Protein AF-A0A8H6RC62-F1 (afdb_monomer_lite)

pLDDT: mean 70.22, std 24.52, range [23.44, 98.69]

Structure (mmCIF, N/CA/C/O backbone):
data_AF-A0A8H6RC62-F1
#
_entry.id   AF-A0A8H6RC62-F1
#
loop_
_atom_site.group_PDB
_atom_site.id
_atom_site.type_symbol
_atom_site.label_atom_id
_atom_site.label_alt_id
_atom_site.label_comp_id
_atom_site.label_asym_id
_atom_site.label_entity_id
_atom_site.label_seq_id
_atom_site.pdbx_PDB_ins_code
_atom_site.Cartn_x
_atom_site.Cartn_y
_atom_site.Cartn_z
_atom_site.occupancy
_atom_site.B_iso_or_equiv
_atom_site.auth_seq_id
_atom_site.auth_comp_id
_atom_site.auth_asym_id
_atom_site.auth_atom_id
_atom_site.pdbx_PDB_model_num
ATOM 1 N N . MET A 1 1 ? 7.880 -42.256 -16.299 1.00 62.56 1 MET A N 1
ATOM 2 C CA . MET A 1 1 ? 8.059 -41.286 -17.402 1.00 62.56 1 MET A CA 1
ATOM 3 C C . MET A 1 1 ? 8.730 -40.045 -16.828 1.00 62.56 1 MET A C 1
ATOM 5 O O . MET A 1 1 ? 8.182 -39.518 -15.866 1.00 62.56 1 MET A O 1
ATOM 9 N N . PRO A 1 2 ? 9.899 -39.602 -17.321 1.00 72.50 2 PRO A N 1
ATOM 10 C CA . PRO A 1 2 ? 10.463 -38.319 -16.906 1.00 72.50 2 PRO A CA 1
ATOM 11 C C . PRO A 1 2 ? 9.490 -37.198 -17.294 1.00 72.50 2 PRO A C 1
ATOM 13 O O . PRO A 1 2 ? 9.054 -37.122 -18.443 1.00 72.50 2 PRO A O 1
ATOM 16 N N . VAL A 1 3 ? 9.100 -36.367 -16.327 1.00 79.56 3 VAL A N 1
ATOM 17 C CA . VAL A 1 3 ? 8.257 -35.192 -16.579 1.00 79.56 3 VAL A CA 1
ATOM 18 C C . VAL A 1 3 ? 9.077 -34.232 -17.438 1.00 79.56 3 VAL A C 1
ATOM 20 O O . VAL A 1 3 ? 10.141 -33.787 -17.009 1.00 79.56 3 VAL A O 1
ATOM 23 N N . LEU A 1 4 ? 8.622 -33.952 -18.663 1.00 80.88 4 LEU A N 1
ATOM 24 C CA . LEU A 1 4 ? 9.277 -32.964 -19.521 1.00 80.88 4 LEU A CA 1
ATOM 25 C C . LEU A 1 4 ? 9.335 -31.618 -18.775 1.00 80.88 4 LEU A C 1
ATOM 27 O O . LEU A 1 4 ? 8.335 -31.233 -18.158 1.00 80.88 4 LEU A O 1
ATOM 31 N N . PRO A 1 5 ? 10.476 -30.906 -18.800 1.00 85.44 5 PRO A N 1
ATOM 32 C CA . PRO A 1 5 ? 10.594 -29.624 -18.123 1.00 85.44 5 PRO A CA 1
ATOM 33 C C . PRO A 1 5 ? 9.528 -28.670 -18.665 1.00 85.44 5 PRO A C 1
ATOM 35 O O . PRO A 1 5 ? 9.385 -28.511 -19.880 1.00 85.44 5 PRO A O 1
ATOM 38 N N . ARG A 1 6 ? 8.754 -28.058 -17.760 1.00 90.25 6 ARG A N 1
ATOM 39 C CA . ARG A 1 6 ? 7.766 -27.047 -18.147 1.00 90.25 6 ARG A CA 1
ATOM 40 C C . ARG A 1 6 ? 8.487 -25.898 -18.867 1.00 90.25 6 ARG A C 1
ATOM 42 O O . ARG A 1 6 ? 9.585 -25.529 -18.444 1.00 90.25 6 ARG A O 1
ATOM 49 N N . PRO A 1 7 ? 7.901 -25.335 -19.937 1.00 94.19 7 PRO A N 1
ATOM 50 C CA . PRO A 1 7 ? 8.478 -24.170 -20.593 1.00 94.19 7 PRO A CA 1
ATOM 51 C C . PRO A 1 7 ? 8.590 -23.002 -19.603 1.00 94.19 7 PRO A C 1
ATOM 53 O O . PRO A 1 7 ? 7.762 -22.862 -18.701 1.00 94.19 7 PRO A O 1
ATOM 56 N N . LEU A 1 8 ? 9.624 -22.172 -19.770 1.00 96.75 8 LEU A N 1
ATOM 57 C CA . LEU A 1 8 ? 9.775 -20.943 -18.989 1.00 96.75 8 LEU A CA 1
ATOM 58 C C . LEU A 1 8 ? 8.608 -19.986 -19.278 1.00 96.75 8 LEU A C 1
ATOM 60 O O . LEU A 1 8 ? 8.180 -19.906 -20.435 1.00 96.75 8 LEU A O 1
ATOM 64 N N . PRO A 1 9 ? 8.121 -19.236 -18.272 1.00 98.12 9 PRO A N 1
ATOM 65 C CA . PRO A 1 9 ? 7.065 -18.258 -18.489 1.00 98.12 9 PRO A CA 1
ATOM 66 C C . PRO A 1 9 ? 7.549 -17.140 -19.410 1.00 98.12 9 PRO A C 1
ATOM 68 O O . PRO A 1 9 ? 8.733 -16.802 -19.449 1.00 98.12 9 PRO A O 1
ATOM 71 N N . THR A 1 10 ? 6.628 -16.545 -20.152 1.00 98.06 10 THR A N 1
ATOM 72 C CA . THR A 1 10 ? 6.886 -15.394 -21.016 1.00 98.06 10 THR A CA 1
ATOM 73 C C . THR A 1 10 ? 6.622 -14.078 -20.285 1.00 98.06 10 THR A C 1
ATOM 75 O O . THR A 1 10 ? 6.040 -14.055 -19.200 1.00 98.06 10 THR A O 1
ATOM 78 N N . TYR A 1 11 ? 7.013 -12.943 -20.874 1.00 97.88 11 TYR A N 1
ATOM 79 C CA . TYR A 1 11 ? 6.669 -11.626 -20.322 1.00 97.88 11 TYR A CA 1
ATOM 80 C C . TYR A 1 11 ? 5.145 -11.478 -20.181 1.00 97.88 11 TYR A C 1
ATOM 82 O O . TYR A 1 11 ? 4.682 -10.919 -19.190 1.00 97.88 11 TYR A O 1
ATOM 90 N N . ALA A 1 12 ? 4.364 -11.994 -21.139 1.00 98.06 12 ALA A N 1
ATOM 91 C CA . ALA A 1 12 ? 2.902 -11.975 -21.090 1.00 98.06 12 ALA A CA 1
ATOM 92 C C . ALA A 1 12 ? 2.343 -12.767 -19.896 1.00 98.06 12 ALA A C 1
ATOM 94 O O . ALA A 1 12 ? 1.439 -12.268 -19.225 1.00 98.06 12 ALA A O 1
ATOM 95 N N . ASP A 1 13 ? 2.914 -13.936 -19.593 1.00 98.25 13 ASP A N 1
ATOM 96 C CA . ASP A 1 13 ? 2.501 -14.758 -18.446 1.00 98.25 13 ASP A CA 1
ATOM 97 C C . ASP A 1 13 ? 2.777 -14.034 -17.122 1.00 98.25 13 ASP A C 1
ATOM 99 O O . ASP A 1 13 ? 1.905 -13.952 -16.259 1.00 98.25 13 ASP A O 1
ATOM 103 N N . ILE A 1 14 ? 3.955 -13.411 -16.992 1.00 98.44 14 ILE A N 1
ATOM 104 C CA . ILE A 1 14 ? 4.303 -12.614 -15.806 1.00 98.44 14 ILE A CA 1
ATOM 105 C C . ILE A 1 14 ? 3.393 -11.382 -15.672 1.00 98.44 14 ILE A C 1
ATOM 107 O O . ILE A 1 14 ? 2.930 -11.065 -14.578 1.00 98.44 14 ILE A O 1
ATOM 111 N N . ILE A 1 15 ? 3.078 -10.691 -16.771 1.00 98.19 15 ILE A N 1
ATOM 112 C CA . ILE A 1 15 ? 2.132 -9.562 -16.768 1.00 98.19 15 ILE A CA 1
ATOM 113 C C . ILE A 1 15 ? 0.742 -10.011 -16.294 1.00 98.19 15 ILE A C 1
ATOM 115 O O . ILE A 1 15 ? 0.119 -9.318 -15.487 1.00 98.19 15 ILE A O 1
ATOM 119 N N . ALA A 1 16 ? 0.252 -11.148 -16.796 1.00 98.12 16 ALA A N 1
ATOM 120 C CA . ALA A 1 16 ? -1.038 -11.708 -16.404 1.00 98.12 16 ALA A CA 1
ATOM 121 C C . ALA A 1 16 ? -1.054 -12.084 -14.916 1.00 98.12 16 ALA A C 1
ATOM 123 O O . ALA A 1 16 ? -2.005 -11.735 -14.215 1.00 98.12 16 ALA A O 1
ATOM 124 N N . PHE A 1 17 ? 0.029 -12.693 -14.424 1.00 98.25 17 PHE A N 1
ATOM 125 C CA . PHE A 1 17 ? 0.223 -12.988 -13.007 1.00 98.25 17 PHE A CA 1
ATOM 126 C C . PHE A 1 17 ? 0.071 -11.731 -12.142 1.00 98.25 17 PHE A C 1
ATOM 128 O O . PHE A 1 17 ? -0.755 -11.706 -11.234 1.00 98.25 17 PHE A O 1
ATOM 135 N N . PHE A 1 18 ? 0.803 -10.650 -12.431 1.00 98.25 18 PHE A N 1
ATOM 136 C CA . PHE A 1 18 ? 0.710 -9.445 -11.599 1.00 98.25 18 PHE A CA 1
ATOM 137 C C . PHE A 1 18 ? -0.687 -8.825 -11.650 1.00 98.25 18 PHE A C 1
ATOM 139 O O . PHE A 1 18 ? -1.197 -8.421 -10.614 1.00 98.25 18 PHE A O 1
ATOM 146 N N . ARG A 1 19 ? -1.351 -8.806 -12.812 1.00 97.12 19 ARG A N 1
ATOM 147 C CA . ARG A 1 19 ? -2.724 -8.278 -12.939 1.00 97.12 19 ARG A CA 1
ATOM 148 C C . ARG A 1 19 ? -3.767 -9.071 -12.153 1.00 97.12 19 ARG A C 1
ATOM 150 O O . ARG A 1 19 ? -4.774 -8.494 -11.759 1.00 97.12 19 ARG A O 1
ATOM 157 N N . LYS A 1 20 ? -3.536 -10.367 -11.928 1.00 97.25 20 LYS A N 1
ATOM 158 C CA . LYS A 1 20 ? -4.394 -11.215 -11.089 1.00 97.25 20 LYS A CA 1
ATOM 159 C C . LYS A 1 20 ? -4.367 -10.770 -9.623 1.00 97.25 20 LYS A C 1
ATOM 161 O O . LYS A 1 20 ? -5.410 -10.768 -8.983 1.00 97.25 20 LYS A O 1
ATOM 166 N N . TYR A 1 21 ? -3.196 -10.388 -9.108 1.00 97.31 21 TYR A N 1
ATOM 167 C CA . TYR A 1 21 ? -3.021 -9.968 -7.708 1.00 97.31 21 TYR A CA 1
ATOM 168 C C . TYR A 1 21 ? -3.131 -8.454 -7.496 1.00 97.31 21 TYR A C 1
ATOM 170 O O . TYR A 1 21 ? -3.432 -8.012 -6.393 1.00 97.31 21 TYR A O 1
ATOM 178 N N . LEU A 1 22 ? -2.888 -7.669 -8.544 1.00 96.75 22 LEU A N 1
ATOM 179 C CA . LEU A 1 22 ? -2.865 -6.208 -8.537 1.00 96.75 22 LEU A CA 1
ATOM 180 C C . LEU A 1 22 ? -3.826 -5.683 -9.610 1.00 96.75 22 LEU A C 1
ATOM 182 O O . LEU A 1 22 ? -3.387 -5.192 -10.660 1.00 96.75 22 LEU A O 1
ATOM 186 N N . PRO A 1 23 ? -5.148 -5.822 -9.401 1.00 94.94 23 PRO A N 1
ATOM 187 C CA . PRO A 1 23 ? -6.125 -5.261 -10.322 1.00 94.94 23 PRO A CA 1
ATOM 188 C C . PRO A 1 23 ? -5.960 -3.733 -10.376 1.00 94.94 23 PRO A C 1
ATOM 190 O O . PRO A 1 23 ? -5.626 -3.130 -9.357 1.00 94.94 23 PRO A O 1
ATOM 193 N N . PRO A 1 24 ? -6.176 -3.072 -11.525 1.00 91.81 24 PRO A N 1
ATOM 194 C CA . PRO A 1 24 ? -6.070 -1.617 -11.612 1.00 91.81 24 PRO A CA 1
ATOM 195 C C . PRO A 1 24 ? -6.951 -0.926 -10.562 1.00 91.81 24 PRO A C 1
ATOM 197 O O . PRO A 1 24 ? -8.127 -1.268 -10.429 1.00 91.81 24 PRO A O 1
ATOM 200 N N . SER A 1 25 ? -6.395 0.052 -9.839 1.00 87.69 25 SER A N 1
ATOM 201 C CA . SER A 1 25 ? -7.189 0.882 -8.927 1.00 87.69 25 SER A CA 1
ATOM 202 C C . SER A 1 25 ? -8.256 1.636 -9.730 1.00 87.69 25 SER A C 1
ATOM 204 O O . SER A 1 25 ? -7.975 2.170 -10.805 1.00 87.69 25 SER A O 1
ATOM 206 N N . LEU A 1 26 ? -9.490 1.680 -9.221 1.00 80.75 26 LEU A N 1
ATOM 207 C CA . LEU A 1 26 ? -10.646 2.278 -9.910 1.00 80.75 26 LEU A CA 1
ATOM 208 C C . LEU A 1 26 ? -10.609 3.822 -9.938 1.00 80.75 26 LEU A C 1
ATOM 210 O O . LEU A 1 26 ? -11.486 4.455 -10.520 1.00 80.75 26 LEU A O 1
ATOM 214 N N . GLY A 1 27 ? -9.591 4.443 -9.332 1.00 75.00 27 GLY A N 1
ATOM 215 C CA . GLY A 1 27 ? -9.469 5.894 -9.206 1.00 75.00 27 GLY A CA 1
ATOM 216 C C . GLY A 1 27 ? -8.637 6.576 -10.302 1.00 75.00 27 GLY A C 1
ATOM 217 O O . GLY A 1 27 ? -7.494 6.179 -10.527 1.00 75.00 27 GLY A O 1
ATOM 218 N N . PRO A 1 28 ? -9.112 7.687 -10.898 1.00 64.25 28 PRO A N 1
ATOM 219 C CA . PRO A 1 28 ? -8.450 8.349 -12.028 1.00 64.25 28 PRO A CA 1
ATOM 220 C C . PRO A 1 28 ? -7.160 9.122 -11.695 1.00 64.25 28 PRO A C 1
ATOM 222 O O . PRO A 1 28 ? -6.524 9.636 -12.611 1.00 64.25 28 PRO A O 1
ATOM 225 N N . SER A 1 29 ? -6.763 9.269 -10.424 1.00 57.84 29 SER A N 1
ATOM 226 C CA . SER A 1 29 ? -5.820 10.336 -10.043 1.00 57.84 29 SER A CA 1
ATOM 227 C C . SER A 1 29 ? -4.486 9.923 -9.413 1.00 57.84 29 SER A C 1
ATOM 229 O O . SER A 1 29 ? -3.701 10.822 -9.111 1.00 57.84 29 SER A O 1
ATOM 231 N N . ARG A 1 30 ? -4.176 8.632 -9.187 1.00 70.50 30 ARG A N 1
ATOM 232 C CA . ARG A 1 30 ? -2.949 8.269 -8.427 1.00 70.50 30 ARG A CA 1
ATOM 233 C C . ARG A 1 30 ? -2.208 6.985 -8.796 1.00 70.50 30 ARG A C 1
ATOM 235 O O . ARG A 1 30 ? -1.170 6.727 -8.184 1.00 70.50 30 ARG A O 1
ATOM 242 N N . GLU A 1 31 ? -2.691 6.192 -9.743 1.00 88.50 31 GLU A N 1
ATOM 243 C CA . GLU A 1 31 ? -1.947 4.998 -10.153 1.00 88.50 31 GLU A CA 1
ATOM 244 C C . GLU A 1 31 ? -0.781 5.382 -11.074 1.00 88.50 31 GLU A C 1
ATOM 246 O O . GLU A 1 31 ? -0.887 6.293 -11.897 1.00 88.50 31 GLU A O 1
ATOM 251 N N . VAL A 1 32 ? 0.352 4.705 -10.904 1.00 92.94 32 VAL A N 1
ATOM 252 C CA . VAL A 1 32 ? 1.498 4.839 -11.810 1.00 92.94 32 VAL A CA 1
ATOM 253 C C . VAL A 1 32 ? 1.272 3.981 -13.054 1.00 92.94 32 VAL A C 1
ATOM 255 O O . VAL A 1 32 ? 0.560 2.982 -13.004 1.00 92.94 32 VAL A O 1
ATOM 258 N N . ASP A 1 33 ? 1.903 4.324 -14.178 1.00 94.75 33 ASP A N 1
ATOM 259 C CA . ASP A 1 33 ? 1.828 3.473 -15.368 1.00 94.75 33 ASP A CA 1
ATOM 260 C C . ASP A 1 33 ? 2.322 2.056 -15.047 1.00 94.75 33 ASP A C 1
ATOM 262 O O . ASP A 1 33 ? 3.492 1.861 -14.703 1.00 94.75 33 ASP A O 1
ATOM 266 N N . PHE A 1 34 ? 1.445 1.060 -15.226 1.00 96.69 34 PHE A N 1
ATOM 267 C CA . PHE A 1 34 ? 1.775 -0.337 -14.933 1.00 96.69 34 PHE A CA 1
ATOM 268 C C . PHE A 1 34 ? 3.005 -0.816 -15.713 1.00 96.69 34 PHE A C 1
ATOM 270 O O . PHE A 1 34 ? 3.849 -1.548 -15.205 1.00 96.69 34 PHE A O 1
ATOM 277 N N . PHE A 1 35 ? 3.140 -0.343 -16.953 1.00 97.06 35 PHE A N 1
ATOM 278 C CA . PHE A 1 35 ? 4.289 -0.578 -17.822 1.00 97.06 35 PHE A CA 1
ATOM 279 C C . PHE A 1 35 ? 5.336 0.527 -17.668 1.00 97.06 35 PHE A C 1
ATOM 281 O O . PHE A 1 35 ? 5.594 1.305 -18.589 1.00 97.06 35 PHE A O 1
ATOM 288 N N . TRP A 1 36 ? 5.959 0.595 -16.495 1.00 97.31 36 TRP A N 1
ATOM 289 C CA . TRP A 1 36 ? 6.862 1.692 -16.157 1.00 97.31 36 TRP A CA 1
ATOM 290 C C . TRP A 1 36 ? 8.131 1.756 -17.027 1.00 97.31 36 TRP A C 1
ATOM 292 O O . TRP A 1 36 ? 8.669 2.839 -17.289 1.00 97.31 36 TRP A O 1
ATOM 302 N N . HIS A 1 37 ? 8.619 0.615 -17.519 1.00 97.56 37 HIS A N 1
ATOM 303 C CA . HIS A 1 37 ? 9.624 0.547 -18.580 1.00 97.56 37 HIS A CA 1
ATOM 304 C C . HIS A 1 37 ? 9.365 -0.644 -19.499 1.00 97.56 37 HIS A C 1
ATOM 306 O O . HIS A 1 37 ? 9.367 -1.785 -19.050 1.00 97.56 37 HIS A O 1
ATOM 312 N N . THR A 1 38 ? 9.221 -0.384 -20.797 1.00 97.00 38 THR A N 1
ATOM 313 C CA . THR A 1 38 ? 9.081 -1.423 -21.819 1.00 97.00 38 THR A CA 1
ATOM 314 C C . THR A 1 38 ? 10.290 -1.460 -22.756 1.00 97.00 38 THR A C 1
ATOM 316 O O . THR A 1 38 ? 10.828 -0.403 -23.123 1.00 97.00 38 THR A O 1
ATOM 319 N N . PRO A 1 39 ? 10.694 -2.656 -23.218 1.00 95.50 39 PRO A N 1
ATOM 320 C CA . PRO A 1 39 ? 11.677 -2.791 -24.284 1.00 95.50 39 PRO A CA 1
ATOM 321 C C . PRO A 1 39 ? 11.261 -2.014 -25.538 1.00 95.50 39 PRO A C 1
ATOM 323 O O . PRO A 1 39 ? 10.123 -2.106 -25.992 1.00 95.50 39 PRO A O 1
ATOM 326 N N . ARG A 1 40 ? 12.195 -1.264 -26.134 1.00 92.50 40 ARG A N 1
ATOM 327 C CA . ARG A 1 40 ? 11.947 -0.438 -27.337 1.00 92.50 40 ARG A CA 1
ATOM 328 C C . ARG A 1 40 ? 12.344 -1.114 -28.654 1.00 92.50 40 ARG A C 1
ATOM 330 O O . ARG A 1 40 ? 12.492 -0.444 -29.673 1.00 92.50 40 ARG A O 1
ATOM 337 N N . HIS A 1 41 ? 12.569 -2.423 -28.647 1.00 91.06 41 HIS A N 1
ATOM 338 C CA . HIS A 1 41 ? 12.976 -3.145 -29.850 1.00 91.06 41 HIS A CA 1
ATOM 339 C C . HIS A 1 41 ? 11.776 -3.373 -30.782 1.00 91.06 41 HIS A C 1
ATOM 341 O O . HIS A 1 41 ? 10.710 -3.767 -30.322 1.00 91.06 41 HIS A O 1
ATOM 347 N N . ARG A 1 42 ? 11.946 -3.182 -32.100 1.00 93.69 42 ARG A N 1
ATOM 348 C CA . ARG A 1 42 ? 10.853 -3.306 -33.090 1.00 93.69 42 ARG A CA 1
ATOM 349 C C . ARG A 1 42 ? 10.191 -4.689 -33.098 1.00 93.69 42 ARG A C 1
ATOM 351 O O . ARG A 1 42 ? 9.000 -4.787 -33.357 1.00 93.69 42 ARG A O 1
ATOM 358 N N . ASN A 1 43 ? 10.961 -5.731 -32.792 1.00 92.94 43 ASN A N 1
ATOM 359 C CA . ASN A 1 43 ? 10.484 -7.117 -32.750 1.00 92.94 43 ASN A CA 1
ATOM 360 C C . ASN A 1 43 ? 10.133 -7.581 -31.326 1.00 92.94 43 ASN A C 1
ATOM 362 O O . ASN A 1 43 ? 10.085 -8.781 -31.076 1.00 92.94 43 ASN A O 1
ATOM 366 N N . TYR A 1 44 ? 9.988 -6.662 -30.366 1.00 95.50 44 TYR A N 1
ATOM 367 C CA . TYR A 1 44 ? 9.575 -7.032 -29.017 1.00 95.50 44 TYR A CA 1
ATOM 368 C C . TYR A 1 44 ? 8.150 -7.594 -29.046 1.00 95.50 44 TYR A C 1
ATOM 370 O O . TYR A 1 44 ? 7.217 -6.912 -29.470 1.00 95.50 44 TYR A O 1
ATOM 378 N N . ASN A 1 45 ? 7.999 -8.832 -28.580 1.00 96.62 45 ASN A N 1
ATOM 379 C CA . ASN A 1 45 ? 6.711 -9.482 -28.402 1.00 96.62 45 ASN A CA 1
ATOM 380 C C . ASN A 1 45 ? 6.666 -10.124 -27.002 1.00 96.62 45 ASN A C 1
ATOM 382 O O . ASN A 1 45 ? 7.436 -11.056 -26.739 1.00 96.62 45 ASN A O 1
ATOM 386 N N . PRO A 1 46 ? 5.793 -9.646 -26.094 1.00 97.12 46 PRO A N 1
ATOM 387 C CA . PRO A 1 46 ? 5.730 -10.164 -24.731 1.00 97.12 46 PRO A CA 1
ATOM 388 C C . PRO A 1 46 ? 5.327 -11.644 -24.669 1.00 97.12 46 PRO A C 1
ATOM 390 O O . PRO A 1 46 ? 5.710 -12.326 -23.726 1.00 97.12 46 PRO A O 1
ATOM 393 N N . SER A 1 47 ? 4.612 -12.158 -25.673 1.00 97.81 47 SER A N 1
ATOM 394 C CA . SER A 1 47 ? 4.154 -13.552 -25.723 1.00 97.81 47 SER A CA 1
ATOM 395 C C . SER A 1 47 ? 5.232 -14.546 -26.158 1.00 97.81 47 SER A C 1
ATOM 397 O O . SER A 1 47 ? 4.996 -15.746 -26.123 1.00 97.81 47 SER A O 1
ATOM 399 N N . THR A 1 48 ? 6.400 -14.079 -26.608 1.00 96.56 48 THR A N 1
ATOM 400 C CA . THR A 1 48 ? 7.497 -14.961 -27.052 1.00 96.56 48 THR A CA 1
ATOM 401 C C . THR A 1 48 ? 8.777 -14.778 -26.244 1.00 96.56 48 THR A C 1
ATOM 403 O O . THR A 1 48 ? 9.697 -15.582 -26.362 1.00 96.56 48 THR A O 1
ATOM 406 N N . GLN A 1 49 ? 8.876 -13.712 -25.446 1.00 96.75 49 GLN A N 1
ATOM 407 C CA . GLN A 1 49 ? 10.066 -13.425 -24.654 1.00 96.75 49 GLN A CA 1
ATOM 408 C C . GLN A 1 49 ? 10.047 -14.243 -23.359 1.00 96.75 49 GLN A C 1
ATOM 410 O O . GLN A 1 49 ? 9.317 -13.902 -22.432 1.00 96.75 49 GLN A O 1
ATOM 415 N N . ALA A 1 50 ? 10.861 -15.297 -23.291 1.00 97.06 50 ALA A N 1
ATOM 416 C CA . ALA A 1 50 ? 11.010 -16.112 -22.087 1.00 97.06 50 ALA A CA 1
ATOM 417 C C . ALA A 1 50 ? 11.657 -15.323 -20.933 1.00 97.06 50 ALA A C 1
ATOM 419 O O . ALA A 1 50 ? 12.593 -14.540 -21.135 1.00 97.06 50 ALA A O 1
ATOM 420 N N . VAL A 1 51 ? 11.178 -15.566 -19.717 1.00 97.62 51 VAL A N 1
ATOM 421 C CA . VAL A 1 51 ? 11.652 -14.979 -18.462 1.00 97.62 51 VAL A CA 1
ATOM 422 C C . VAL A 1 51 ? 12.411 -16.039 -17.686 1.00 97.62 51 VAL A C 1
ATOM 424 O O . VAL A 1 51 ? 11.883 -17.105 -17.381 1.00 97.62 51 VAL A O 1
ATOM 427 N N . THR A 1 52 ? 13.659 -15.735 -17.346 1.00 97.31 52 THR A N 1
ATOM 428 C CA . THR A 1 52 ? 14.473 -16.591 -16.476 1.00 97.31 52 THR A CA 1
ATOM 429 C C . THR A 1 52 ? 14.388 -16.156 -15.020 1.00 97.31 52 THR A C 1
ATOM 431 O O . THR A 1 52 ? 14.533 -16.988 -14.127 1.00 97.31 52 THR A O 1
ATOM 434 N N . SER A 1 53 ? 14.151 -14.864 -14.772 1.00 97.81 53 SER A N 1
ATOM 435 C CA . SER A 1 53 ? 14.074 -14.315 -13.421 1.00 97.81 53 SER A CA 1
ATOM 436 C C . SER A 1 53 ? 13.068 -13.170 -13.276 1.00 97.81 53 SER A C 1
ATOM 438 O O . SER A 1 53 ? 12.822 -12.405 -14.208 1.00 97.81 53 SER A O 1
ATOM 440 N N . VAL A 1 54 ? 12.497 -13.027 -12.081 1.00 98.50 54 VAL A N 1
ATOM 441 C CA . VAL A 1 54 ? 11.707 -11.857 -11.677 1.00 98.50 54 VAL A CA 1
ATOM 442 C C . VAL A 1 54 ? 12.370 -11.213 -10.468 1.00 98.50 54 VAL A C 1
ATOM 444 O O . VAL A 1 54 ? 12.709 -11.901 -9.508 1.00 98.50 54 VAL A O 1
ATOM 447 N N . VAL A 1 55 ? 12.557 -9.896 -10.524 1.00 98.50 55 VAL A N 1
ATOM 448 C CA . VAL A 1 55 ? 13.156 -9.096 -9.452 1.00 98.50 55 VAL A CA 1
ATOM 449 C C . VAL A 1 55 ? 12.082 -8.211 -8.843 1.00 98.50 55 VAL A C 1
ATOM 451 O O . VAL A 1 55 ? 11.542 -7.343 -9.526 1.00 98.50 55 VAL A O 1
ATOM 454 N N . LEU A 1 56 ? 11.782 -8.412 -7.565 1.00 98.56 56 LEU A N 1
ATOM 455 C CA . LEU A 1 56 ? 10.793 -7.639 -6.821 1.00 98.56 56 LEU A CA 1
ATOM 456 C C . LEU A 1 56 ? 11.500 -6.674 -5.873 1.00 98.56 56 LEU A C 1
ATOM 458 O O . LEU A 1 56 ? 12.414 -7.075 -5.154 1.00 98.56 56 LEU A O 1
ATOM 462 N N . SER A 1 57 ? 11.082 -5.412 -5.851 1.00 98.06 57 SER A N 1
ATOM 463 C CA . SER A 1 57 ? 11.594 -4.440 -4.887 1.00 98.06 57 SER A CA 1
ATOM 464 C C . SER A 1 57 ? 10.565 -3.357 -4.574 1.00 98.06 57 SER A C 1
ATOM 466 O O . SER A 1 57 ? 9.656 -3.089 -5.363 1.00 98.06 57 SER A O 1
ATOM 468 N N . ILE A 1 58 ? 10.720 -2.709 -3.420 1.00 97.69 58 ILE A N 1
ATOM 469 C CA . ILE A 1 58 ? 9.895 -1.560 -3.042 1.00 97.69 58 ILE A CA 1
ATOM 470 C C . ILE A 1 58 ? 10.290 -0.349 -3.889 1.00 97.69 58 ILE A C 1
ATOM 472 O O . ILE A 1 58 ? 9.429 0.279 -4.502 1.00 97.69 58 ILE A O 1
ATOM 476 N N . THR A 1 59 ? 11.586 -0.044 -3.991 1.00 97.25 59 THR A N 1
ATOM 477 C CA . THR A 1 59 ? 12.112 1.109 -4.738 1.00 97.25 59 THR A CA 1
ATOM 478 C C . THR A 1 59 ? 13.268 0.687 -5.661 1.00 97.25 59 THR A C 1
ATOM 480 O O . THR A 1 59 ? 13.798 -0.418 -5.542 1.00 97.25 59 THR A O 1
ATOM 483 N N . PRO A 1 60 ? 13.695 1.519 -6.631 1.00 97.25 60 PRO A N 1
ATOM 484 C CA . PRO A 1 60 ? 14.780 1.161 -7.541 1.00 97.25 60 PRO A CA 1
ATOM 485 C C . PRO A 1 60 ? 16.163 1.351 -6.888 1.00 97.25 60 PRO A C 1
ATOM 487 O O . PRO A 1 60 ? 16.911 2.269 -7.241 1.00 97.25 60 PRO A O 1
ATOM 490 N N . THR A 1 61 ? 16.505 0.476 -5.941 1.00 96.69 61 THR A N 1
ATOM 491 C CA . THR A 1 61 ? 17.788 0.451 -5.216 1.00 96.69 61 THR A CA 1
ATOM 492 C C . THR A 1 61 ? 18.963 0.019 -6.109 1.00 96.69 61 THR A C 1
ATOM 494 O O . THR A 1 61 ? 18.757 -0.570 -7.174 1.00 96.69 61 THR A O 1
ATOM 497 N N . PRO A 1 62 ? 20.231 0.243 -5.705 1.00 96.44 62 PRO A N 1
ATOM 498 C CA . PRO A 1 62 ? 21.388 -0.348 -6.382 1.00 96.44 62 PRO A CA 1
ATOM 499 C C . PRO A 1 62 ? 21.281 -1.872 -6.558 1.00 96.44 62 PRO A C 1
ATOM 501 O O . PRO A 1 62 ? 21.572 -2.374 -7.645 1.00 96.44 62 PRO A O 1
ATOM 504 N N . GLY A 1 63 ? 20.798 -2.589 -5.535 1.00 96.31 63 GLY A N 1
ATOM 505 C CA . GLY A 1 63 ? 20.569 -4.036 -5.589 1.00 96.31 63 GLY A CA 1
ATOM 506 C C . GLY A 1 63 ? 19.558 -4.436 -6.667 1.00 96.31 63 GLY A C 1
ATOM 507 O O . GLY A 1 63 ? 19.791 -5.404 -7.392 1.00 96.31 63 GLY A O 1
ATOM 508 N N . PHE A 1 64 ? 18.496 -3.642 -6.854 1.00 97.50 64 PHE A N 1
ATOM 509 C CA . PHE A 1 64 ? 17.491 -3.885 -7.889 1.00 97.50 64 PHE A CA 1
ATOM 510 C C . PHE A 1 64 ? 18.113 -3.841 -9.289 1.00 97.50 64 PHE A C 1
ATOM 512 O O . PHE A 1 64 ? 17.878 -4.743 -10.090 1.00 97.50 64 PHE A O 1
ATOM 519 N N . TYR A 1 65 ? 18.947 -2.838 -9.592 1.00 97.56 65 TYR A N 1
ATOM 520 C CA . TYR A 1 65 ? 19.617 -2.764 -10.898 1.00 97.56 65 TYR A CA 1
ATOM 521 C C . TYR A 1 65 ? 20.583 -3.926 -11.115 1.00 97.56 65 TYR A C 1
ATOM 523 O O . TYR A 1 65 ? 20.628 -4.476 -12.213 1.00 97.56 65 TYR A O 1
ATOM 531 N N . THR A 1 66 ? 21.352 -4.294 -10.087 1.00 96.88 66 THR A N 1
ATOM 532 C CA . THR A 1 66 ? 22.286 -5.421 -10.167 1.00 96.88 66 THR A CA 1
ATOM 533 C C . THR A 1 66 ? 21.538 -6.707 -10.499 1.00 96.88 66 THR A C 1
ATOM 535 O O . THR A 1 66 ? 21.886 -7.367 -11.474 1.00 96.88 66 THR A O 1
ATOM 538 N N . ALA A 1 67 ? 20.468 -7.018 -9.764 1.00 96.81 67 ALA A N 1
ATOM 539 C CA . ALA A 1 67 ? 19.662 -8.212 -9.997 1.00 96.81 67 ALA A CA 1
ATOM 540 C C . ALA A 1 67 ? 18.938 -8.176 -11.357 1.00 96.81 67 ALA A C 1
ATOM 542 O O . ALA A 1 67 ? 18.981 -9.146 -12.111 1.00 96.81 67 ALA A O 1
ATOM 543 N N . ASN A 1 68 ? 18.320 -7.046 -11.715 1.00 97.06 68 ASN A N 1
ATOM 544 C CA . ASN A 1 68 ? 17.503 -6.916 -12.927 1.00 97.06 68 ASN A CA 1
ATOM 545 C C . ASN A 1 68 ? 18.318 -6.767 -14.228 1.00 97.06 68 ASN A C 1
ATOM 547 O O . ASN A 1 68 ? 17.760 -6.661 -15.318 1.00 97.06 68 ASN A O 1
ATOM 551 N N . ASN A 1 69 ? 19.645 -6.727 -14.142 1.00 96.88 69 ASN A N 1
ATOM 552 C CA . ASN A 1 69 ? 20.511 -6.721 -15.319 1.00 96.88 69 ASN A CA 1
ATOM 553 C C . ASN A 1 69 ? 21.105 -8.107 -15.622 1.00 96.88 69 ASN A C 1
ATOM 555 O O . ASN A 1 69 ? 21.827 -8.263 -16.613 1.00 96.88 69 ASN A O 1
ATOM 559 N N . VAL A 1 70 ? 20.779 -9.124 -14.818 1.00 93.50 70 VAL A N 1
ATOM 560 C CA . VAL A 1 70 ? 21.217 -10.508 -15.024 1.00 93.50 70 VAL A CA 1
ATOM 561 C C . VAL A 1 70 ? 20.175 -11.273 -15.844 1.00 93.50 70 VAL A C 1
ATOM 563 O O . VAL A 1 70 ? 19.006 -11.347 -15.485 1.00 93.50 70 VAL A O 1
ATOM 566 N N . GLY A 1 71 ? 20.609 -11.887 -16.949 1.00 91.50 71 GLY A N 1
ATOM 567 C CA . GLY A 1 71 ? 19.746 -12.764 -17.752 1.00 91.50 71 GLY A CA 1
ATOM 568 C C . GLY A 1 71 ? 18.599 -12.046 -18.479 1.00 91.50 71 GLY A C 1
ATOM 569 O O . GLY A 1 71 ? 18.773 -10.917 -18.953 1.00 91.50 71 GLY A O 1
ATOM 570 N N . SER A 1 72 ? 17.475 -12.753 -18.641 1.00 91.75 72 SER A N 1
ATOM 571 C CA . SER A 1 72 ? 16.202 -12.240 -19.168 1.00 91.75 72 SER A CA 1
ATOM 572 C C . SER A 1 72 ? 15.254 -12.043 -17.986 1.00 91.75 72 SER A C 1
ATOM 574 O O . SER A 1 72 ? 14.581 -12.989 -17.566 1.00 91.75 72 SER A O 1
ATOM 576 N N . SER A 1 73 ? 15.274 -10.844 -17.405 1.00 94.00 73 SER A N 1
ATOM 577 C CA . SER A 1 73 ? 14.559 -10.542 -16.168 1.00 94.00 73 SER A CA 1
ATOM 578 C C . SER A 1 73 ? 13.408 -9.559 -16.366 1.00 94.00 73 SER A C 1
ATOM 580 O O . SER A 1 73 ? 13.464 -8.647 -17.200 1.00 94.00 73 SER A O 1
ATOM 582 N N . VAL A 1 74 ? 12.380 -9.721 -15.536 1.00 98.25 74 VAL A N 1
ATOM 583 C CA . VAL A 1 74 ? 11.317 -8.729 -15.348 1.00 98.25 74 VAL A CA 1
ATOM 584 C C . VAL A 1 74 ? 11.476 -8.105 -13.966 1.00 98.25 74 VAL A C 1
ATOM 586 O O . VAL A 1 74 ? 11.516 -8.814 -12.964 1.00 98.25 74 VAL A O 1
ATOM 589 N N . GLY A 1 75 ? 11.558 -6.779 -13.904 1.00 98.38 75 GLY A N 1
ATOM 590 C CA . GLY A 1 75 ? 11.548 -6.036 -12.649 1.00 98.38 75 GLY A CA 1
ATOM 591 C C . GLY A 1 75 ? 10.126 -5.654 -12.245 1.00 98.38 75 GLY A C 1
ATOM 592 O O . GLY A 1 75 ? 9.323 -5.295 -13.102 1.00 98.38 75 GLY A O 1
ATOM 593 N N . PHE A 1 76 ? 9.826 -5.669 -10.953 1.00 98.69 76 PHE A N 1
ATOM 594 C CA . PHE A 1 76 ? 8.620 -5.087 -10.371 1.00 98.69 76 PHE A CA 1
ATOM 595 C C . PHE A 1 76 ? 9.006 -4.086 -9.282 1.00 98.69 76 PHE A C 1
ATOM 597 O O . PHE A 1 76 ? 9.864 -4.381 -8.448 1.00 98.69 76 PHE A O 1
ATOM 604 N N . LEU A 1 77 ? 8.368 -2.915 -9.298 1.00 98.31 77 LEU A N 1
ATOM 605 C CA . LEU A 1 77 ? 8.574 -1.850 -8.321 1.00 98.31 77 LEU A CA 1
ATOM 606 C C . LEU A 1 77 ? 7.249 -1.373 -7.731 1.00 98.31 77 LEU A C 1
ATOM 608 O O . LEU A 1 77 ? 6.354 -0.964 -8.469 1.00 98.31 77 LEU A O 1
ATOM 612 N N . HIS A 1 78 ? 7.161 -1.316 -6.405 1.00 97.81 78 HIS A N 1
ATOM 613 C CA . HIS A 1 78 ? 6.033 -0.657 -5.742 1.00 97.81 78 HIS A CA 1
ATOM 614 C C . HIS A 1 78 ? 6.081 0.879 -5.927 1.00 97.81 78 HIS A C 1
ATOM 616 O O . HIS A 1 78 ? 5.092 1.513 -6.293 1.00 97.81 78 HIS A O 1
ATOM 622 N N . ARG A 1 79 ? 7.264 1.486 -5.760 1.00 96.75 79 ARG A N 1
ATOM 623 C CA . ARG A 1 79 ? 7.517 2.938 -5.816 1.00 96.75 79 ARG A CA 1
ATOM 624 C C . ARG A 1 79 ? 8.529 3.277 -6.919 1.00 96.75 79 ARG A C 1
ATOM 626 O O . ARG A 1 79 ? 9.739 3.305 -6.679 1.00 96.75 79 ARG A O 1
ATOM 633 N N . PRO A 1 80 ? 8.084 3.557 -8.155 1.00 97.06 80 PRO A N 1
ATOM 634 C CA . PRO A 1 80 ? 8.981 3.548 -9.311 1.00 97.06 80 PRO A CA 1
ATOM 635 C C . PRO A 1 80 ? 9.623 4.911 -9.653 1.00 97.06 80 PRO A C 1
ATOM 637 O O . PRO A 1 80 ? 10.398 5.008 -10.611 1.00 97.06 80 PRO A O 1
ATOM 640 N N . TRP A 1 81 ? 9.320 5.976 -8.902 1.00 95.50 81 TRP A N 1
ATOM 641 C CA . TRP A 1 81 ? 9.563 7.377 -9.294 1.00 95.50 81 TRP A CA 1
ATOM 642 C C . TRP A 1 81 ? 11.030 7.734 -9.575 1.00 95.50 81 TRP A C 1
ATOM 644 O O . TRP A 1 81 ? 11.304 8.594 -10.408 1.00 95.50 81 TRP A O 1
ATOM 654 N N . ASN A 1 82 ? 11.975 7.041 -8.935 1.00 95.44 82 ASN A N 1
ATOM 655 C CA . ASN A 1 82 ? 13.414 7.297 -9.071 1.00 95.44 82 ASN A CA 1
ATOM 656 C C . ASN A 1 82 ? 14.129 6.309 -10.008 1.00 95.44 82 ASN A C 1
ATOM 658 O O . ASN A 1 82 ? 15.357 6.186 -9.971 1.00 95.44 82 ASN A O 1
ATOM 662 N N . LEU A 1 83 ? 13.388 5.578 -10.849 1.00 97.31 83 LEU A N 1
ATOM 663 C CA . LEU A 1 83 ? 13.991 4.594 -11.742 1.00 97.31 83 LEU A CA 1
ATOM 664 C C . LEU A 1 83 ? 14.854 5.275 -12.813 1.00 97.31 83 LEU A C 1
ATOM 666 O O . LEU A 1 83 ? 14.361 5.920 -13.742 1.00 97.31 83 LEU A O 1
ATOM 670 N N . ASN A 1 84 ? 16.162 5.042 -12.756 1.00 97.69 84 ASN A N 1
ATOM 671 C CA . ASN A 1 84 ? 17.089 5.454 -13.794 1.00 97.69 84 ASN A CA 1
ATOM 672 C C . ASN A 1 84 ? 17.085 4.434 -14.938 1.00 97.69 84 ASN A C 1
ATOM 674 O O . ASN A 1 84 ? 17.862 3.479 -14.957 1.00 97.69 84 ASN A O 1
ATOM 678 N N . ARG A 1 85 ? 16.244 4.689 -15.943 1.00 96.94 85 ARG A N 1
ATOM 679 C CA . ARG A 1 85 ? 16.104 3.838 -17.136 1.00 96.94 85 ARG A CA 1
ATOM 680 C C . ARG A 1 85 ? 17.413 3.614 -17.908 1.00 96.94 85 ARG A C 1
ATOM 682 O O . ARG A 1 85 ? 17.506 2.641 -18.641 1.00 96.94 85 ARG A O 1
ATOM 689 N N . ARG A 1 86 ? 18.430 4.476 -17.755 1.00 96.62 86 ARG A N 1
ATOM 690 C CA . ARG A 1 86 ? 19.745 4.303 -18.410 1.00 96.62 86 ARG A CA 1
ATOM 691 C C . ARG A 1 86 ? 20.610 3.233 -17.745 1.00 96.62 86 ARG A C 1
ATOM 693 O O . ARG A 1 86 ? 21.556 2.768 -18.363 1.00 96.62 86 ARG A O 1
ATOM 700 N N . LYS A 1 87 ? 20.309 2.874 -16.493 1.00 97.19 87 LYS A N 1
ATOM 701 C CA . LYS A 1 87 ? 20.995 1.801 -15.761 1.00 97.19 87 LYS A CA 1
ATOM 702 C C . LYS A 1 87 ? 20.391 0.421 -16.029 1.00 97.19 87 LYS A C 1
ATOM 704 O O . LYS A 1 87 ? 20.947 -0.566 -15.563 1.00 97.19 87 LYS A O 1
ATOM 709 N N . LEU A 1 88 ? 19.266 0.349 -16.740 1.00 97.19 88 LEU A N 1
ATOM 710 C CA . LEU A 1 88 ? 18.647 -0.915 -17.122 1.00 97.19 88 LEU A CA 1
ATOM 711 C C . LEU A 1 88 ? 19.332 -1.498 -18.354 1.00 97.19 88 LEU A C 1
ATOM 713 O O . LEU A 1 88 ? 19.691 -0.776 -19.287 1.00 97.19 88 LEU A O 1
ATOM 717 N N . LYS A 1 89 ? 19.462 -2.820 -18.374 1.00 95.88 89 LYS A N 1
ATOM 718 C CA . LYS A 1 89 ? 19.908 -3.568 -19.541 1.00 95.88 89 LYS A CA 1
ATOM 719 C C . LYS A 1 89 ? 18.919 -3.372 -20.705 1.00 95.88 89 LYS A C 1
ATOM 721 O O . LYS A 1 89 ? 17.702 -3.386 -20.503 1.00 95.88 89 LYS A O 1
ATOM 726 N N . PRO A 1 90 ? 19.401 -3.214 -21.951 1.00 94.94 90 PRO A N 1
ATOM 727 C CA . PRO A 1 90 ? 18.522 -3.205 -23.114 1.00 94.94 90 PRO A CA 1
ATOM 728 C C . PRO A 1 90 ? 17.667 -4.477 -23.175 1.00 94.94 90 PRO A C 1
ATOM 730 O O . PRO A 1 90 ? 18.197 -5.585 -23.122 1.00 94.94 90 PRO A O 1
ATOM 733 N N . GLY A 1 91 ? 16.348 -4.316 -23.304 1.00 92.12 91 GLY A N 1
ATOM 734 C CA . GLY A 1 91 ? 15.405 -5.440 -23.343 1.00 92.12 91 GLY A CA 1
ATOM 735 C C . GLY A 1 91 ? 14.745 -5.789 -22.004 1.00 92.12 91 GLY A C 1
ATOM 736 O O . GLY A 1 91 ? 13.855 -6.640 -21.986 1.00 92.12 91 GLY A O 1
ATOM 737 N N . SER A 1 92 ? 15.113 -5.124 -20.905 1.00 95.06 92 SER A N 1
ATOM 738 C CA . SER A 1 92 ? 14.429 -5.292 -19.619 1.00 95.06 92 SER A CA 1
ATOM 739 C C . SER A 1 92 ? 12.988 -4.770 -19.671 1.00 95.06 92 SER A C 1
ATOM 741 O O . SER A 1 92 ? 12.709 -3.725 -20.260 1.00 95.06 92 SER A O 1
ATOM 743 N N . LEU A 1 93 ? 12.074 -5.483 -19.015 1.00 98.12 93 LEU A N 1
ATOM 744 C CA . LEU A 1 93 ? 10.731 -5.005 -18.680 1.00 98.12 93 LEU A CA 1
ATOM 745 C C . LEU A 1 93 ? 10.727 -4.611 -17.201 1.00 98.12 93 LEU A C 1
ATOM 747 O O . LEU A 1 93 ? 11.230 -5.366 -16.372 1.00 98.12 93 LEU A O 1
ATOM 751 N N . VAL A 1 94 ? 10.174 -3.445 -16.869 1.00 98.44 94 VAL A N 1
ATOM 752 C CA . VAL A 1 94 ? 9.883 -3.067 -15.480 1.00 98.44 94 VAL A CA 1
ATOM 753 C C . VAL A 1 94 ? 8.406 -2.735 -15.362 1.00 98.44 94 VAL A C 1
ATOM 755 O O . VAL A 1 94 ? 7.916 -1.814 -16.021 1.00 98.44 94 VAL A O 1
ATOM 758 N N . LEU A 1 95 ? 7.725 -3.502 -14.523 1.00 98.44 95 LEU A N 1
ATOM 759 C CA . LEU A 1 95 ? 6.357 -3.276 -14.096 1.00 98.44 95 LEU A CA 1
ATOM 760 C C . LEU A 1 95 ? 6.354 -2.429 -12.823 1.00 98.44 95 LEU A C 1
ATOM 762 O O . LEU A 1 95 ? 7.299 -2.484 -12.032 1.00 98.44 95 LEU A O 1
ATOM 766 N N . ALA A 1 96 ? 5.302 -1.648 -12.623 1.00 98.00 96 ALA A N 1
ATOM 767 C CA . ALA A 1 96 ? 5.115 -0.924 -11.377 1.00 98.00 96 ALA A CA 1
ATOM 768 C C . ALA A 1 96 ? 3.653 -0.886 -10.959 1.00 98.00 96 ALA A C 1
ATOM 770 O O . ALA A 1 96 ? 2.762 -0.882 -11.801 1.00 98.00 96 ALA A O 1
ATOM 771 N N . CYS A 1 97 ? 3.407 -0.854 -9.657 1.00 97.00 97 CYS A N 1
ATOM 772 C CA . CYS A 1 97 ? 2.065 -0.698 -9.120 1.00 97.00 97 CYS A CA 1
ATOM 773 C C . CYS A 1 97 ? 2.157 -0.095 -7.723 1.00 97.00 97 CYS A C 1
ATOM 775 O O . CYS A 1 97 ? 2.765 -0.685 -6.830 1.00 97.00 97 CYS A O 1
ATOM 777 N N . HIS A 1 98 ? 1.576 1.088 -7.552 1.00 95.50 98 HIS A N 1
ATOM 778 C CA . HIS A 1 98 ? 1.650 1.815 -6.294 1.00 95.50 98 HIS A CA 1
ATOM 779 C C . HIS A 1 98 ? 0.321 1.730 -5.552 1.00 95.50 98 HIS A C 1
ATOM 781 O O . HIS A 1 98 ? 0.246 1.093 -4.507 1.00 95.50 98 HIS A O 1
ATOM 787 N N . ALA A 1 99 ? -0.746 2.315 -6.106 1.00 93.88 99 ALA A N 1
ATOM 788 C CA . ALA A 1 99 ? -2.004 2.432 -5.374 1.00 93.88 99 ALA A CA 1
ATOM 789 C C . ALA A 1 99 ? -2.700 1.076 -5.219 1.00 93.88 99 ALA A C 1
ATOM 791 O O . ALA A 1 99 ? -3.119 0.748 -4.117 1.00 93.88 99 ALA A O 1
ATOM 792 N N . SER A 1 100 ? -2.761 0.258 -6.270 1.00 95.56 100 SER A N 1
ATOM 793 C CA . SER A 1 100 ? -3.333 -1.090 -6.173 1.00 95.56 100 SER A CA 1
ATOM 794 C C . SER A 1 100 ? -2.501 -2.029 -5.287 1.00 95.56 100 SER A C 1
ATOM 796 O O . SER A 1 100 ? -3.065 -2.841 -4.556 1.00 95.56 100 SER A O 1
ATOM 798 N N . PHE A 1 101 ? -1.176 -1.857 -5.237 1.00 97.12 101 PHE A N 1
ATOM 799 C CA . PHE A 1 101 ? -0.336 -2.584 -4.282 1.00 97.12 101 PHE A CA 1
ATOM 800 C C . PHE A 1 101 ? -0.663 -2.196 -2.833 1.00 97.12 101 PHE A C 1
ATOM 802 O O . PHE A 1 101 ? -0.867 -3.088 -2.013 1.00 97.12 101 PHE A O 1
ATOM 809 N N . ASP A 1 102 ? -0.814 -0.899 -2.535 1.00 95.44 102 ASP A N 1
ATOM 810 C CA . ASP A 1 102 ? -1.311 -0.446 -1.228 1.00 95.44 102 ASP A CA 1
ATOM 811 C C . ASP A 1 102 ? -2.698 -1.032 -0.924 1.00 95.44 102 ASP A C 1
ATOM 813 O O . ASP A 1 102 ? -2.985 -1.495 0.176 1.00 95.44 102 ASP A O 1
ATOM 817 N N . GLU A 1 103 ? -3.605 -0.988 -1.896 1.00 95.38 103 GLU A N 1
ATOM 818 C CA . GLU A 1 103 ? -4.987 -1.426 -1.706 1.00 95.38 103 GLU A CA 1
ATOM 819 C C . GLU A 1 103 ? -5.090 -2.927 -1.441 1.00 95.38 103 GLU A C 1
ATOM 821 O O . GLU A 1 103 ? -5.985 -3.327 -0.707 1.00 95.38 103 GLU A O 1
ATOM 826 N N . HIS A 1 104 ? -4.210 -3.753 -2.008 1.00 97.19 104 HIS A N 1
ATOM 827 C CA . HIS A 1 104 ? -4.400 -5.204 -2.013 1.00 97.19 104 HIS A CA 1
ATOM 828 C C . HIS A 1 104 ? -3.353 -6.006 -1.256 1.00 97.19 104 HIS A C 1
ATOM 830 O O . HIS A 1 104 ? -3.669 -7.110 -0.821 1.00 97.19 104 HIS A O 1
ATOM 836 N N . LEU A 1 105 ? -2.134 -5.493 -1.098 1.00 97.56 105 LEU A N 1
ATOM 837 C CA . LEU A 1 105 ? -1.002 -6.271 -0.587 1.00 97.56 105 LEU A CA 1
ATOM 838 C C . LEU A 1 105 ? -0.233 -5.582 0.544 1.00 97.56 105 LEU A C 1
ATOM 840 O O . LEU A 1 105 ? 0.797 -6.100 0.963 1.00 97.56 105 LEU A O 1
ATOM 844 N N . THR A 1 106 ? -0.721 -4.454 1.064 1.00 96.69 106 THR A N 1
ATOM 845 C CA . THR A 1 106 ? -0.238 -3.874 2.328 1.00 96.69 106 THR A CA 1
ATOM 846 C C . THR A 1 106 ? -1.295 -4.072 3.421 1.00 96.69 106 THR A C 1
ATOM 848 O O . THR A 1 106 ? -1.737 -5.196 3.632 1.00 96.69 106 THR A O 1
ATOM 851 N N . VAL A 1 107 ? -1.743 -3.031 4.116 1.00 96.25 107 VAL A N 1
ATOM 852 C CA . VAL A 1 107 ? -2.797 -3.116 5.144 1.00 96.25 107 VAL A CA 1
ATOM 853 C C . VAL A 1 107 ? -4.105 -2.484 4.656 1.00 96.25 107 VAL A C 1
ATOM 855 O O . VAL A 1 107 ? -4.870 -1.937 5.433 1.00 96.25 107 VAL A O 1
ATOM 858 N N . GLY A 1 108 ? -4.375 -2.552 3.349 1.00 95.25 108 GLY A N 1
ATOM 859 C CA . GLY A 1 108 ? -5.648 -2.150 2.744 1.00 95.25 108 GLY A CA 1
ATOM 860 C C . GLY A 1 108 ? -6.696 -3.271 2.732 1.00 95.25 108 GLY A C 1
ATOM 861 O O . GLY A 1 108 ? -6.873 -4.011 3.694 1.00 95.25 108 GLY A O 1
ATOM 862 N N . TRP A 1 109 ? -7.380 -3.438 1.598 1.00 97.38 109 TRP A N 1
ATOM 863 C CA . TRP A 1 109 ? -8.224 -4.596 1.275 1.00 97.38 109 TRP A CA 1
ATOM 864 C C . TRP A 1 109 ? -7.381 -5.846 0.957 1.00 97.38 109 TRP A C 1
ATOM 866 O O . TRP A 1 109 ? -7.398 -6.393 -0.153 1.00 97.38 109 TRP A O 1
ATOM 876 N N . ASN A 1 110 ? -6.612 -6.287 1.951 1.00 98.06 110 ASN A N 1
ATOM 877 C CA . ASN A 1 110 ? -5.690 -7.407 1.837 1.00 98.06 110 ASN A CA 1
ATOM 878 C C . ASN A 1 110 ? -6.337 -8.718 2.305 1.00 98.06 110 ASN A C 1
ATOM 880 O O . ASN A 1 110 ? -6.168 -9.168 3.438 1.00 98.06 110 ASN A O 1
ATOM 884 N N . VAL A 1 111 ? -7.080 -9.341 1.389 1.00 98.19 111 VAL A N 1
ATOM 885 C CA . VAL A 1 111 ? -7.770 -10.624 1.612 1.00 98.19 111 VAL A CA 1
ATOM 886 C C . VAL A 1 111 ? -6.781 -11.752 1.923 1.00 98.19 111 VAL A C 1
ATOM 888 O O . VAL A 1 111 ? -7.073 -12.624 2.735 1.00 98.19 111 VAL A O 1
ATOM 891 N N . ALA A 1 112 ? -5.589 -11.727 1.321 1.00 98.19 112 ALA A N 1
ATOM 892 C CA . ALA A 1 112 ? -4.580 -12.757 1.545 1.00 98.19 112 ALA A CA 1
ATOM 893 C C . ALA A 1 112 ? -4.033 -12.724 2.981 1.00 98.19 112 ALA A C 1
ATOM 895 O O . ALA A 1 112 ? -3.900 -13.774 3.610 1.00 98.19 112 ALA A O 1
ATOM 896 N N . LEU A 1 113 ? -3.753 -11.532 3.517 1.00 98.50 113 LEU A N 1
ATOM 897 C CA . LEU A 1 113 ? -3.373 -11.363 4.920 1.00 98.50 113 LEU A CA 1
ATOM 898 C C . LEU A 1 113 ? -4.519 -11.770 5.850 1.00 98.50 113 LEU A C 1
ATOM 900 O O . LEU A 1 113 ? -4.289 -12.527 6.788 1.00 98.50 113 LEU A O 1
ATOM 904 N N . ALA A 1 114 ? -5.744 -11.327 5.551 1.00 98.50 114 ALA A N 1
ATOM 905 C CA . ALA A 1 114 ? -6.942 -11.660 6.320 1.00 98.50 114 ALA A CA 1
ATOM 906 C C . ALA A 1 114 ? -7.133 -13.181 6.476 1.00 98.50 114 ALA A C 1
ATOM 908 O O . ALA A 1 114 ? -7.292 -13.672 7.591 1.00 98.50 114 ALA A O 1
ATOM 909 N N . GLN A 1 115 ? -7.021 -13.943 5.382 1.00 98.31 115 GLN A N 1
ATOM 910 C CA . GLN A 1 115 ? -7.106 -15.408 5.418 1.00 98.31 115 GLN A CA 1
ATOM 911 C C . GLN A 1 115 ? -6.002 -16.036 6.279 1.00 98.31 115 GLN A C 1
ATOM 913 O O . GLN A 1 115 ? -6.263 -16.969 7.036 1.00 98.31 115 GLN A O 1
ATOM 918 N N . ARG A 1 116 ? -4.765 -15.530 6.189 1.00 98.12 116 ARG A N 1
ATOM 919 C CA . ARG A 1 116 ? -3.624 -16.080 6.941 1.00 98.12 116 ARG A CA 1
ATOM 920 C C . ARG A 1 116 ? -3.720 -15.864 8.445 1.00 98.12 116 ARG A C 1
ATOM 922 O O . ARG A 1 116 ? -3.247 -16.712 9.196 1.00 98.12 116 ARG A O 1
ATOM 929 N N . ILE A 1 117 ? -4.345 -14.771 8.877 1.00 98.25 117 ILE A N 1
ATOM 930 C CA . ILE A 1 117 ? -4.592 -14.502 10.300 1.00 98.25 117 ILE A CA 1
ATOM 931 C C . ILE A 1 117 ? -5.940 -15.063 10.791 1.00 98.25 117 ILE A C 1
ATOM 933 O O . ILE A 1 117 ? -6.312 -14.823 11.935 1.00 98.25 117 ILE A O 1
ATOM 937 N N . GLY A 1 118 ? -6.647 -15.843 9.961 1.00 98.25 118 GLY A N 1
ATOM 938 C CA . GLY A 1 118 ? -7.851 -16.580 10.356 1.00 98.25 118 GLY A CA 1
ATOM 939 C C . GLY A 1 118 ? -9.146 -15.766 10.337 1.00 98.25 118 GLY A C 1
ATOM 940 O O . GLY A 1 118 ? -10.037 -16.032 11.145 1.00 98.25 118 GLY A O 1
ATOM 941 N N . LEU A 1 119 ? -9.257 -14.767 9.456 1.00 98.44 119 LEU A N 1
ATOM 942 C CA . LEU A 1 119 ? -10.507 -14.028 9.257 1.00 98.44 119 LEU A CA 1
ATOM 943 C C . LEU A 1 119 ? -11.442 -14.744 8.282 1.00 98.44 119 LEU A C 1
ATOM 945 O O . LEU A 1 119 ? -11.002 -15.311 7.279 1.00 98.44 119 LEU A O 1
ATOM 949 N N . ASP A 1 120 ? -12.740 -14.646 8.556 1.00 98.25 120 ASP A N 1
ATOM 950 C CA . ASP A 1 120 ? -13.800 -15.010 7.625 1.00 98.25 120 ASP A CA 1
ATOM 951 C C . ASP A 1 120 ? -13.925 -13.927 6.546 1.00 98.25 120 ASP A C 1
ATOM 953 O O . ASP A 1 120 ? -14.513 -12.861 6.744 1.00 98.25 120 ASP A O 1
ATOM 957 N N . VAL A 1 121 ? -13.299 -14.182 5.399 1.00 98.06 121 VAL A N 1
ATOM 958 C CA . VAL A 1 121 ? -13.267 -13.226 4.290 1.00 98.06 121 VAL A CA 1
ATOM 959 C C . VAL A 1 121 ? -14.549 -13.197 3.466 1.00 98.06 121 VAL A C 1
ATOM 961 O O . VAL A 1 121 ? -14.741 -12.236 2.719 1.00 98.06 121 VAL A O 1
ATOM 964 N N . ASP A 1 122 ? -15.422 -14.197 3.604 1.00 97.75 122 ASP A N 1
ATOM 965 C CA . ASP A 1 122 ? -16.698 -14.235 2.887 1.00 97.75 122 ASP A CA 1
ATOM 966 C C . ASP A 1 122 ? -17.697 -13.239 3.500 1.00 97.75 122 ASP A C 1
ATOM 968 O O . ASP A 1 122 ? -18.504 -12.650 2.778 1.00 97.75 122 ASP A O 1
ATOM 972 N N . ASP A 1 123 ? -17.576 -12.964 4.805 1.00 96.69 123 ASP A N 1
ATOM 973 C CA . ASP A 1 123 ? -18.376 -11.960 5.520 1.00 96.69 123 ASP A CA 1
ATOM 974 C C . ASP A 1 123 ? -17.687 -10.579 5.645 1.00 96.69 123 ASP A C 1
ATOM 976 O O . ASP A 1 123 ? -18.187 -9.663 6.304 1.00 96.69 123 ASP A O 1
ATOM 980 N N . ALA A 1 124 ? -16.535 -10.386 4.996 1.00 98.19 124 ALA A N 1
ATOM 981 C CA . ALA A 1 124 ? -15.738 -9.170 5.139 1.00 98.19 124 ALA A CA 1
ATOM 982 C C . ALA A 1 124 ? -16.411 -7.906 4.564 1.00 98.19 124 ALA A C 1
ATOM 984 O O . ALA A 1 124 ? -17.025 -7.902 3.494 1.00 98.19 124 ALA A O 1
ATOM 985 N N . ILE A 1 125 ? -16.208 -6.774 5.241 1.00 98.44 125 ILE A N 1
ATOM 986 C CA . ILE A 1 125 ? -16.673 -5.446 4.828 1.00 98.44 125 ILE A CA 1
ATOM 987 C C . ILE A 1 125 ? -15.498 -4.643 4.277 1.00 98.44 125 ILE A C 1
ATOM 989 O O . ILE A 1 125 ? -14.477 -4.465 4.944 1.00 98.44 125 ILE A O 1
ATOM 993 N N . CYS A 1 126 ? -15.649 -4.109 3.065 1.00 97.94 126 CYS A N 1
ATOM 994 C CA . CYS A 1 126 ? -14.650 -3.236 2.455 1.00 97.94 126 CYS A CA 1
ATOM 995 C C . CYS A 1 126 ? -14.890 -1.777 2.847 1.00 97.94 126 CYS A C 1
ATOM 997 O O . CYS A 1 126 ? -15.875 -1.171 2.418 1.00 97.94 126 CYS A O 1
ATOM 999 N N . ILE A 1 127 ? -13.954 -1.191 3.593 1.00 97.69 127 ILE A N 1
ATOM 1000 C CA . ILE A 1 127 ? -13.944 0.246 3.871 1.00 97.69 127 ILE A CA 1
ATOM 1001 C C . ILE A 1 127 ? -13.308 0.958 2.672 1.00 97.69 127 ILE A C 1
ATOM 1003 O O . ILE A 1 127 ? -12.168 0.675 2.288 1.00 97.69 127 ILE A O 1
ATOM 1007 N N . LYS A 1 128 ? -14.061 1.868 2.045 1.00 96.06 128 LYS A N 1
ATOM 1008 C CA . LYS A 1 128 ? -13.653 2.598 0.831 1.00 96.06 128 LYS A CA 1
ATOM 1009 C C . LYS A 1 128 ? -13.715 4.102 1.013 1.00 96.06 128 LYS A C 1
ATOM 1011 O O . LYS A 1 128 ? -14.504 4.578 1.807 1.00 96.06 128 LYS A O 1
ATOM 1016 N N . GLY A 1 129 ? -12.981 4.874 0.231 1.00 89.81 129 GLY A N 1
ATOM 1017 C CA . GLY A 1 129 ? -13.092 6.328 0.277 1.00 89.81 129 GLY A CA 1
ATOM 1018 C C . GLY A 1 129 ? -12.003 6.942 1.134 1.00 89.81 129 GLY A C 1
ATOM 1019 O O . GLY A 1 129 ? -12.035 6.818 2.353 1.00 89.81 129 GLY A O 1
ATOM 1020 N N . TYR A 1 130 ? -11.030 7.587 0.483 1.00 84.69 130 TYR A N 1
ATOM 1021 C CA . TYR A 1 130 ? -9.930 8.276 1.158 1.00 84.69 130 TYR A CA 1
ATOM 1022 C C . TYR A 1 130 ? -9.221 9.271 0.241 1.00 84.69 130 TYR A C 1
ATOM 1024 O O . TYR A 1 130 ? -8.991 8.999 -0.943 1.00 84.69 130 TYR A O 1
ATOM 1032 N N . LYS A 1 131 ? -8.811 10.420 0.797 1.00 84.75 131 LYS A N 1
ATOM 1033 C CA . LYS A 1 131 ? -8.077 11.486 0.085 1.00 84.75 131 LYS A CA 1
ATOM 1034 C C . LYS A 1 131 ? -8.727 11.886 -1.255 1.00 84.75 131 LYS A C 1
ATOM 1036 O O . LYS A 1 131 ? -8.014 12.038 -2.254 1.00 84.75 131 LYS A O 1
ATOM 1041 N N . GLY A 1 132 ? -10.056 12.016 -1.264 1.00 85.75 132 GLY A N 1
ATOM 1042 C CA . GLY A 1 132 ? -10.855 12.445 -2.418 1.00 85.75 132 GLY A CA 1
ATOM 1043 C C . GLY A 1 132 ? -11.172 11.358 -3.452 1.00 85.75 132 GLY A C 1
ATOM 1044 O O . GLY A 1 132 ? -11.745 11.674 -4.486 1.00 85.75 132 GLY A O 1
ATOM 1045 N N . ASN A 1 133 ? -10.807 10.096 -3.206 1.00 85.94 133 ASN A N 1
ATOM 1046 C CA . ASN A 1 133 ? -11.196 8.972 -4.059 1.00 85.94 133 ASN A CA 1
ATOM 1047 C C . ASN A 1 133 ? -12.158 8.060 -3.295 1.00 85.94 133 ASN A C 1
ATOM 1049 O O . ASN A 1 133 ? -11.708 7.336 -2.408 1.00 85.94 133 ASN A O 1
ATOM 1053 N N . THR A 1 134 ? -13.444 8.101 -3.650 1.00 91.31 134 THR A N 1
ATOM 1054 C CA . THR A 1 134 ? -14.544 7.337 -3.033 1.00 91.31 134 THR A CA 1
ATOM 1055 C C . THR A 1 134 ? -14.433 5.830 -3.248 1.00 91.31 134 THR A C 1
ATOM 1057 O O . THR A 1 134 ? -14.872 5.063 -2.397 1.00 91.31 134 THR A O 1
ATOM 1060 N N . ASP A 1 135 ? -13.797 5.396 -4.337 1.00 91.50 135 ASP A N 1
ATOM 1061 C CA . ASP A 1 135 ? -13.701 3.980 -4.705 1.00 91.50 135 ASP A CA 1
ATOM 1062 C C . ASP A 1 135 ? -12.445 3.294 -4.166 1.00 91.50 135 ASP A C 1
ATOM 1064 O O . ASP A 1 135 ? -12.346 2.063 -4.196 1.00 91.50 135 ASP A O 1
ATOM 1068 N N . ARG A 1 136 ? -11.482 4.070 -3.649 1.00 92.38 136 ARG A N 1
ATOM 1069 C CA . ARG A 1 136 ? -10.235 3.531 -3.098 1.00 92.38 136 ARG A CA 1
ATOM 1070 C C . ARG A 1 136 ? -10.533 2.614 -1.920 1.00 92.38 136 ARG A C 1
ATOM 1072 O O . ARG A 1 136 ? -11.052 3.082 -0.910 1.00 92.38 136 ARG A O 1
ATOM 1079 N N . LYS A 1 137 ? -10.127 1.350 -2.013 1.00 95.25 137 LYS A N 1
ATOM 1080 C CA . LYS A 1 137 ? -10.264 0.366 -0.935 1.00 95.25 137 LYS A CA 1
ATOM 1081 C C . LYS A 1 137 ? -9.181 0.587 0.119 1.00 95.25 137 LYS A C 1
ATOM 1083 O O . LYS A 1 137 ? -8.016 0.270 -0.103 1.00 95.25 137 LYS A O 1
ATOM 1088 N N . ILE A 1 138 ? -9.545 1.172 1.252 1.00 95.56 138 ILE A N 1
ATOM 1089 C CA . ILE A 1 138 ? -8.585 1.529 2.303 1.00 95.56 138 ILE A CA 1
ATOM 1090 C C . ILE A 1 138 ? -8.502 0.522 3.437 1.00 95.56 138 ILE A C 1
ATOM 1092 O O . ILE A 1 138 ? -7.543 0.589 4.200 1.00 95.56 138 ILE A O 1
ATOM 1096 N N . GLY A 1 139 ? -9.441 -0.415 3.522 1.00 97.19 139 GLY A N 1
ATOM 1097 C CA . GLY A 1 139 ? -9.338 -1.480 4.501 1.00 97.19 139 GLY A CA 1
ATOM 1098 C C . GLY A 1 139 ? -10.410 -2.549 4.410 1.00 97.19 139 GLY A C 1
ATOM 1099 O O . GLY A 1 139 ? -11.317 -2.493 3.571 1.00 97.19 139 GLY A O 1
ATOM 1100 N N . LEU A 1 140 ? -10.254 -3.534 5.282 1.00 98.44 140 LEU A N 1
ATOM 1101 C CA . LEU A 1 140 ? -11.051 -4.744 5.411 1.00 98.44 140 LEU A CA 1
ATOM 1102 C C . LEU A 1 140 ? -11.416 -4.926 6.883 1.00 98.44 140 LEU A C 1
ATOM 1104 O O . LEU A 1 140 ? -10.525 -4.953 7.725 1.00 98.44 140 LEU A O 1
ATOM 1108 N N . VAL A 1 141 ? -12.701 -5.088 7.191 1.00 98.62 141 VAL A N 1
ATOM 1109 C CA . VAL A 1 141 ? -13.175 -5.448 8.537 1.00 98.62 141 VAL A CA 1
ATOM 1110 C C . VAL A 1 141 ? -13.855 -6.805 8.455 1.00 98.62 141 VAL A C 1
ATOM 1112 O O . VAL A 1 141 ? -14.752 -6.983 7.633 1.00 98.62 141 VAL A O 1
ATOM 1115 N N . ALA A 1 142 ? -13.423 -7.763 9.268 1.00 98.56 142 ALA A N 1
ATOM 1116 C CA . ALA A 1 142 ? -13.965 -9.118 9.256 1.00 98.56 142 ALA A CA 1
ATOM 1117 C C . ALA A 1 142 ? -13.871 -9.776 10.634 1.00 98.56 142 ALA A C 1
ATOM 1119 O O . ALA A 1 142 ? -13.042 -9.389 11.464 1.00 98.56 142 ALA A O 1
ATOM 1120 N N . ARG A 1 143 ? -14.705 -10.793 10.865 1.00 98.44 143 ARG A N 1
ATOM 1121 C CA . ARG A 1 143 ? -14.646 -11.614 12.076 1.00 98.44 143 ARG A CA 1
ATOM 1122 C C . ARG A 1 143 ? -13.526 -12.644 11.992 1.00 98.44 143 ARG A C 1
ATOM 1124 O O . ARG A 1 143 ? -13.218 -13.152 10.918 1.00 98.44 143 ARG A O 1
ATOM 1131 N N . LEU A 1 144 ? -12.953 -12.991 13.136 1.00 98.31 144 LEU A N 1
ATOM 1132 C CA . LEU A 1 144 ? -12.147 -14.195 13.295 1.00 98.31 144 LEU A CA 1
ATOM 1133 C C . LEU A 1 144 ? -13.055 -15.421 13.231 1.00 98.31 144 LEU A C 1
ATOM 1135 O O . LEU A 1 144 ? -14.127 -15.434 13.834 1.00 98.31 144 LEU A O 1
ATOM 1139 N N . THR A 1 145 ? -12.596 -16.485 12.573 1.00 97.81 145 THR A N 1
ATOM 1140 C CA . THR A 1 145 ? -13.328 -17.764 12.555 1.00 97.81 145 THR A CA 1
ATOM 1141 C C . THR A 1 145 ? -13.477 -18.353 13.960 1.00 97.81 145 THR A C 1
ATOM 1143 O O . THR A 1 145 ? -14.454 -19.036 14.254 1.00 97.81 145 THR A O 1
ATOM 1146 N N . THR A 1 146 ? -12.510 -18.069 14.836 1.00 97.75 146 THR A N 1
ATOM 1147 C CA . THR A 1 146 ? -12.522 -18.450 16.250 1.00 97.75 146 THR A CA 1
ATOM 1148 C C . THR A 1 146 ? -12.014 -17.271 17.077 1.00 97.75 146 THR A C 1
ATOM 1150 O O . THR A 1 146 ? -10.856 -16.900 16.879 1.00 97.75 146 THR A O 1
ATOM 1153 N N . PRO A 1 147 ? -12.801 -16.715 18.018 1.00 97.88 147 PRO A N 1
ATOM 1154 C CA . PRO A 1 147 ? -12.346 -15.639 18.900 1.00 97.88 147 PRO A CA 1
ATOM 1155 C C . PRO A 1 147 ? -11.037 -15.978 19.627 1.00 97.88 147 PRO A C 1
ATOM 1157 O O . PRO A 1 147 ? -10.896 -17.079 20.169 1.00 97.88 147 PRO A O 1
ATOM 1160 N N . GLN A 1 148 ? -10.093 -15.035 19.657 1.00 97.88 148 GLN A N 1
ATOM 1161 C CA . GLN A 1 148 ? -8.741 -15.223 20.206 1.00 97.88 148 GLN A CA 1
ATOM 1162 C C . GLN A 1 148 ? -8.411 -14.181 21.271 1.00 97.88 148 GLN A C 1
ATOM 1164 O O . GLN A 1 148 ? -8.939 -13.074 21.251 1.00 97.88 148 GLN A O 1
ATOM 1169 N N . ASP A 1 149 ? -7.471 -14.493 22.160 1.00 96.06 149 ASP A N 1
ATOM 1170 C CA . ASP A 1 149 ? -6.855 -13.469 23.003 1.00 96.06 149 ASP A CA 1
ATOM 1171 C C . ASP A 1 149 ? -6.047 -12.480 22.152 1.00 96.06 149 ASP A C 1
ATOM 1173 O O . ASP A 1 149 ? -5.407 -12.852 21.161 1.00 96.06 149 ASP A O 1
ATOM 1177 N N . VAL A 1 150 ? -6.044 -11.209 22.563 1.00 95.75 150 VAL A N 1
ATOM 1178 C CA . VAL A 1 150 ? -5.351 -10.131 21.842 1.00 95.75 150 VAL A CA 1
ATOM 1179 C C . VAL A 1 150 ? -3.847 -10.411 21.676 1.00 95.75 150 VAL A C 1
ATOM 1181 O O . VAL A 1 150 ? -3.266 -10.098 20.640 1.00 95.75 150 VAL A O 1
ATOM 1184 N N . ASP A 1 151 ? -3.217 -11.070 22.652 1.00 95.56 151 ASP A N 1
ATOM 1185 C CA . ASP A 1 151 ? -1.812 -11.490 22.583 1.00 95.56 151 ASP A CA 1
ATOM 1186 C C . ASP A 1 151 ? -1.568 -12.584 21.538 1.00 95.56 151 ASP A C 1
ATOM 1188 O O . ASP A 1 151 ? -0.565 -12.552 20.822 1.00 95.56 151 ASP A O 1
ATOM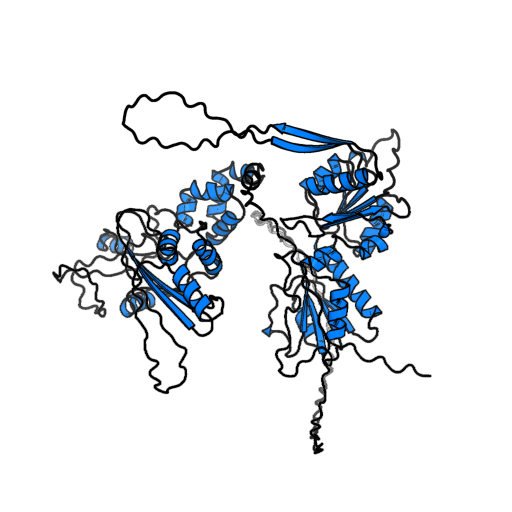 1192 N N . VAL A 1 152 ? -2.502 -13.531 21.407 1.00 96.94 152 VAL A N 1
ATOM 1193 C CA . VAL A 1 152 ? -2.405 -14.631 20.439 1.00 96.94 152 VAL A CA 1
ATOM 1194 C C . VAL A 1 152 ? -2.507 -14.083 19.020 1.00 96.94 152 VAL A C 1
ATOM 1196 O O . VAL A 1 152 ? -1.663 -14.393 18.178 1.00 96.94 152 VAL A O 1
ATOM 1199 N N . ILE A 1 153 ? -3.490 -13.218 18.755 1.00 97.81 153 ILE A N 1
ATOM 1200 C CA . ILE A 1 153 ? -3.641 -12.616 17.426 1.00 97.81 153 ILE A CA 1
ATOM 1201 C C . ILE A 1 153 ? -2.491 -11.646 17.113 1.00 97.81 153 ILE A C 1
ATOM 1203 O O . ILE A 1 153 ? -1.986 -11.647 15.994 1.00 97.81 153 ILE A O 1
ATOM 1207 N N . ALA A 1 154 ? -1.991 -10.892 18.098 1.00 97.75 154 ALA A N 1
ATOM 1208 C CA . ALA A 1 154 ? -0.812 -10.046 17.932 1.00 97.75 154 ALA A CA 1
ATOM 1209 C C . ALA A 1 154 ? 0.435 -10.872 17.577 1.00 97.75 154 ALA A C 1
ATOM 1211 O O . ALA A 1 154 ? 1.197 -10.480 16.695 1.00 97.75 154 ALA A O 1
ATOM 1212 N N . ALA A 1 155 ? 0.633 -12.037 18.202 1.00 97.62 155 ALA A N 1
ATOM 1213 C CA . ALA A 1 155 ? 1.721 -12.950 17.855 1.00 97.62 155 ALA A CA 1
ATOM 1214 C C . ALA A 1 155 ? 1.577 -13.521 16.431 1.00 97.62 155 ALA A C 1
ATOM 1216 O O . ALA A 1 155 ? 2.575 -13.637 15.715 1.00 97.62 155 ALA A O 1
ATOM 1217 N N . LEU A 1 156 ? 0.350 -13.831 15.992 1.00 98.00 156 LEU A N 1
ATOM 1218 C CA . LEU A 1 156 ? 0.068 -14.253 14.614 1.00 98.00 156 LEU A CA 1
ATOM 1219 C C . LEU A 1 156 ? 0.377 -13.141 13.604 1.00 98.00 156 LEU A C 1
ATOM 1221 O O . LEU A 1 156 ? 1.053 -13.395 12.609 1.00 98.00 156 LEU A O 1
ATOM 1225 N N . VAL A 1 157 ? -0.043 -11.905 13.884 1.00 98.12 157 VAL A N 1
ATOM 1226 C CA . VAL A 1 157 ? 0.275 -10.740 13.047 1.00 98.12 157 VAL A CA 1
ATOM 1227 C C . VAL A 1 157 ? 1.788 -10.521 12.996 1.00 98.12 157 VAL A C 1
ATOM 1229 O O . VAL A 1 157 ? 2.349 -10.456 11.905 1.00 98.12 157 VAL A O 1
ATOM 1232 N N . LYS A 1 158 ? 2.481 -10.505 14.143 1.00 97.75 158 LYS A N 1
ATOM 1233 C CA . LYS A 1 158 ? 3.952 -10.411 14.187 1.00 97.75 158 LYS A CA 1
ATOM 1234 C C . LYS A 1 158 ? 4.605 -11.467 13.313 1.00 97.75 158 LYS A C 1
ATOM 1236 O O . LYS A 1 158 ? 5.509 -11.141 12.556 1.00 97.75 158 LYS A O 1
ATOM 1241 N N . LYS A 1 159 ? 4.148 -12.719 13.382 1.00 97.75 159 LYS A N 1
ATOM 1242 C CA . LYS A 1 159 ? 4.690 -13.809 12.564 1.00 97.75 159 LYS A CA 1
ATOM 1243 C C . LYS A 1 159 ? 4.572 -13.525 11.065 1.00 97.75 159 LYS A C 1
ATOM 1245 O O . LYS A 1 159 ? 5.522 -13.798 10.341 1.00 97.75 159 LYS A O 1
ATOM 1250 N N . GLU A 1 160 ? 3.451 -12.974 10.602 1.00 98.06 160 GLU A N 1
ATOM 1251 C CA . GLU A 1 160 ? 3.307 -12.583 9.195 1.00 98.06 160 GLU A CA 1
ATOM 1252 C C . GLU A 1 160 ? 4.298 -11.466 8.816 1.00 98.06 160 GLU A C 1
ATOM 1254 O O . GLU A 1 160 ? 4.923 -11.520 7.757 1.00 98.06 160 GLU A O 1
ATOM 1259 N N . PHE A 1 161 ? 4.526 -10.495 9.701 1.00 97.56 161 PHE A N 1
ATOM 1260 C CA . PHE A 1 161 ? 5.428 -9.360 9.470 1.00 97.56 161 PHE A CA 1
ATOM 1261 C C . PHE A 1 161 ? 6.871 -9.582 9.973 1.00 97.56 161 PHE A C 1
ATOM 1263 O O . PHE A 1 161 ? 7.531 -8.628 10.370 1.00 97.56 161 PHE A O 1
ATOM 1270 N N . ASP A 1 162 ? 7.389 -10.817 9.934 1.00 96.44 162 ASP A N 1
ATOM 1271 C CA . ASP A 1 162 ? 8.766 -11.182 10.348 1.00 96.44 162 ASP A CA 1
ATOM 1272 C C . ASP A 1 162 ? 9.158 -10.708 11.766 1.00 96.44 162 ASP A C 1
ATOM 1274 O O . ASP A 1 162 ? 10.292 -10.322 12.043 1.00 96.44 162 ASP A O 1
ATOM 1278 N N . GLY A 1 163 ? 8.205 -10.747 12.693 1.00 96.38 163 GLY A N 1
ATOM 1279 C CA . GLY A 1 163 ? 8.377 -10.362 14.093 1.00 96.38 163 GLY A CA 1
ATOM 1280 C C . GLY A 1 163 ? 8.174 -8.872 14.377 1.00 96.38 163 GLY A C 1
ATOM 1281 O O . GLY A 1 163 ? 8.252 -8.474 15.540 1.00 96.38 163 GLY A O 1
ATOM 1282 N N . VAL A 1 164 ? 7.899 -8.054 13.358 1.00 95.88 164 VAL A N 1
ATOM 1283 C CA . VAL A 1 164 ? 7.755 -6.599 13.496 1.00 95.88 164 VAL A CA 1
ATOM 1284 C C . VAL A 1 164 ? 6.342 -6.209 13.937 1.00 95.88 164 VAL A C 1
ATOM 1286 O O . VAL A 1 164 ? 5.346 -6.821 13.546 1.00 95.88 164 VAL A O 1
ATOM 1289 N N . GLY A 1 165 ? 6.268 -5.145 14.736 1.00 96.50 165 GLY A N 1
ATOM 1290 C CA . GLY A 1 165 ? 5.047 -4.416 15.051 1.00 96.50 165 GLY A CA 1
ATOM 1291 C C . GLY A 1 165 ? 4.776 -4.288 16.543 1.00 96.50 165 GLY A C 1
ATOM 1292 O O . GLY A 1 165 ? 5.227 -5.101 17.354 1.00 96.50 165 GLY A O 1
ATOM 1293 N N . ASP A 1 166 ? 4.003 -3.268 16.885 1.00 97.38 166 ASP A N 1
ATOM 1294 C CA . ASP A 1 166 ? 3.740 -2.871 18.261 1.00 97.38 166 ASP A CA 1
ATOM 1295 C C . ASP A 1 166 ? 2.244 -2.907 18.556 1.00 97.38 166 ASP A C 1
ATOM 1297 O O . ASP A 1 166 ? 1.417 -2.420 17.782 1.00 97.38 166 ASP A O 1
ATOM 1301 N N . LEU A 1 167 ? 1.903 -3.516 19.691 1.00 96.94 167 LEU A N 1
ATOM 1302 C CA . LEU A 1 167 ? 0.539 -3.571 20.190 1.00 96.94 167 LEU A CA 1
ATOM 1303 C C . LEU A 1 167 ? 0.319 -2.423 21.176 1.00 96.94 167 LEU A C 1
ATOM 1305 O O . LEU A 1 167 ? 1.020 -2.315 22.179 1.00 96.94 167 LEU A O 1
ATOM 1309 N N . HIS A 1 168 ? -0.693 -1.612 20.905 1.00 96.19 168 HIS A N 1
ATOM 1310 C CA . HIS A 1 168 ? -1.140 -0.495 21.720 1.00 96.19 168 HIS A CA 1
ATOM 1311 C C . HIS A 1 168 ? -2.486 -0.847 22.363 1.00 96.19 168 HIS A C 1
ATOM 1313 O O . HIS A 1 168 ? -3.432 -1.230 21.671 1.00 96.19 168 HIS A O 1
ATOM 1319 N N . ARG A 1 169 ? -2.558 -0.726 23.690 1.00 93.19 169 ARG A N 1
ATOM 1320 C CA . ARG A 1 169 ? -3.757 -0.963 24.511 1.00 93.19 169 ARG A CA 1
ATOM 1321 C C . ARG A 1 169 ? -4.055 0.265 25.361 1.00 93.19 169 ARG A C 1
ATOM 1323 O O . ARG A 1 169 ? -3.191 1.134 25.505 1.00 93.19 169 ARG A O 1
ATOM 1330 N N . SER A 1 170 ? -5.256 0.332 25.929 1.00 86.69 170 SER A N 1
ATOM 1331 C CA . SER A 1 170 ? -5.532 1.323 26.964 1.00 86.69 170 SER A CA 1
ATOM 1332 C C . SER A 1 170 ? -4.769 0.949 28.247 1.00 86.69 170 SER A C 1
ATOM 1334 O O . SER A 1 170 ? -4.569 -0.229 28.535 1.00 86.69 170 SER A O 1
ATOM 1336 N N . GLU A 1 171 ? -4.301 1.941 29.007 1.00 81.62 171 GLU A N 1
ATOM 1337 C CA . GLU A 1 171 ? -3.622 1.705 30.297 1.00 81.62 171 GLU A CA 1
ATOM 1338 C C . GLU A 1 171 ? -4.563 1.046 31.314 1.00 81.62 171 GLU A C 1
ATOM 1340 O O . GLU A 1 171 ? -4.114 0.291 32.164 1.00 81.62 171 GLU A O 1
ATOM 1345 N N . GLU A 1 172 ? -5.872 1.272 31.180 1.00 77.69 172 GLU A N 1
ATOM 1346 C CA . GLU A 1 172 ? -6.903 0.667 32.031 1.00 77.69 172 GLU A CA 1
ATOM 1347 C C . GLU A 1 172 ? -6.986 -0.861 31.869 1.00 77.69 172 GLU A C 1
ATOM 1349 O O . GLU A 1 172 ? -7.428 -1.550 32.787 1.00 77.69 172 GLU A O 1
ATOM 1354 N N . ASP A 1 173 ? -6.521 -1.402 30.736 1.00 70.31 173 ASP A N 1
ATOM 1355 C CA . ASP A 1 173 ? -6.446 -2.848 30.501 1.00 70.31 173 ASP A CA 1
ATOM 1356 C C . ASP A 1 173 ? -5.235 -3.498 31.193 1.00 70.31 173 ASP A C 1
ATOM 1358 O O . ASP A 1 173 ? -5.199 -4.717 31.377 1.00 70.31 173 ASP A O 1
ATOM 1362 N N . ILE A 1 174 ? -4.234 -2.701 31.582 1.00 70.50 174 ILE A N 1
ATOM 1363 C CA . ILE A 1 174 ? -3.044 -3.150 32.308 1.00 70.50 174 ILE A CA 1
ATOM 1364 C C . ILE A 1 174 ? -3.336 -2.937 33.796 1.00 70.50 174 ILE A C 1
ATOM 1366 O O . ILE A 1 174 ? -2.881 -1.993 34.429 1.00 70.50 174 ILE A O 1
ATOM 1370 N N . GLY A 1 175 ? -4.220 -3.767 34.346 1.00 63.53 175 GLY A N 1
ATOM 1371 C CA . GLY A 1 175 ? -4.571 -3.695 35.760 1.00 63.53 175 GLY A CA 1
ATOM 1372 C C . GLY A 1 175 ? -3.393 -4.104 36.646 1.00 63.53 175 GLY A C 1
ATOM 1373 O O . GLY A 1 175 ? -3.155 -5.292 36.840 1.00 63.53 175 GLY A O 1
ATOM 1374 N N . ASP A 1 176 ? -2.704 -3.126 37.231 1.00 59.44 176 ASP A N 1
ATOM 1375 C CA . ASP A 1 176 ? -1.577 -3.334 38.158 1.00 59.44 176 ASP A CA 1
ATOM 1376 C C . ASP A 1 176 ? -2.014 -3.719 39.593 1.00 59.44 176 ASP A C 1
ATOM 1378 O O . ASP A 1 176 ? -1.178 -3.885 40.481 1.00 59.44 176 ASP A O 1
ATOM 1382 N N . GLY A 1 177 ? -3.321 -3.811 39.867 1.00 54.69 177 GLY A N 1
ATOM 1383 C CA . GLY A 1 177 ? -3.871 -3.776 41.227 1.00 54.69 177 GLY A CA 1
ATOM 1384 C C . GLY A 1 177 ? -4.672 -5.014 41.635 1.00 54.69 177 GLY A C 1
ATOM 1385 O O . GLY A 1 177 ? -5.556 -5.463 40.912 1.00 54.69 177 GLY A O 1
ATOM 1386 N N . GLU A 1 178 ? -4.405 -5.499 42.848 1.00 57.53 178 GLU A N 1
ATOM 1387 C CA . GLU A 1 178 ? -4.886 -6.710 43.545 1.00 57.53 178 GLU A CA 1
ATOM 1388 C C . GLU A 1 178 ? -6.424 -6.879 43.728 1.00 57.53 178 GLU A C 1
ATOM 1390 O O . GLU A 1 178 ? -6.866 -7.585 44.630 1.00 57.53 178 GLU A O 1
ATOM 1395 N N . GLY A 1 179 ? -7.279 -6.262 42.906 1.00 61.88 179 GLY A N 1
ATOM 1396 C CA . GLY A 1 179 ? -8.720 -6.141 43.185 1.00 61.88 179 GLY A CA 1
ATOM 1397 C C . GLY A 1 179 ? -9.698 -6.969 42.344 1.00 61.88 179 GLY A C 1
ATOM 1398 O O . GLY A 1 179 ? -10.867 -7.059 42.712 1.00 61.88 179 GLY A O 1
ATOM 1399 N N . GLY A 1 180 ? -9.274 -7.571 41.231 1.00 51.84 180 GLY A N 1
ATOM 1400 C CA . GLY A 1 180 ? -10.158 -8.393 40.397 1.00 51.84 180 GLY A CA 1
ATOM 1401 C C . GLY A 1 180 ? -9.742 -8.399 38.933 1.00 51.84 180 GLY A C 1
ATOM 1402 O O . GLY A 1 180 ? -9.840 -7.389 38.244 1.00 51.84 180 GLY A O 1
ATOM 1403 N N . VAL A 1 181 ? -9.284 -9.556 38.456 1.00 46.81 181 VAL A N 1
ATOM 1404 C CA . VAL A 1 181 ? -8.872 -9.770 37.065 1.00 46.81 181 VAL A CA 1
ATOM 1405 C C . VAL A 1 181 ? -10.098 -9.635 36.163 1.00 46.81 181 VAL A C 1
ATOM 1407 O O . VAL A 1 181 ? -10.865 -10.584 35.990 1.00 46.81 181 VAL A O 1
ATOM 1410 N N . LYS A 1 182 ? -10.304 -8.456 35.572 1.00 64.56 182 LYS A N 1
ATOM 1411 C CA . LYS A 1 182 ? -11.199 -8.325 34.424 1.00 64.56 182 LYS A CA 1
ATOM 1412 C C . LYS A 1 182 ? -10.488 -9.022 33.266 1.00 64.56 182 LYS A C 1
ATOM 1414 O O . LYS A 1 182 ? -9.571 -8.464 32.676 1.00 64.56 182 LYS A O 1
ATOM 1419 N N . LEU A 1 183 ? -10.831 -10.291 33.033 1.00 57.31 183 LEU A N 1
ATOM 1420 C CA . LEU A 1 183 ? -10.263 -11.073 31.934 1.00 57.31 183 LEU A CA 1
ATOM 1421 C C . LEU A 1 183 ? -10.402 -10.262 30.633 1.00 57.31 183 LEU A C 1
ATOM 1423 O O . LEU A 1 183 ? -11.497 -9.739 30.384 1.00 57.31 183 LEU A O 1
ATOM 1427 N N . PRO A 1 184 ? -9.332 -10.124 29.828 1.00 65.38 184 PRO A N 1
ATOM 1428 C CA . PRO A 1 184 ? -9.409 -9.385 28.579 1.00 65.38 184 PRO A CA 1
ATOM 1429 C C . PRO A 1 184 ? -10.490 -10.014 27.705 1.00 65.38 184 PRO A C 1
ATOM 1431 O O . PRO A 1 184 ? -10.577 -11.239 27.569 1.00 65.38 184 PRO A O 1
ATOM 1434 N N . LYS A 1 185 ? -11.353 -9.172 27.135 1.00 83.56 185 LYS A N 1
ATOM 1435 C CA . LYS A 1 185 ? -12.327 -9.638 26.153 1.00 83.56 185 LYS A CA 1
ATOM 1436 C C . LYS A 1 185 ? -11.568 -10.262 24.985 1.00 83.56 185 LYS A C 1
ATOM 1438 O O . LYS A 1 185 ? -10.551 -9.736 24.531 1.00 83.56 185 LYS A O 1
ATOM 1443 N N . LYS A 1 186 ? -12.065 -11.404 24.512 1.00 96.31 186 LYS A N 1
ATOM 1444 C CA . LYS A 1 186 ? -11.530 -12.034 23.307 1.00 96.31 186 LYS A CA 1
ATOM 1445 C C . LYS A 1 186 ? -11.765 -11.109 22.117 1.00 96.31 186 LYS A C 1
ATOM 1447 O O . LYS A 1 186 ? -12.832 -10.512 21.988 1.00 96.31 186 LYS A O 1
ATOM 1452 N N . ILE A 1 187 ? -10.771 -11.026 21.244 1.00 97.69 187 ILE A N 1
ATOM 1453 C CA . ILE A 1 187 ? -10.898 -10.384 19.945 1.00 97.69 187 ILE A CA 1
ATOM 1454 C C . ILE A 1 187 ? -11.749 -11.289 19.068 1.00 97.69 187 ILE A C 1
ATOM 1456 O O . ILE A 1 187 ? -11.448 -12.471 18.885 1.00 97.69 187 ILE A O 1
ATOM 1460 N N . GLU A 1 188 ? -12.812 -10.713 18.526 1.00 97.88 188 GLU A N 1
ATOM 1461 C CA . GLU A 1 188 ? -13.716 -11.371 17.587 1.00 97.88 188 GLU A CA 1
ATOM 1462 C C . GLU A 1 188 ? -13.604 -10.787 16.186 1.00 97.88 188 GLU A C 1
ATOM 1464 O O . GLU A 1 188 ? -13.971 -11.451 15.222 1.00 97.88 188 GLU A O 1
ATOM 1469 N N . ILE A 1 189 ? -13.127 -9.548 16.067 1.00 98.50 189 ILE A N 1
ATOM 1470 C CA . ILE A 1 189 ? -13.123 -8.773 14.830 1.00 98.50 189 ILE A CA 1
ATOM 1471 C C . ILE A 1 189 ? -11.729 -8.188 14.632 1.00 98.50 189 ILE A C 1
ATOM 1473 O O . ILE A 1 189 ? -11.098 -7.716 15.576 1.00 98.50 189 ILE A O 1
ATOM 1477 N N . VAL A 1 190 ? -11.251 -8.177 13.391 1.00 98.56 190 VAL A N 1
ATOM 1478 C CA . VAL A 1 190 ? -10.021 -7.478 13.015 1.00 98.56 190 VAL A CA 1
ATOM 1479 C C . VAL A 1 190 ? -10.325 -6.521 11.869 1.00 98.56 190 VAL A C 1
ATOM 1481 O O . VAL A 1 190 ? -10.943 -6.896 10.870 1.00 98.56 190 VAL A O 1
ATOM 1484 N N . ALA A 1 191 ? -9.871 -5.281 12.016 1.00 98.62 191 ALA A N 1
ATOM 1485 C CA . ALA A 1 191 ? -9.900 -4.259 10.983 1.00 98.62 191 ALA A CA 1
ATOM 1486 C C . ALA A 1 191 ? -8.483 -4.036 10.443 1.00 98.62 191 ALA A C 1
ATOM 1488 O O . ALA A 1 191 ? -7.627 -3.525 11.154 1.00 98.62 191 ALA A O 1
ATOM 1489 N N . ILE A 1 192 ? -8.228 -4.411 9.191 1.00 98.50 192 ILE A N 1
ATOM 1490 C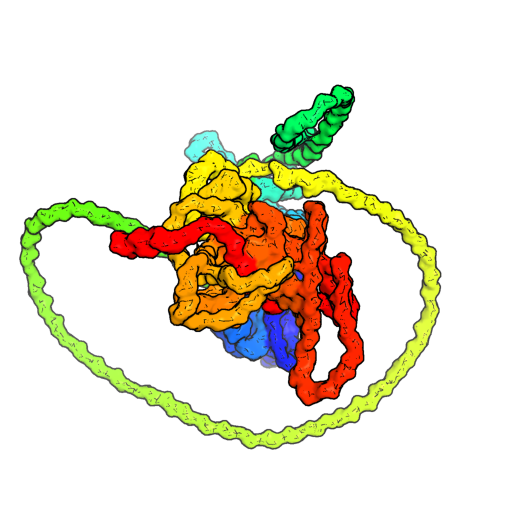 CA . ILE A 1 192 ? -6.967 -4.172 8.480 1.00 98.50 192 ILE A CA 1
ATOM 1491 C C . ILE A 1 192 ? -7.117 -2.864 7.695 1.00 98.50 192 ILE A C 1
ATOM 1493 O O . ILE A 1 192 ? -7.934 -2.801 6.778 1.00 98.50 192 ILE A O 1
ATOM 1497 N N . MET A 1 193 ? -6.382 -1.815 8.074 1.00 98.00 193 MET A N 1
ATOM 1498 C CA . MET A 1 193 ? -6.609 -0.447 7.590 1.00 98.00 193 MET A CA 1
ATOM 1499 C C . MET A 1 193 ? -5.315 0.288 7.190 1.00 98.00 193 MET A C 1
ATOM 1501 O O . MET A 1 193 ? -4.375 0.427 7.976 1.00 98.00 193 MET A O 1
ATOM 1505 N N . ASN A 1 194 ? -5.294 0.859 5.980 1.00 95.06 194 ASN A N 1
ATOM 1506 C CA . ASN A 1 194 ? -4.188 1.681 5.460 1.00 95.06 194 ASN A CA 1
ATOM 1507 C C . ASN A 1 194 ? -4.167 3.102 6.028 1.00 95.06 194 ASN A C 1
ATOM 1509 O O . ASN A 1 194 ? -3.145 3.788 5.962 1.00 95.06 194 ASN A O 1
ATOM 1513 N N . ALA A 1 195 ? -5.305 3.570 6.523 1.00 94.44 195 ALA A N 1
ATOM 1514 C CA . ALA A 1 195 ? -5.447 4.859 7.173 1.00 94.44 195 ALA A CA 1
ATOM 1515 C C . ALA A 1 195 ? -5.644 4.635 8.671 1.00 94.44 195 ALA A C 1
ATOM 1517 O O . ALA A 1 195 ? -6.226 3.633 9.064 1.00 94.44 195 ALA A O 1
ATOM 1518 N N . PHE A 1 196 ? -5.145 5.559 9.491 1.00 96.69 196 PHE A N 1
ATOM 1519 C CA . PHE A 1 196 ? -5.259 5.458 10.941 1.00 96.69 196 PHE A CA 1
ATOM 1520 C C . PHE A 1 196 ? -5.569 6.820 11.550 1.00 96.69 196 PHE A C 1
ATOM 1522 O O . PHE A 1 196 ? -4.665 7.506 12.015 1.00 96.69 196 PHE A O 1
ATOM 1529 N N . HIS A 1 197 ? -6.838 7.228 11.468 1.00 96.19 197 HIS A N 1
ATOM 1530 C CA . HIS A 1 197 ? -7.375 8.465 12.042 1.00 96.19 197 HIS A CA 1
ATOM 1531 C C . HIS A 1 197 ? -8.730 8.245 12.711 1.00 96.19 197 HIS A C 1
ATOM 1533 O O . HIS A 1 197 ? -9.368 7.226 12.460 1.00 96.19 197 HIS A O 1
ATOM 1539 N N . GLU A 1 198 ? -9.188 9.219 13.509 1.00 96.06 198 GLU A N 1
ATOM 1540 C CA . GLU A 1 198 ? -10.455 9.129 14.249 1.00 96.06 198 GLU A CA 1
ATOM 1541 C C . GLU A 1 198 ? -11.635 8.749 13.347 1.00 96.06 198 GLU A C 1
ATOM 1543 O O . GLU A 1 198 ? -12.358 7.809 13.670 1.00 96.06 198 GLU A O 1
ATOM 1548 N N . ASP A 1 199 ? -11.792 9.398 12.189 1.00 95.56 199 ASP A N 1
ATOM 1549 C CA . ASP A 1 199 ? -12.912 9.080 11.294 1.00 95.56 199 ASP A CA 1
ATOM 1550 C C . ASP A 1 199 ? -12.858 7.641 10.762 1.00 95.56 199 ASP A C 1
ATOM 1552 O O . ASP A 1 199 ? -13.893 6.993 10.659 1.00 95.56 199 ASP A O 1
ATOM 1556 N N . GLU A 1 200 ? -11.673 7.087 10.478 1.00 97.19 200 GLU A N 1
ATOM 1557 C CA . GLU A 1 200 ? -11.581 5.686 10.051 1.00 97.19 200 GLU A CA 1
ATOM 1558 C C . GLU A 1 200 ? -11.855 4.716 11.201 1.00 97.19 200 GLU A C 1
ATOM 1560 O O . GLU A 1 200 ? -12.447 3.663 10.976 1.00 97.19 200 GLU A O 1
ATOM 1565 N N . VAL A 1 201 ? -11.449 5.046 12.430 1.00 97.62 201 VAL A N 1
ATOM 1566 C CA . VAL A 1 201 ? -11.776 4.238 13.617 1.00 97.62 201 VAL A CA 1
ATOM 1567 C C . VAL A 1 201 ? -13.292 4.211 13.832 1.00 97.62 201 VAL A C 1
ATOM 1569 O O . VAL A 1 201 ? -13.868 3.139 14.016 1.00 97.62 201 VAL A O 1
ATOM 1572 N N . LYS A 1 202 ? -13.960 5.366 13.707 1.00 97.06 202 LYS A N 1
ATOM 1573 C CA . LYS A 1 202 ? -15.427 5.472 13.752 1.00 97.06 202 LYS A CA 1
ATOM 1574 C C . LYS A 1 202 ? -16.088 4.620 12.676 1.00 97.06 202 LYS A C 1
ATOM 1576 O O . LYS A 1 202 ? -16.978 3.837 12.982 1.00 97.06 202 LYS A O 1
ATOM 1581 N N . ARG A 1 203 ? -15.613 4.693 11.433 1.00 97.31 203 ARG A N 1
ATOM 1582 C CA . ARG A 1 203 ? -16.164 3.906 10.318 1.00 97.31 203 ARG A CA 1
ATOM 1583 C C . ARG A 1 203 ? -16.015 2.398 10.504 1.00 97.31 203 ARG A C 1
ATOM 1585 O O . ARG A 1 203 ? -16.881 1.649 10.059 1.00 97.31 203 ARG A O 1
ATOM 1592 N N . VAL A 1 204 ? -14.946 1.943 11.160 1.00 98.06 204 VAL A N 1
ATOM 1593 C CA . VAL A 1 204 ? -14.794 0.531 11.548 1.00 98.06 204 VAL A CA 1
ATOM 1594 C C . VAL A 1 204 ? -15.867 0.125 12.561 1.00 98.06 204 VAL A C 1
ATOM 1596 O O . VAL A 1 204 ? -16.489 -0.922 12.388 1.00 98.06 204 VAL A O 1
ATOM 1599 N N . LEU A 1 205 ? -16.133 0.960 13.572 1.00 98.06 205 LEU A N 1
ATOM 1600 C CA . LEU A 1 205 ? -17.209 0.719 14.541 1.00 98.06 205 LEU A CA 1
ATOM 1601 C C . LEU A 1 205 ? -18.583 0.712 13.866 1.00 98.06 205 LEU A C 1
ATOM 1603 O O . LEU A 1 205 ? -19.347 -0.225 14.066 1.00 98.06 205 LEU A O 1
ATOM 1607 N N . GLU A 1 206 ? -18.881 1.704 13.022 1.00 97.25 206 GLU A N 1
ATOM 1608 C CA . GLU A 1 206 ? -20.138 1.761 12.262 1.00 97.25 206 GLU A CA 1
ATOM 1609 C C . GLU A 1 206 ? -20.341 0.496 11.430 1.00 97.25 206 GLU A C 1
ATOM 1611 O O . GLU A 1 206 ? -21.425 -0.082 11.446 1.00 97.25 206 GLU A O 1
ATOM 1616 N N . ALA A 1 207 ? -19.296 0.036 10.737 1.00 97.81 207 ALA A N 1
ATOM 1617 C CA . ALA A 1 207 ? -19.352 -1.176 9.932 1.00 97.81 207 ALA A CA 1
ATOM 1618 C C . ALA A 1 207 ? -19.659 -2.421 10.787 1.00 97.81 207 ALA A C 1
ATOM 1620 O O . ALA A 1 207 ? -20.490 -3.242 10.398 1.00 97.81 207 ALA A O 1
ATOM 1621 N N . ALA A 1 208 ? -19.041 -2.540 11.966 1.00 98.06 208 ALA A N 1
ATOM 1622 C CA . ALA A 1 208 ? -19.289 -3.645 12.890 1.00 98.06 208 ALA A CA 1
ATOM 1623 C C . ALA A 1 208 ? -20.707 -3.605 13.502 1.00 98.06 208 ALA A C 1
ATOM 1625 O O . ALA A 1 208 ? -21.367 -4.643 13.577 1.00 98.06 208 ALA A O 1
ATOM 1626 N N . ILE A 1 209 ? -21.206 -2.419 13.873 1.00 97.44 209 ILE A N 1
ATOM 1627 C CA . ILE A 1 209 ? -22.574 -2.214 14.385 1.00 97.44 209 ILE A CA 1
ATOM 1628 C C . ILE A 1 209 ? -23.607 -2.536 13.301 1.00 97.44 209 ILE A C 1
ATOM 1630 O O . ILE A 1 209 ? -24.564 -3.262 13.553 1.00 97.44 209 ILE A O 1
ATOM 1634 N N . GLN A 1 210 ? -23.408 -2.049 12.072 1.00 96.75 210 GLN A N 1
ATOM 1635 C CA . GLN A 1 210 ? -24.330 -2.283 10.953 1.00 96.75 210 GLN A CA 1
ATOM 1636 C C . GLN A 1 210 ? -24.458 -3.765 10.586 1.00 96.75 210 GLN A C 1
ATOM 1638 O O . GLN A 1 210 ? -25.513 -4.188 10.116 1.00 96.75 210 GLN A O 1
ATOM 1643 N N . ARG A 1 211 ? -23.408 -4.567 10.804 1.00 97.62 211 ARG A N 1
ATOM 1644 C CA . ARG A 1 211 ? -23.475 -6.029 10.654 1.00 97.62 211 ARG A CA 1
ATOM 1645 C C . ARG A 1 211 ? -24.009 -6.758 11.888 1.00 97.62 211 ARG A C 1
ATOM 1647 O O . ARG A 1 211 ? -24.177 -7.972 11.827 1.00 97.62 211 ARG A O 1
ATOM 1654 N N . GLY A 1 212 ? -24.269 -6.053 12.987 1.00 97.44 212 GLY A N 1
ATOM 1655 C CA . GLY A 1 212 ? -24.702 -6.651 14.249 1.00 97.44 212 GLY A CA 1
ATOM 1656 C C . GLY A 1 212 ? -23.623 -7.509 14.912 1.00 97.44 212 GLY A C 1
ATOM 1657 O O . GLY A 1 212 ? -23.950 -8.460 15.616 1.00 97.44 212 GLY A O 1
ATOM 1658 N N . TRP A 1 213 ? -22.341 -7.225 14.659 1.00 97.69 213 TRP A N 1
ATOM 1659 C CA . TRP A 1 213 ? -21.233 -7.946 15.297 1.00 97.69 213 TRP A CA 1
ATOM 1660 C C . TRP A 1 213 ? -20.919 -7.420 16.700 1.00 97.69 213 TRP A C 1
ATOM 1662 O O . TRP A 1 213 ? -20.379 -8.157 17.520 1.00 97.69 213 TRP A O 1
ATOM 1672 N N . ILE A 1 214 ? -21.253 -6.156 16.968 1.00 97.19 214 ILE A N 1
ATOM 1673 C CA . ILE A 1 214 ? -21.185 -5.530 18.291 1.00 97.19 214 ILE A CA 1
ATOM 1674 C C . ILE A 1 214 ? -22.459 -4.726 18.557 1.00 97.19 214 ILE A C 1
ATOM 1676 O O . ILE A 1 214 ? -23.142 -4.298 17.623 1.00 97.19 214 ILE A O 1
ATOM 1680 N N . GLU A 1 215 ? -22.758 -4.498 19.833 1.00 96.56 215 GLU A N 1
ATOM 1681 C CA . GLU A 1 215 ? -23.827 -3.598 20.263 1.00 96.56 215 GLU A CA 1
ATOM 1682 C C . GLU A 1 215 ? -23.346 -2.139 20.229 1.00 96.56 215 GLU A C 1
ATOM 1684 O O . GLU A 1 215 ? -22.212 -1.831 20.605 1.00 96.56 215 GLU A O 1
ATOM 1689 N N . GLY A 1 216 ? -24.209 -1.226 19.788 1.00 93.75 216 GLY A N 1
ATOM 1690 C CA . GLY A 1 216 ? -23.910 0.202 19.785 1.00 93.75 216 GLY A CA 1
ATOM 1691 C C . GLY A 1 216 ? -25.029 1.045 19.188 1.00 93.75 216 GLY A C 1
ATOM 1692 O O . GLY A 1 216 ? -25.919 0.533 18.506 1.00 93.75 216 GLY A O 1
ATOM 1693 N N . VAL A 1 217 ? -24.974 2.352 19.443 1.00 93.56 217 VAL A N 1
ATOM 1694 C CA . VAL A 1 217 ? -25.919 3.333 18.896 1.00 93.56 217 VAL A CA 1
ATOM 1695 C C . VAL A 1 217 ? -25.148 4.370 18.086 1.00 93.56 217 VAL A C 1
ATOM 1697 O O . VAL A 1 217 ? -24.201 4.983 18.580 1.00 93.56 217 VAL A O 1
ATOM 1700 N N . VAL A 1 218 ? -25.575 4.574 16.839 1.00 92.94 218 VAL A N 1
ATOM 1701 C CA . VAL A 1 218 ? -25.128 5.693 16.001 1.00 92.94 218 VAL A CA 1
ATOM 1702 C C . VAL A 1 218 ? -26.174 6.793 16.136 1.00 92.94 218 VAL A C 1
ATOM 1704 O O . VAL A 1 218 ? -27.305 6.627 15.679 1.00 92.94 218 VAL A O 1
ATOM 1707 N N . LYS A 1 219 ? -25.820 7.892 16.803 1.00 93.56 219 LYS A N 1
ATOM 1708 C CA . LYS A 1 219 ? -26.675 9.076 16.918 1.00 93.56 219 LYS A CA 1
ATOM 1709 C C . LYS A 1 219 ? -26.232 10.083 15.863 1.00 93.56 219 LYS A C 1
ATOM 1711 O O . LYS A 1 219 ? -25.051 10.416 15.760 1.00 93.56 219 LYS A O 1
ATOM 1716 N N . GLU A 1 220 ? -27.178 10.543 15.058 1.00 90.75 220 GLU A N 1
ATOM 1717 C CA . GLU A 1 220 ? -26.960 11.645 14.126 1.00 90.75 220 GLU A CA 1
ATOM 1718 C C . GLU A 1 220 ? -27.492 12.913 14.792 1.00 90.75 220 GLU A C 1
ATOM 1720 O O . GLU A 1 220 ? -28.696 13.055 14.994 1.00 90.75 220 GLU A O 1
ATOM 1725 N N . GLU A 1 221 ? -26.586 13.802 15.191 1.00 90.50 221 GLU A N 1
ATOM 1726 C CA . GLU A 1 221 ? -26.944 15.098 15.755 1.00 90.50 221 GLU A CA 1
ATOM 1727 C C . GLU A 1 221 ? -26.684 16.176 14.703 1.00 90.50 221 GLU A C 1
ATOM 1729 O O . GLU A 1 221 ? -25.563 16.347 14.213 1.00 90.50 221 GLU A O 1
ATOM 1734 N N . GLU A 1 222 ? -27.736 16.906 14.340 1.00 88.44 222 GLU A N 1
ATOM 1735 C CA . GLU A 1 222 ? -27.616 18.070 13.473 1.00 88.44 222 GLU A CA 1
ATOM 1736 C C . GLU A 1 222 ? -27.091 19.234 14.316 1.00 88.44 222 GLU A C 1
ATOM 1738 O O . GLU A 1 222 ? -27.795 19.794 15.162 1.00 88.44 222 GLU A O 1
ATOM 1743 N N . ARG A 1 223 ? -25.815 19.581 14.131 1.00 85.62 223 ARG A N 1
ATOM 1744 C CA . ARG A 1 223 ? -25.213 20.713 14.826 1.00 85.62 223 ARG A CA 1
ATOM 1745 C C . ARG A 1 223 ? -25.295 21.934 13.929 1.00 85.62 223 ARG A C 1
ATOM 1747 O O . ARG A 1 223 ? -24.672 22.004 12.872 1.00 85.62 223 ARG A O 1
ATOM 1754 N N . VAL A 1 224 ? -26.038 22.933 14.389 1.00 87.62 224 VAL A N 1
ATOM 1755 C CA . VAL A 1 224 ? -26.029 24.263 13.786 1.00 87.62 224 VAL A CA 1
ATOM 1756 C C . VAL A 1 224 ? -24.666 24.901 14.059 1.00 87.62 224 VAL A C 1
ATOM 1758 O O . VAL A 1 224 ? -24.355 25.247 15.201 1.00 87.62 224 VAL A O 1
ATOM 1761 N N . VAL A 1 225 ? -23.835 25.039 13.027 1.00 85.12 225 VAL A N 1
ATOM 1762 C CA . VAL A 1 225 ? -22.546 25.726 13.127 1.00 85.12 225 VAL A CA 1
ATOM 1763 C C . VAL A 1 225 ? -22.775 27.178 12.736 1.00 85.12 225 VAL A C 1
ATOM 1765 O O . VAL A 1 225 ? -22.986 27.513 11.572 1.00 85.12 225 VAL A O 1
ATOM 1768 N N . THR A 1 226 ? -22.755 28.072 13.725 1.00 79.06 226 THR A N 1
ATOM 1769 C CA . THR A 1 226 ? -22.799 29.511 13.458 1.00 79.06 226 THR A CA 1
ATOM 1770 C C . THR A 1 226 ? -21.464 29.919 12.843 1.00 79.06 226 THR A C 1
ATOM 1772 O O . THR A 1 226 ? -20.469 30.104 13.547 1.00 79.06 226 THR A O 1
ATOM 1775 N N . VAL A 1 227 ? -21.420 30.023 11.515 1.00 75.88 227 VAL A N 1
ATOM 1776 C CA . VAL A 1 227 ? -20.248 30.536 10.806 1.00 75.88 227 VAL A CA 1
ATOM 1777 C C . VAL A 1 227 ? -20.136 32.017 11.155 1.00 75.88 227 VAL A C 1
ATOM 1779 O O . VAL A 1 227 ? -20.935 32.832 10.698 1.00 75.88 227 VAL A O 1
ATOM 1782 N N . GLN A 1 228 ? -19.180 32.382 12.016 1.00 65.12 228 GLN A N 1
ATOM 1783 C CA . GLN A 1 228 ? -18.887 33.796 12.236 1.00 65.12 228 GLN A CA 1
ATOM 1784 C C . GLN A 1 228 ? -18.446 34.392 10.895 1.00 65.12 228 GLN A C 1
ATOM 1786 O O . GLN A 1 228 ? -17.522 33.846 10.284 1.00 65.12 228 GLN A O 1
ATOM 1791 N N . PRO A 1 229 ? -19.090 35.472 10.414 1.00 64.50 229 PRO A N 1
ATOM 1792 C CA . PRO A 1 229 ? -18.663 36.123 9.189 1.00 64.50 229 PRO A CA 1
ATOM 1793 C C . PRO A 1 229 ? -17.208 36.546 9.371 1.00 64.50 229 PRO A C 1
ATOM 1795 O O . PRO A 1 229 ? -16.883 37.286 10.301 1.00 64.50 229 PRO A O 1
ATOM 1798 N N . ASP A 1 230 ? -16.339 36.018 8.508 1.00 55.38 230 ASP A N 1
ATOM 1799 C CA . ASP A 1 230 ? -14.917 36.333 8.495 1.00 55.38 230 ASP A CA 1
ATOM 1800 C C . ASP A 1 230 ? -14.783 37.858 8.444 1.00 55.38 230 ASP A C 1
ATOM 1802 O O . ASP A 1 230 ? -15.265 38.507 7.510 1.00 55.38 230 ASP A O 1
ATOM 1806 N N . GLY A 1 231 ? -14.241 38.434 9.520 1.00 51.75 231 GLY A N 1
ATOM 1807 C CA . GLY A 1 231 ? -14.206 39.865 9.802 1.00 51.75 231 GLY A CA 1
ATOM 1808 C C . GLY A 1 231 ? -13.232 40.603 8.893 1.00 51.75 231 GLY A C 1
ATOM 1809 O O . GLY A 1 231 ? -12.308 41.267 9.367 1.00 51.75 231 GLY A O 1
ATOM 1810 N N . GLY A 1 232 ? -13.432 40.492 7.580 1.00 53.75 232 GLY A N 1
ATOM 1811 C CA . GLY A 1 232 ? -12.723 41.235 6.563 1.00 53.75 232 GLY A CA 1
ATOM 1812 C C . GLY A 1 232 ? -12.874 42.719 6.853 1.00 53.75 232 GLY A C 1
ATOM 1813 O O . GLY A 1 232 ? -13.901 43.324 6.548 1.00 53.75 232 GLY A O 1
ATOM 1814 N N . LYS A 1 233 ? -11.839 43.309 7.460 1.00 47.47 233 LYS A N 1
ATOM 1815 C CA . LYS A 1 233 ? -11.693 44.753 7.633 1.00 47.47 233 LYS A CA 1
ATOM 1816 C C . LYS A 1 233 ? -11.793 45.406 6.258 1.00 47.47 233 LYS A C 1
ATOM 1818 O O . LYS A 1 233 ? -10.805 45.519 5.533 1.00 47.47 233 LYS A O 1
ATOM 1823 N N . LYS A 1 234 ? -12.997 45.853 5.905 1.00 45.66 234 LYS A N 1
ATOM 1824 C CA . LYS A 1 234 ? -13.224 46.798 4.818 1.00 45.66 234 LYS A CA 1
ATOM 1825 C C . LYS A 1 234 ? -12.481 48.068 5.216 1.00 45.66 234 LYS A C 1
ATOM 1827 O O . LYS A 1 234 ? -12.879 48.771 6.140 1.00 45.66 234 LYS A O 1
ATOM 1832 N N . LYS A 1 235 ? -11.341 48.307 4.575 1.00 50.62 235 LYS A N 1
ATOM 1833 C CA . LYS A 1 235 ? -10.594 49.553 4.702 1.00 50.62 235 LYS A CA 1
ATOM 1834 C C . LYS A 1 235 ? -11.475 50.644 4.088 1.00 50.62 235 LYS A C 1
ATOM 1836 O O . LYS A 1 235 ? -11.630 50.697 2.873 1.00 50.62 235 LYS A O 1
ATOM 1841 N N . THR A 1 236 ? -12.147 51.416 4.933 1.00 44.72 236 THR A N 1
ATOM 1842 C CA . THR A 1 236 ? -12.895 52.604 4.524 1.00 44.72 236 THR A CA 1
ATOM 1843 C C . THR A 1 236 ? -11.888 53.710 4.240 1.00 44.72 236 THR A C 1
ATOM 1845 O O . THR A 1 236 ? -11.319 54.270 5.177 1.00 44.72 236 THR A O 1
ATOM 1848 N N . ASP A 1 237 ? -11.661 54.002 2.963 1.00 49.69 237 ASP A N 1
ATOM 1849 C CA . ASP A 1 237 ? -11.206 55.328 2.557 1.00 49.69 237 ASP A CA 1
ATOM 1850 C C . ASP A 1 237 ? -12.433 56.254 2.518 1.00 49.69 237 ASP A C 1
ATOM 1852 O O . ASP A 1 237 ? -13.540 55.831 2.177 1.00 49.69 237 ASP A O 1
ATOM 1856 N N . GLY A 1 238 ? -12.237 57.477 3.005 1.00 56.91 238 GLY A N 1
ATOM 1857 C CA . GLY A 1 238 ? -13.293 58.385 3.434 1.00 56.91 238 GLY A CA 1
ATOM 1858 C C . GLY A 1 238 ? -14.137 59.043 2.339 1.00 56.91 238 GLY A C 1
ATOM 1859 O O . GLY A 1 238 ? -13.818 59.034 1.154 1.00 56.91 238 GLY A O 1
ATOM 1860 N N . ASP A 1 239 ? -15.189 59.680 2.856 1.00 51.41 239 ASP A N 1
ATOM 1861 C CA . ASP A 1 239 ? -15.992 60.771 2.301 1.00 51.41 239 ASP A CA 1
ATOM 1862 C C . ASP A 1 239 ? -16.955 60.488 1.140 1.00 51.41 239 ASP A C 1
ATOM 1864 O O . ASP A 1 239 ? -16.716 60.839 -0.015 1.00 51.41 239 ASP A O 1
ATOM 1868 N N . ARG A 1 240 ? -18.175 60.061 1.504 1.00 44.41 240 ARG A N 1
ATOM 1869 C CA . ARG A 1 240 ? -19.390 60.825 1.160 1.00 44.41 240 ARG A CA 1
ATOM 1870 C C . ARG A 1 240 ? -20.589 60.392 2.002 1.00 44.41 240 ARG A C 1
ATOM 1872 O O . ARG A 1 240 ? -20.897 59.211 2.103 1.00 44.41 240 ARG A O 1
ATOM 1879 N N . ALA A 1 241 ? -21.266 61.374 2.588 1.00 51.84 241 ALA A N 1
ATOM 1880 C CA . ALA A 1 241 ? -22.514 61.193 3.312 1.00 51.84 241 ALA A CA 1
ATOM 1881 C C . ALA A 1 241 ? -23.659 60.845 2.348 1.00 51.84 241 ALA A C 1
ATOM 1883 O O . ALA A 1 241 ? -24.016 61.653 1.490 1.00 51.84 241 ALA A O 1
ATOM 1884 N N . SER A 1 242 ? -24.258 59.673 2.535 1.00 48.50 242 SER A N 1
ATOM 1885 C CA . SER A 1 242 ? -25.619 59.381 2.093 1.00 48.50 242 SER A CA 1
ATOM 1886 C C . SER A 1 242 ? -26.246 58.355 3.032 1.00 48.50 242 SER A C 1
ATOM 1888 O O . SER A 1 242 ? -25.743 57.248 3.207 1.00 48.50 242 SER A O 1
ATOM 1890 N N . THR A 1 243 ? -27.326 58.790 3.662 1.00 53.62 243 THR A N 1
ATOM 1891 C CA . THR A 1 243 ? -28.313 58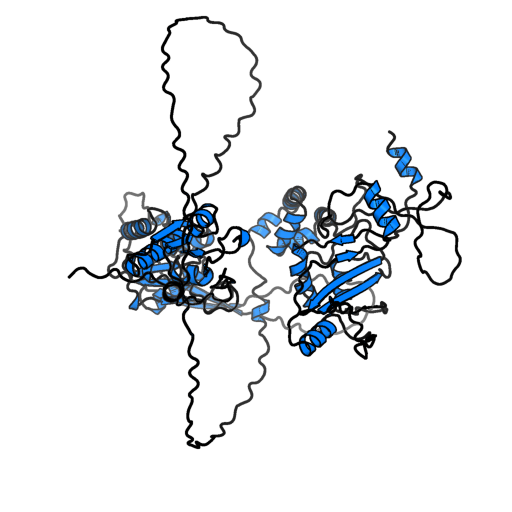.040 4.432 1.00 53.62 243 THR A CA 1
ATOM 1892 C C . THR A 1 243 ? -28.934 56.954 3.555 1.00 53.62 243 THR A C 1
ATOM 1894 O O . THR A 1 243 ? -29.630 57.296 2.606 1.00 53.62 243 THR A O 1
ATOM 1897 N N . GLU A 1 244 ? -28.728 55.675 3.871 1.00 47.75 244 GLU A N 1
ATOM 1898 C CA . GLU A 1 244 ? -29.571 54.592 3.350 1.00 47.75 244 GLU A CA 1
ATOM 1899 C C . GLU A 1 244 ? -29.858 53.533 4.418 1.00 47.75 244 GLU A C 1
ATOM 1901 O O . GLU A 1 244 ? -29.044 53.235 5.293 1.00 47.75 244 GLU A O 1
ATOM 1906 N N . GLU A 1 245 ? -31.093 53.055 4.332 1.00 50.09 245 GLU A N 1
ATOM 1907 C CA . GLU A 1 245 ? -31.867 52.282 5.288 1.00 50.09 245 GLU A CA 1
ATOM 1908 C C . GLU A 1 245 ? -31.394 50.828 5.429 1.00 50.09 245 GLU A C 1
ATOM 1910 O O . GLU A 1 245 ? -30.782 50.241 4.534 1.00 50.09 245 GLU A O 1
ATOM 1915 N N . GLY A 1 246 ? -31.698 50.251 6.595 1.00 49.84 246 GLY A N 1
ATOM 1916 C CA . GLY A 1 246 ? -31.317 48.904 7.003 1.00 49.84 246 GLY A CA 1
ATOM 1917 C C . GLY A 1 246 ? -31.775 47.821 6.029 1.00 49.84 246 GLY A C 1
ATOM 1918 O O . GLY A 1 246 ? -32.966 47.617 5.817 1.00 49.84 246 GLY A O 1
ATOM 1919 N N . LYS A 1 247 ? -30.804 47.087 5.480 1.00 51.69 247 LYS A N 1
ATOM 1920 C CA . LYS A 1 247 ? -31.019 45.758 4.909 1.00 51.69 247 LYS A CA 1
ATOM 1921 C C . LYS A 1 247 ? -30.647 44.720 5.958 1.00 51.69 247 LYS A C 1
ATOM 1923 O O . LYS A 1 247 ? -29.481 44.635 6.344 1.00 51.69 247 LYS A O 1
ATOM 1928 N N . ASP A 1 248 ? -31.636 43.945 6.385 1.00 58.38 248 ASP A N 1
ATOM 1929 C CA . ASP A 1 248 ? -31.444 42.749 7.196 1.00 58.38 248 ASP A CA 1
ATOM 1930 C C . ASP A 1 248 ? -30.531 41.775 6.438 1.00 58.38 248 ASP A C 1
ATOM 1932 O O . ASP A 1 248 ? -30.841 41.319 5.337 1.00 58.38 248 ASP A O 1
ATOM 1936 N N . VAL A 1 249 ? -29.349 41.517 6.996 1.00 63.25 249 VAL A N 1
ATOM 1937 C CA . VAL A 1 249 ? -28.396 40.549 6.451 1.00 63.25 249 VAL A CA 1
ATOM 1938 C C . VAL A 1 249 ? -28.837 39.171 6.931 1.00 63.25 249 VAL A C 1
ATOM 1940 O O . VAL A 1 249 ? -28.610 38.821 8.088 1.00 63.25 249 VAL A O 1
ATOM 1943 N N . GLU A 1 250 ? -29.480 38.397 6.055 1.00 65.31 250 GLU A N 1
ATOM 1944 C CA . GLU A 1 250 ? -29.749 36.976 6.295 1.00 65.31 250 GLU A CA 1
ATOM 1945 C C . GLU A 1 250 ? -28.414 36.250 6.539 1.00 65.31 250 GLU A C 1
ATOM 1947 O O . GLU A 1 250 ? -27.554 36.176 5.660 1.00 65.31 250 GLU A O 1
ATOM 1952 N N . GLN A 1 251 ? -28.203 35.764 7.766 1.00 70.75 251 GLN A N 1
ATOM 1953 C CA . GLN A 1 251 ? -27.047 34.936 8.108 1.00 70.75 251 GLN A CA 1
ATOM 1954 C C . GLN A 1 251 ? -27.243 33.537 7.514 1.00 70.75 251 GLN A C 1
ATOM 1956 O O . GLN A 1 251 ? -28.200 32.845 7.857 1.00 70.75 251 GLN A O 1
ATOM 1961 N N . GLU A 1 252 ? -26.330 33.112 6.640 1.00 75.19 252 GLU A N 1
ATOM 1962 C CA . GLU A 1 252 ? -26.303 31.749 6.104 1.00 75.19 252 GLU A CA 1
ATOM 1963 C C . GLU A 1 252 ? -25.881 30.782 7.224 1.00 75.19 252 GLU A C 1
ATOM 1965 O O . GLU A 1 252 ? -24.731 30.760 7.667 1.00 75.19 252 GLU A O 1
ATOM 1970 N N . VAL A 1 253 ? -26.846 30.019 7.739 1.00 81.00 253 VAL A N 1
ATOM 1971 C CA . VAL A 1 253 ? -26.636 29.022 8.791 1.00 81.00 253 VAL A CA 1
ATOM 1972 C C . VAL A 1 253 ? -26.225 27.703 8.134 1.00 81.00 253 VAL A C 1
ATOM 1974 O O . VAL A 1 253 ? -27.040 27.063 7.475 1.00 81.00 253 VAL A O 1
ATOM 1977 N N . ALA A 1 254 ? -24.970 27.282 8.309 1.00 80.88 254 ALA A N 1
ATOM 1978 C CA . ALA A 1 254 ? -24.519 25.960 7.879 1.00 80.88 254 ALA A CA 1
ATOM 1979 C C . ALA A 1 254 ? -24.834 24.924 8.972 1.00 80.88 254 ALA A C 1
ATOM 1981 O O . ALA A 1 254 ? -24.421 25.081 10.124 1.00 80.88 254 ALA A O 1
ATOM 1982 N N . THR A 1 255 ? -25.562 23.861 8.629 1.00 82.19 255 THR A N 1
ATOM 1983 C CA . THR A 1 255 ? -25.729 22.694 9.506 1.00 82.19 255 THR A CA 1
ATOM 1984 C C . THR A 1 255 ? -24.691 21.630 9.155 1.00 82.19 255 THR A C 1
ATOM 1986 O O . THR A 1 255 ? -24.514 21.269 7.992 1.00 82.19 255 THR A O 1
ATOM 1989 N N . GLU A 1 256 ? -23.967 21.141 10.163 1.00 83.88 256 GLU A N 1
ATOM 1990 C CA . GLU A 1 256 ? -23.076 19.989 10.032 1.00 83.88 256 GLU A CA 1
ATOM 1991 C C . GLU A 1 256 ? -23.696 18.798 10.764 1.00 83.88 256 GLU A C 1
ATOM 1993 O O . GLU A 1 256 ? -24.004 18.869 11.956 1.00 83.88 256 GLU A O 1
ATOM 1998 N N . ASN A 1 257 ? -23.864 17.684 10.053 1.00 84.69 257 ASN A N 1
ATOM 1999 C CA . ASN A 1 257 ? -24.319 16.433 10.651 1.00 84.69 257 ASN A CA 1
ATOM 2000 C C . ASN A 1 257 ? -23.135 15.750 11.333 1.00 84.69 257 ASN A C 1
ATOM 2002 O O . ASN A 1 257 ? -22.278 15.165 10.666 1.00 84.69 257 ASN A O 1
ATOM 2006 N N . ILE A 1 258 ? -23.086 15.819 12.663 1.00 86.38 258 ILE A N 1
ATOM 2007 C CA . ILE A 1 258 ? -22.063 15.140 13.454 1.00 86.38 258 ILE A CA 1
ATOM 2008 C C . ILE A 1 258 ? -22.621 13.783 13.869 1.00 86.38 258 ILE A C 1
ATOM 2010 O O . ILE A 1 258 ? -23.621 13.690 14.579 1.00 86.38 258 ILE A O 1
ATOM 2014 N N . LYS A 1 259 ? -21.952 12.713 13.435 1.00 89.75 259 LYS A N 1
ATOM 2015 C CA . LYS A 1 259 ? -22.254 11.358 13.903 1.00 89.75 259 LYS A CA 1
ATOM 2016 C C . LYS A 1 259 ? -21.489 11.085 15.190 1.00 89.75 259 LYS A C 1
ATOM 2018 O O . LYS A 1 259 ? -20.254 11.113 15.202 1.00 89.75 259 LYS A O 1
ATOM 2023 N N . THR A 1 260 ? -22.211 10.818 16.270 1.00 91.56 260 THR A N 1
ATOM 2024 C CA . THR A 1 260 ? -21.641 10.311 17.519 1.00 91.56 260 THR A CA 1
ATOM 2025 C C . THR A 1 260 ? -21.924 8.814 17.619 1.00 91.56 260 THR A C 1
ATOM 2027 O O . THR A 1 260 ? -23.005 8.331 17.285 1.00 91.56 260 THR A O 1
ATOM 2030 N N . ILE A 1 261 ? -20.904 8.053 18.015 1.00 92.94 261 ILE A N 1
ATOM 2031 C CA . ILE A 1 261 ? -20.977 6.595 18.140 1.00 92.94 261 ILE A CA 1
ATOM 2032 C C . ILE A 1 261 ? -20.738 6.253 19.601 1.00 92.94 261 ILE A C 1
ATOM 2034 O O . ILE A 1 261 ? -19.686 6.589 20.148 1.00 92.94 261 ILE A O 1
ATOM 2038 N N . GLU A 1 262 ? -21.705 5.570 20.201 1.00 94.56 262 GLU A N 1
ATOM 2039 C CA . GLU A 1 262 ? -21.601 4.965 21.526 1.00 94.56 262 GLU A CA 1
ATOM 2040 C C . GLU A 1 262 ? -21.520 3.448 21.337 1.00 94.56 262 GLU A C 1
ATOM 2042 O O . GLU A 1 262 ? -22.537 2.786 21.122 1.00 94.56 262 GLU A O 1
ATOM 2047 N N . ALA A 1 263 ? -20.299 2.907 21.338 1.00 94.19 263 ALA A N 1
ATOM 2048 C CA . ALA A 1 263 ? -20.038 1.481 21.162 1.00 94.19 263 ALA A CA 1
ATOM 2049 C C . ALA A 1 263 ? -18.749 1.059 21.877 1.00 94.19 263 ALA A C 1
ATOM 2051 O O . ALA A 1 263 ? -17.817 1.854 22.014 1.00 94.19 263 ALA A O 1
ATOM 2052 N N . ASP A 1 264 ? -18.703 -0.203 22.303 1.00 94.62 264 ASP A N 1
ATOM 2053 C CA . ASP A 1 264 ? -17.532 -0.820 22.926 1.00 94.62 264 ASP A CA 1
ATOM 2054 C C . ASP A 1 264 ? -16.675 -1.522 21.860 1.00 94.62 264 ASP A C 1
ATOM 2056 O O . ASP A 1 264 ? -17.062 -2.555 21.312 1.00 94.62 264 ASP A O 1
ATOM 2060 N N . GLY A 1 265 ? -15.509 -0.950 21.556 1.00 95.88 265 GLY A N 1
ATOM 2061 C CA . GLY A 1 265 ? -14.568 -1.465 20.562 1.00 95.88 265 GLY A CA 1
ATOM 2062 C C . GLY A 1 265 ? -13.612 -2.545 21.074 1.00 95.88 265 GLY A C 1
ATOM 2063 O O . GLY A 1 265 ? -12.749 -2.975 20.313 1.00 95.88 265 GLY A O 1
ATOM 2064 N N . SER A 1 266 ? -13.739 -3.005 22.322 1.00 95.69 266 SER A N 1
ATOM 2065 C CA . SER A 1 266 ? -12.782 -3.935 22.956 1.00 95.69 266 SER A CA 1
ATOM 2066 C C . SER A 1 266 ? -12.680 -5.325 22.325 1.00 95.69 266 SER A C 1
ATOM 2068 O O . SER A 1 266 ? -11.681 -6.012 22.530 1.00 95.69 266 SER A O 1
ATOM 2070 N N . SER A 1 267 ? -13.664 -5.745 21.526 1.00 96.69 267 SER A N 1
ATOM 2071 C CA . SER A 1 267 ? -13.610 -6.990 20.743 1.00 96.69 267 SER A CA 1
ATOM 2072 C C . SER A 1 267 ? -13.012 -6.814 19.337 1.00 96.69 267 SER A C 1
ATOM 2074 O O . SER A 1 267 ? -12.906 -7.797 18.594 1.00 96.69 267 SER A O 1
ATOM 2076 N N . ILE A 1 268 ? -12.619 -5.589 18.961 1.00 97.75 268 ILE A N 1
ATOM 2077 C CA . ILE A 1 268 ? -12.065 -5.242 17.648 1.00 97.75 268 ILE A CA 1
ATOM 2078 C C . ILE A 1 268 ? -10.567 -4.953 17.777 1.00 97.75 268 ILE A C 1
ATOM 2080 O O . ILE A 1 268 ? -10.161 -4.070 18.520 1.00 97.75 268 ILE A O 1
ATOM 2084 N N . LEU A 1 269 ? -9.734 -5.631 16.990 1.00 98.19 269 LEU A N 1
ATOM 2085 C CA . LEU A 1 269 ? -8.331 -5.254 16.810 1.00 98.19 269 LEU A CA 1
ATOM 2086 C C . LEU A 1 269 ? -8.158 -4.385 15.562 1.00 98.19 269 LEU A C 1
ATOM 2088 O O . LEU A 1 269 ? -8.479 -4.817 14.454 1.00 98.19 269 LEU A O 1
ATOM 2092 N N . TYR A 1 270 ? -7.569 -3.201 15.718 1.00 98.56 270 TYR A N 1
ATOM 2093 C CA . TYR A 1 270 ? -7.222 -2.314 14.607 1.00 98.56 270 TYR A CA 1
ATOM 2094 C C . TYR A 1 270 ? -5.785 -2.558 14.124 1.00 98.56 270 TYR A C 1
ATOM 2096 O O . TYR A 1 270 ? -4.828 -2.133 14.763 1.00 98.56 270 TYR A O 1
ATOM 2104 N N . LEU A 1 271 ? -5.603 -3.225 12.987 1.00 98.56 271 LEU A N 1
ATOM 2105 C CA . LEU A 1 271 ? -4.304 -3.460 12.355 1.00 98.56 271 LEU A CA 1
ATOM 2106 C C . LEU A 1 271 ? -3.997 -2.371 11.321 1.00 98.56 271 LEU A C 1
ATOM 2108 O O . LEU A 1 271 ? -4.726 -2.207 10.346 1.00 98.56 271 LEU A O 1
ATOM 2112 N N . THR A 1 272 ? -2.879 -1.666 11.484 1.00 98.25 272 THR A N 1
ATOM 2113 C CA . THR A 1 272 ? -2.454 -0.619 10.547 1.00 98.25 272 THR A CA 1
ATOM 2114 C C . THR A 1 272 ? -0.943 -0.578 10.337 1.00 98.25 272 THR A C 1
ATOM 2116 O O . THR A 1 272 ? -0.171 -1.270 10.997 1.00 98.25 272 THR A O 1
ATOM 2119 N N . GLY A 1 273 ? -0.517 0.252 9.386 1.00 96.94 273 GLY A N 1
ATOM 2120 C CA . GLY A 1 273 ? 0.877 0.459 9.038 1.00 96.94 273 GLY A CA 1
ATOM 2121 C C . GLY A 1 273 ? 1.560 1.325 10.085 1.00 96.94 273 GLY A C 1
ATOM 2122 O O . GLY A 1 273 ? 2.224 0.815 10.973 1.00 96.94 273 GLY A O 1
ATOM 2123 N N . ALA A 1 274 ? 1.438 2.647 9.995 1.00 95.44 274 ALA A N 1
ATOM 2124 C CA . ALA A 1 274 ? 2.102 3.543 10.942 1.00 95.44 274 ALA A CA 1
ATOM 2125 C C . ALA A 1 274 ? 1.182 3.960 12.092 1.00 95.44 274 ALA A C 1
ATOM 2127 O O . ALA A 1 274 ? 0.059 4.402 11.853 1.00 95.44 274 ALA A O 1
ATOM 2128 N N . ALA A 1 275 ? 1.726 3.942 13.309 1.00 96.31 275 ALA A N 1
ATOM 2129 C CA . ALA A 1 275 ? 1.122 4.606 14.453 1.00 96.31 275 ALA A CA 1
ATOM 2130 C C . ALA A 1 275 ? 0.978 6.116 14.191 1.00 96.31 275 ALA A C 1
ATOM 2132 O O . ALA A 1 275 ? 1.847 6.756 13.584 1.00 96.31 275 ALA A O 1
ATOM 2133 N N . ARG A 1 276 ? -0.144 6.679 14.636 1.00 96.44 276 ARG A N 1
ATOM 2134 C CA . ARG A 1 276 ? -0.478 8.103 14.549 1.00 96.44 276 ARG A CA 1
ATOM 2135 C C . ARG A 1 276 ? -1.131 8.511 15.855 1.00 96.44 276 ARG A C 1
ATOM 2137 O O . ARG A 1 276 ? -2.064 7.833 16.266 1.00 96.44 276 ARG A O 1
ATOM 2144 N N . ASP A 1 277 ? -0.698 9.618 16.446 1.00 96.75 277 ASP A N 1
ATOM 2145 C CA . ASP A 1 277 ? -1.184 10.062 17.761 1.00 96.75 277 ASP A CA 1
ATOM 2146 C C . ASP A 1 277 ? -2.713 10.187 17.790 1.00 96.75 277 ASP A C 1
ATOM 2148 O O . ASP A 1 277 ? -3.371 9.539 18.591 1.00 96.75 277 ASP A O 1
ATOM 2152 N N . TYR A 1 278 ? -3.295 10.880 16.809 1.00 96.19 278 TYR A N 1
ATOM 2153 C CA . TYR A 1 278 ? -4.750 11.029 16.679 1.00 96.19 278 TYR A CA 1
ATOM 2154 C C . TYR A 1 278 ? -5.491 9.699 16.424 1.00 96.19 278 TYR A C 1
ATOM 2156 O O . TYR A 1 278 ? -6.660 9.557 16.771 1.00 96.19 278 TYR A O 1
ATOM 2164 N N . GLY A 1 279 ? -4.836 8.711 15.805 1.00 97.19 279 GLY A N 1
ATOM 2165 C CA . GLY A 1 279 ? -5.388 7.365 15.640 1.00 97.19 279 GLY A CA 1
ATOM 2166 C C . GLY A 1 279 ? -5.353 6.581 16.952 1.00 97.19 279 GLY A C 1
ATOM 2167 O O . GLY A 1 279 ? -6.346 5.958 17.316 1.00 97.19 279 GLY A O 1
ATOM 2168 N N . LEU A 1 280 ? -4.237 6.666 17.686 1.00 97.25 280 LEU A N 1
ATOM 2169 C CA . LEU A 1 280 ? -4.042 6.050 19.001 1.00 97.25 280 LEU A CA 1
ATOM 2170 C C . LEU A 1 280 ? -5.010 6.620 20.047 1.00 97.25 280 LEU A C 1
ATOM 2172 O O . LEU A 1 280 ? -5.604 5.867 20.815 1.00 97.25 280 LEU A O 1
ATOM 2176 N N . GLU A 1 281 ? -5.216 7.935 20.045 1.00 96.44 281 GLU A N 1
ATOM 2177 C CA . GLU A 1 281 ? -6.210 8.603 20.889 1.00 96.44 281 GLU A CA 1
ATOM 2178 C C . GLU A 1 281 ? -7.628 8.119 20.575 1.00 96.44 281 GLU A C 1
ATOM 2180 O O . GLU A 1 281 ? -8.392 7.809 21.490 1.00 96.44 281 GLU A O 1
ATOM 2185 N N . ALA A 1 282 ? -7.971 7.991 19.289 1.00 96.75 282 ALA A N 1
ATOM 2186 C CA . ALA A 1 282 ? -9.281 7.511 18.872 1.00 96.75 282 ALA A CA 1
ATOM 2187 C C . ALA A 1 282 ? -9.529 6.059 19.302 1.00 96.75 282 ALA A C 1
ATOM 2189 O O . ALA A 1 282 ? -10.571 5.766 19.879 1.00 96.75 282 ALA A O 1
ATOM 2190 N N . VAL A 1 283 ? -8.584 5.145 19.077 1.00 97.00 283 VAL A N 1
ATOM 2191 C CA . VAL A 1 283 ? -8.765 3.749 19.509 1.00 97.00 283 VAL A CA 1
ATOM 2192 C C . VAL A 1 283 ? -8.799 3.627 21.036 1.00 97.00 283 VAL A C 1
ATOM 2194 O O . VAL A 1 283 ? -9.642 2.895 21.547 1.00 97.00 283 VAL A O 1
ATOM 2197 N N . LYS A 1 284 ? -8.004 4.423 21.777 1.00 96.06 284 LYS A N 1
ATOM 2198 C CA . LYS A 1 284 ? -8.084 4.511 23.249 1.00 96.06 284 LYS A CA 1
ATOM 2199 C C . LYS A 1 284 ? -9.475 4.968 23.699 1.00 96.06 284 LYS A C 1
ATOM 2201 O O . LYS A 1 284 ? -10.061 4.339 24.572 1.00 96.06 284 LYS A O 1
ATOM 2206 N N . LYS A 1 285 ? -10.030 6.006 23.064 1.00 95.31 285 LYS A N 1
ATOM 2207 C CA . LYS A 1 285 ? -11.381 6.534 23.336 1.00 95.31 285 LYS A CA 1
ATOM 2208 C C . LYS A 1 285 ? -12.486 5.485 23.164 1.00 95.31 285 LYS A C 1
ATOM 2210 O O . LYS A 1 285 ? -13.474 5.543 23.886 1.00 95.31 285 LYS A O 1
ATOM 2215 N N . TYR A 1 286 ? -12.326 4.543 22.236 1.00 95.56 286 TYR A N 1
ATOM 2216 C CA . TYR A 1 286 ? -13.311 3.489 21.965 1.00 95.56 286 TYR A CA 1
ATOM 2217 C C . TYR A 1 286 ? -12.954 2.126 22.582 1.00 95.56 286 TYR A C 1
ATOM 2219 O O . TYR A 1 286 ? -13.599 1.130 22.259 1.00 95.56 286 TYR A O 1
ATOM 2227 N N . GLY A 1 287 ? -11.930 2.057 23.442 1.00 95.38 287 GLY A N 1
ATOM 2228 C CA . GLY A 1 287 ? -11.481 0.805 24.063 1.00 95.38 287 GLY A CA 1
ATOM 2229 C C . GLY A 1 287 ? -10.959 -0.233 23.063 1.00 95.38 287 GLY A C 1
ATOM 2230 O O . GLY A 1 287 ? -10.982 -1.421 23.351 1.00 95.38 287 GLY A O 1
ATOM 2231 N N . MET A 1 288 ? -10.527 0.193 21.876 1.00 96.44 288 MET A N 1
ATOM 2232 C CA . MET A 1 288 ? -10.102 -0.677 20.782 1.00 96.44 288 MET A CA 1
ATOM 2233 C C . MET A 1 288 ? -8.576 -0.883 20.834 1.00 96.44 288 MET A C 1
ATOM 2235 O O . MET A 1 288 ? -7.832 0.097 20.775 1.00 96.44 288 MET A O 1
ATOM 2239 N N . PRO A 1 289 ? -8.048 -2.115 20.932 1.00 97.38 289 PRO A N 1
ATOM 2240 C CA . PRO A 1 289 ? -6.615 -2.343 20.771 1.00 97.38 289 PRO A CA 1
ATOM 2241 C C . PRO A 1 289 ? -6.167 -2.062 19.331 1.00 97.38 289 PRO A C 1
ATOM 2243 O O . PRO A 1 289 ? -6.871 -2.379 18.370 1.00 97.38 289 PRO A O 1
ATOM 2246 N N . ALA A 1 290 ? -4.959 -1.522 19.167 1.00 98.00 290 ALA A N 1
ATOM 2247 C CA . ALA A 1 290 ? -4.365 -1.270 17.856 1.00 98.00 290 ALA A CA 1
ATOM 2248 C C . ALA A 1 290 ? -3.005 -1.951 17.706 1.00 98.00 290 ALA A C 1
ATOM 2250 O O . ALA A 1 290 ? -2.175 -1.908 18.606 1.00 98.00 290 ALA A O 1
ATOM 2251 N N . PHE A 1 291 ? -2.752 -2.549 16.547 1.00 98.25 291 PHE A N 1
ATOM 2252 C CA . PHE A 1 291 ? -1.484 -3.170 16.196 1.00 98.25 291 PHE A CA 1
ATOM 2253 C C . PHE A 1 291 ? -0.857 -2.427 15.012 1.00 98.25 291 PHE A C 1
ATOM 2255 O O . PHE A 1 291 ? -1.419 -2.402 13.917 1.00 98.25 291 PHE A O 1
ATOM 2262 N N . CYS A 1 292 ? 0.303 -1.806 15.223 1.00 98.25 292 CYS A N 1
ATOM 2263 C CA . CYS A 1 292 ? 0.993 -0.987 14.226 1.00 98.25 292 CYS A CA 1
ATOM 2264 C C . CYS A 1 292 ? 2.256 -1.706 13.736 1.00 98.25 292 CYS A C 1
ATOM 2266 O O . CYS A 1 292 ? 3.219 -1.835 14.487 1.00 98.25 292 CYS A O 1
ATOM 2268 N N . VAL A 1 293 ? 2.281 -2.172 12.483 1.00 97.69 293 VAL A N 1
ATOM 2269 C CA . VAL A 1 293 ? 3.409 -2.972 11.940 1.00 97.69 293 VAL A CA 1
ATOM 2270 C C . VAL A 1 293 ? 4.546 -2.135 11.336 1.00 97.69 293 VAL A C 1
ATOM 2272 O O . VAL A 1 293 ? 5.638 -2.633 11.098 1.00 97.69 293 VAL A O 1
ATOM 2275 N N . GLY A 1 294 ? 4.309 -0.855 11.073 1.00 96.94 294 GLY A N 1
ATOM 2276 C CA . GLY A 1 294 ? 5.177 0.037 10.307 1.00 96.94 294 GLY A CA 1
ATOM 2277 C C . GLY A 1 294 ? 4.913 -0.024 8.796 1.00 96.94 294 GLY A C 1
ATOM 2278 O O . GLY A 1 294 ? 4.716 -1.088 8.218 1.00 96.94 294 GLY A O 1
ATOM 2279 N N . HIS A 1 295 ? 4.953 1.132 8.116 1.00 95.44 295 HIS A N 1
ATOM 2280 C CA . HIS A 1 295 ? 4.698 1.217 6.665 1.00 95.44 295 HIS A CA 1
ATOM 2281 C C . HIS A 1 295 ? 5.583 0.279 5.836 1.00 95.44 295 HIS A C 1
ATOM 2283 O O . HIS A 1 295 ? 5.104 -0.372 4.915 1.00 95.44 295 HIS A O 1
ATOM 2289 N N . ARG A 1 296 ? 6.876 0.220 6.161 1.00 94.75 296 ARG A N 1
ATOM 2290 C CA . ARG A 1 296 ? 7.840 -0.586 5.413 1.00 94.75 296 ARG A CA 1
ATOM 2291 C C . ARG A 1 296 ? 7.567 -2.079 5.560 1.00 94.75 296 ARG A C 1
ATOM 2293 O O . ARG A 1 296 ? 7.560 -2.779 4.557 1.00 94.75 296 ARG A O 1
ATOM 2300 N N . ALA A 1 297 ? 7.287 -2.548 6.776 1.00 96.88 297 ALA A N 1
ATOM 2301 C CA . ALA A 1 297 ? 6.961 -3.952 7.009 1.00 96.88 297 ALA A CA 1
ATOM 2302 C C . ALA A 1 297 ? 5.727 -4.378 6.197 1.00 96.88 297 ALA A C 1
ATOM 2304 O O . ALA A 1 297 ? 5.728 -5.466 5.622 1.00 96.88 297 ALA A O 1
ATOM 2305 N N . CYS A 1 298 ? 4.719 -3.500 6.062 1.00 97.12 298 CYS A N 1
ATOM 2306 C CA . CYS A 1 298 ? 3.573 -3.754 5.184 1.00 97.12 298 CYS A CA 1
ATOM 2307 C C . CYS A 1 298 ? 3.978 -3.973 3.725 1.00 97.12 298 CYS A C 1
ATOM 2309 O O . CYS A 1 298 ? 3.483 -4.883 3.064 1.00 97.12 298 CYS A O 1
ATOM 2311 N N . GLU A 1 299 ? 4.857 -3.118 3.209 1.00 97.56 299 GLU A N 1
ATOM 2312 C CA . GLU A 1 299 ? 5.305 -3.184 1.820 1.00 97.56 299 GLU A CA 1
ATOM 2313 C C . GLU A 1 299 ? 6.166 -4.424 1.566 1.00 97.56 299 GLU A C 1
ATOM 2315 O O . GLU A 1 299 ? 5.991 -5.115 0.561 1.00 97.56 299 GLU A O 1
ATOM 2320 N N . GLU A 1 300 ? 7.064 -4.744 2.499 1.00 97.69 300 GLU A N 1
ATOM 2321 C CA . GLU A 1 300 ? 7.914 -5.931 2.430 1.00 97.69 300 GLU A CA 1
ATOM 2322 C C . GLU A 1 300 ? 7.094 -7.220 2.503 1.00 97.69 300 GLU A C 1
ATOM 2324 O O . GLU A 1 300 ? 7.389 -8.160 1.764 1.00 97.69 300 GLU A O 1
ATOM 2329 N N . TRP A 1 301 ? 6.039 -7.255 3.325 1.00 98.19 301 TRP A N 1
ATOM 2330 C CA . TRP A 1 301 ? 5.095 -8.373 3.355 1.00 98.19 301 TRP A CA 1
ATOM 2331 C C . TRP A 1 301 ? 4.470 -8.604 1.977 1.00 98.19 301 TRP A C 1
ATOM 2333 O O . TRP A 1 301 ? 4.471 -9.732 1.484 1.00 98.19 301 TRP A O 1
ATOM 2343 N N . GLY A 1 302 ? 4.010 -7.542 1.306 1.00 98.19 302 GLY A N 1
ATOM 2344 C CA . GLY A 1 302 ? 3.422 -7.645 -0.031 1.00 98.19 302 GLY A CA 1
ATOM 2345 C C . GLY A 1 302 ? 4.414 -8.161 -1.079 1.00 98.19 302 GLY A C 1
ATOM 2346 O O . GLY A 1 302 ? 4.059 -8.990 -1.923 1.00 98.19 302 GLY A O 1
ATOM 2347 N N . ILE A 1 303 ? 5.680 -7.731 -1.001 1.00 98.38 303 ILE A N 1
ATOM 2348 C CA . ILE A 1 303 ? 6.759 -8.224 -1.869 1.00 98.38 303 ILE A CA 1
ATOM 2349 C C . ILE A 1 303 ? 7.024 -9.714 -1.620 1.00 98.38 303 ILE A C 1
ATOM 2351 O O . ILE A 1 303 ? 7.026 -10.494 -2.577 1.00 98.38 303 ILE A O 1
ATOM 2355 N N . ARG A 1 304 ? 7.175 -10.124 -0.353 1.00 98.25 304 ARG A N 1
ATOM 2356 C CA . ARG A 1 304 ? 7.366 -11.527 0.057 1.00 98.25 304 ARG A CA 1
ATOM 2357 C C . ARG A 1 304 ? 6.196 -12.406 -0.382 1.00 98.25 304 ARG A C 1
ATOM 2359 O O . ARG A 1 304 ? 6.392 -13.510 -0.897 1.00 98.25 304 ARG A O 1
ATOM 2366 N N . TYR A 1 305 ? 4.970 -11.902 -0.245 1.00 98.44 305 TYR A N 1
ATOM 2367 C CA . TYR A 1 305 ? 3.761 -12.591 -0.680 1.00 98.44 305 TYR A CA 1
ATOM 2368 C C . TYR A 1 305 ? 3.767 -12.845 -2.193 1.00 98.44 305 TYR A C 1
ATOM 2370 O O . TYR A 1 305 ? 3.629 -13.995 -2.618 1.00 98.44 305 TYR A O 1
ATOM 2378 N N . LEU A 1 306 ? 3.997 -11.811 -3.014 1.00 98.56 306 LEU A N 1
ATOM 2379 C CA . LEU A 1 306 ? 4.102 -11.968 -4.471 1.00 98.56 306 LEU A CA 1
ATOM 2380 C C . LEU A 1 306 ? 5.236 -12.915 -4.863 1.00 98.56 306 LEU A C 1
ATOM 2382 O O . LEU A 1 306 ? 5.067 -13.716 -5.783 1.00 98.56 306 LEU A O 1
ATOM 2386 N N . ALA A 1 307 ? 6.366 -12.861 -4.156 1.00 98.56 307 ALA A N 1
ATOM 2387 C CA . ALA A 1 307 ? 7.485 -13.759 -4.398 1.00 98.56 307 ALA A CA 1
ATOM 2388 C C . ALA A 1 307 ? 7.087 -15.226 -4.192 1.00 98.56 307 ALA A C 1
ATOM 2390 O O . ALA A 1 307 ? 7.362 -16.073 -5.044 1.00 98.56 307 ALA A O 1
ATOM 2391 N N . GLY A 1 308 ? 6.401 -15.522 -3.084 1.00 98.12 308 GLY A N 1
ATOM 2392 C CA . GLY A 1 308 ? 5.860 -16.849 -2.798 1.00 98.12 308 GLY A CA 1
ATOM 2393 C C . GLY A 1 308 ? 4.886 -17.322 -3.877 1.00 98.12 308 GLY A C 1
ATOM 2394 O O . GLY A 1 308 ? 5.031 -18.432 -4.388 1.00 98.12 308 GLY A O 1
ATOM 2395 N N . GLN A 1 309 ? 3.952 -16.460 -4.289 1.00 98.38 309 GLN A N 1
ATOM 2396 C CA . GLN A 1 309 ? 2.980 -16.785 -5.337 1.00 98.38 309 GLN A CA 1
ATOM 2397 C C . GLN A 1 309 ? 3.646 -17.044 -6.700 1.00 98.38 309 GLN A C 1
ATOM 2399 O O . GLN A 1 309 ? 3.281 -17.999 -7.382 1.00 98.38 309 GLN A O 1
ATOM 2404 N N . LEU A 1 310 ? 4.675 -16.273 -7.075 1.00 98.19 310 LEU A N 1
ATOM 2405 C CA . LEU A 1 310 ? 5.449 -16.511 -8.301 1.00 98.19 310 LEU A CA 1
ATOM 2406 C C . LEU A 1 310 ? 6.169 -17.861 -8.279 1.00 98.19 310 LEU A C 1
ATOM 2408 O O . LEU A 1 310 ? 6.175 -18.562 -9.287 1.00 98.19 310 LEU A O 1
ATOM 2412 N N . ARG A 1 311 ? 6.774 -18.236 -7.144 1.00 97.94 311 ARG A N 1
ATOM 2413 C CA . ARG A 1 311 ? 7.478 -19.522 -6.995 1.00 97.94 311 ARG A CA 1
ATOM 2414 C C . ARG A 1 311 ? 6.521 -20.711 -7.091 1.00 97.94 311 ARG A C 1
ATOM 2416 O O . ARG A 1 311 ? 6.890 -21.738 -7.653 1.00 97.94 311 ARG A O 1
ATOM 2423 N N . ILE A 1 312 ? 5.302 -20.567 -6.568 1.00 97.44 312 ILE A N 1
ATOM 2424 C CA . ILE A 1 312 ? 4.250 -21.589 -6.669 1.00 97.44 312 ILE A CA 1
ATOM 2425 C C . ILE A 1 312 ? 3.761 -21.713 -8.117 1.00 97.44 312 ILE A C 1
ATOM 2427 O O . ILE A 1 312 ? 3.687 -22.821 -8.648 1.00 97.44 312 ILE A O 1
ATOM 2431 N N . GLU A 1 313 ? 3.440 -20.590 -8.764 1.00 97.62 313 GLU A N 1
ATOM 2432 C CA . GLU A 1 313 ? 2.861 -20.585 -10.114 1.00 97.62 313 GLU A CA 1
ATOM 2433 C C . GLU A 1 313 ? 3.895 -20.976 -11.187 1.00 97.62 313 GLU A C 1
ATOM 2435 O O . GLU A 1 313 ? 3.569 -21.683 -12.146 1.00 97.62 313 GLU A O 1
ATOM 2440 N N . PHE A 1 314 ? 5.169 -20.621 -10.980 1.00 97.12 314 PHE A N 1
ATOM 2441 C CA . PHE A 1 314 ? 6.273 -20.884 -11.905 1.00 97.12 314 PHE A CA 1
ATOM 2442 C C . PHE A 1 314 ? 7.495 -21.517 -11.196 1.00 97.12 314 PHE A C 1
ATOM 2444 O O . PHE A 1 314 ? 8.505 -20.845 -10.992 1.00 97.12 314 PHE A O 1
ATOM 2451 N N . PRO A 1 315 ? 7.489 -22.831 -10.889 1.00 95.94 315 PRO A N 1
ATOM 2452 C CA . PRO A 1 315 ? 8.551 -23.479 -10.098 1.00 95.94 315 PRO A CA 1
ATOM 2453 C C . PRO A 1 315 ? 9.973 -23.438 -10.690 1.00 95.94 315 PRO A C 1
ATOM 2455 O O . PRO A 1 315 ? 10.942 -23.677 -9.976 1.00 95.94 315 PRO A O 1
ATOM 2458 N N . GLY A 1 316 ? 10.117 -23.165 -11.992 1.00 94.88 316 GLY A N 1
ATOM 2459 C CA . GLY A 1 316 ? 11.416 -23.006 -12.665 1.00 94.88 316 GLY A CA 1
ATOM 2460 C C . GLY A 1 316 ? 11.909 -21.558 -12.766 1.00 94.88 316 GLY A C 1
ATOM 2461 O O . GLY A 1 316 ? 12.970 -21.315 -13.338 1.00 94.88 316 GLY A O 1
ATOM 2462 N N . LEU A 1 317 ? 11.134 -20.593 -12.266 1.00 97.38 317 LEU A N 1
ATOM 2463 C CA . LEU A 1 317 ? 11.438 -19.169 -12.338 1.00 97.38 317 LEU A CA 1
ATOM 2464 C C . LEU A 1 317 ? 12.309 -18.743 -11.152 1.00 97.38 317 LEU A C 1
ATOM 2466 O O . LEU A 1 317 ? 11.957 -18.974 -9.995 1.00 97.38 317 LEU A O 1
ATOM 2470 N N . GLN A 1 318 ? 13.421 -18.056 -11.418 1.00 97.81 318 GLN A N 1
ATOM 2471 C CA . GLN A 1 318 ? 14.224 -17.471 -10.347 1.00 97.81 318 GLN A CA 1
ATOM 2472 C C . GLN A 1 318 ? 13.553 -16.195 -9.823 1.00 97.81 318 GLN A C 1
ATOM 2474 O O . GLN A 1 318 ? 13.512 -15.178 -10.512 1.00 97.81 318 GLN A O 1
ATOM 2479 N N . VAL A 1 319 ? 13.057 -16.222 -8.590 1.00 98.19 319 VAL A N 1
ATOM 2480 C CA . VAL A 1 319 ? 12.409 -15.060 -7.964 1.00 98.19 319 VAL A CA 1
ATOM 2481 C C . VAL A 1 319 ? 13.346 -14.439 -6.934 1.00 98.19 319 VAL A C 1
ATOM 2483 O O . VAL A 1 319 ? 13.675 -15.079 -5.931 1.00 98.19 319 VAL A O 1
ATOM 2486 N N . LEU A 1 320 ? 13.773 -13.205 -7.200 1.00 98.12 320 LEU A N 1
ATOM 2487 C CA . LEU A 1 320 ? 14.709 -12.438 -6.385 1.00 98.12 320 LEU A CA 1
ATOM 2488 C C . LEU A 1 320 ? 13.977 -11.299 -5.679 1.00 98.12 320 LEU A C 1
ATOM 2490 O O . LEU A 1 320 ? 13.366 -10.445 -6.322 1.00 98.12 320 LEU A O 1
ATOM 2494 N N . GLU A 1 321 ? 14.080 -11.274 -4.359 1.00 97.75 321 GLU A N 1
ATOM 2495 C CA . GLU A 1 321 ? 13.548 -10.211 -3.514 1.00 97.75 321 GLU A CA 1
ATOM 2496 C C . GLU A 1 321 ? 14.702 -9.278 -3.165 1.00 97.75 321 GLU A C 1
ATOM 2498 O O . GLU A 1 321 ? 15.688 -9.696 -2.561 1.00 97.75 321 GLU A O 1
ATOM 2503 N N . VAL A 1 322 ? 14.609 -8.022 -3.590 1.00 97.06 322 VAL A N 1
ATOM 2504 C CA . VAL A 1 322 ? 15.559 -6.981 -3.202 1.00 97.06 322 VAL A CA 1
ATOM 2505 C C . VAL A 1 322 ? 14.830 -6.045 -2.260 1.00 97.06 322 VAL A C 1
ATOM 2507 O O . VAL A 1 322 ? 14.265 -5.029 -2.675 1.00 97.06 322 VAL A O 1
ATOM 2510 N N . LEU A 1 323 ? 14.805 -6.431 -0.991 1.00 95.25 323 LEU A N 1
ATOM 2511 C CA . LEU A 1 323 ? 14.327 -5.565 0.073 1.00 95.25 323 LEU A CA 1
ATOM 2512 C C . LEU A 1 323 ? 15.392 -4.493 0.320 1.00 95.25 323 LEU A C 1
ATOM 2514 O O . LEU A 1 323 ? 16.586 -4.734 0.126 1.00 95.25 323 LEU A O 1
ATOM 2518 N N . GLU A 1 324 ? 14.964 -3.281 0.658 1.00 86.81 324 GLU A N 1
ATOM 2519 C CA . GLU A 1 324 ? 15.920 -2.286 1.135 1.00 86.81 324 GLU A CA 1
ATOM 2520 C C . GLU A 1 324 ? 16.611 -2.875 2.369 1.00 86.81 324 GLU A C 1
ATOM 2522 O O . GLU A 1 324 ? 15.959 -3.505 3.197 1.00 86.81 324 GLU A O 1
ATOM 2527 N N . GLU A 1 325 ? 17.925 -2.722 2.493 1.00 75.19 325 GLU A N 1
ATOM 2528 C CA . GLU A 1 325 ? 18.562 -2.890 3.795 1.00 75.19 325 GLU A CA 1
ATOM 2529 C C . GLU A 1 325 ? 18.266 -1.609 4.568 1.00 75.19 325 GLU A C 1
ATOM 2531 O O . GLU A 1 325 ? 18.346 -0.510 4.015 1.00 75.19 325 GLU A O 1
ATOM 2536 N N . GLU A 1 326 ? 17.812 -1.726 5.815 1.00 56.53 326 GLU A N 1
ATOM 2537 C CA . GLU A 1 326 ? 17.677 -0.546 6.659 1.00 56.53 326 GLU A CA 1
ATOM 2538 C C . GLU A 1 326 ? 19.069 0.059 6.806 1.00 56.53 326 GLU A C 1
ATOM 2540 O O . GLU A 1 326 ? 19.953 -0.565 7.395 1.00 56.53 326 GLU A O 1
ATOM 2545 N N . GLU A 1 327 ? 19.288 1.238 6.205 1.00 54.47 327 GLU A N 1
ATOM 2546 C CA . GLU A 1 327 ? 20.491 2.007 6.497 1.00 54.47 327 GLU A CA 1
ATOM 2547 C C . GLU A 1 327 ? 20.552 2.101 8.022 1.00 54.47 327 GLU A C 1
ATOM 2549 O O . GLU A 1 327 ? 19.590 2.596 8.622 1.00 54.47 327 GLU A O 1
ATOM 2554 N N . PRO A 1 328 ? 21.610 1.566 8.664 1.00 46.84 328 PRO A N 1
ATOM 2555 C CA . PRO A 1 328 ? 21.665 1.523 10.111 1.00 46.84 328 PRO A CA 1
ATOM 2556 C C . PRO A 1 328 ? 21.415 2.944 10.607 1.00 46.84 328 PRO A C 1
ATOM 2558 O O . PRO A 1 328 ? 22.035 3.869 10.059 1.00 46.84 328 PRO A O 1
ATOM 2561 N N . PRO A 1 329 ? 20.500 3.139 11.581 1.00 47.97 329 PRO A N 1
ATOM 2562 C CA . PRO A 1 329 ? 20.112 4.468 12.024 1.00 47.97 329 PRO A CA 1
ATOM 2563 C C . PRO A 1 329 ? 21.393 5.260 12.258 1.00 47.97 329 PRO A C 1
ATOM 2565 O O . PRO A 1 329 ? 22.318 4.703 12.870 1.00 47.97 329 PRO A O 1
ATOM 2568 N N . PRO A 1 330 ? 21.502 6.493 11.718 1.00 54.62 330 PRO A N 1
ATOM 2569 C CA . PRO A 1 330 ? 22.744 7.248 11.748 1.00 54.62 330 PRO A CA 1
ATOM 2570 C C . PRO A 1 330 ? 23.243 7.196 13.179 1.00 54.62 330 PRO A C 1
ATOM 2572 O O . PRO A 1 330 ? 22.518 7.628 14.081 1.00 54.62 330 PRO A O 1
ATOM 2575 N N . LYS A 1 331 ? 24.403 6.547 13.391 1.00 64.19 331 LYS A N 1
ATOM 2576 C CA . LYS A 1 331 ? 24.942 6.315 14.735 1.00 64.19 331 LYS A CA 1
ATOM 2577 C C . LYS A 1 331 ? 24.834 7.650 15.437 1.00 64.19 331 LYS A C 1
ATOM 2579 O O . LYS A 1 331 ? 25.469 8.593 14.963 1.00 64.19 331 LYS A O 1
ATOM 2584 N N . LYS A 1 332 ? 23.984 7.738 16.476 1.00 58.47 332 LYS A N 1
ATOM 2585 C CA . LYS A 1 332 ? 23.839 8.960 17.268 1.00 58.47 332 LYS A CA 1
ATOM 2586 C C . LYS A 1 332 ? 25.265 9.358 17.581 1.00 58.47 332 LYS A C 1
ATOM 2588 O O . LYS A 1 332 ? 25.962 8.600 18.262 1.00 58.47 332 LYS A O 1
ATOM 2593 N N . VAL A 1 333 ? 25.731 10.444 16.966 1.00 61.59 333 VAL A N 1
ATOM 2594 C CA . VAL A 1 333 ? 27.033 11.000 17.288 1.00 61.59 333 VAL A CA 1
ATOM 2595 C C . VAL A 1 333 ? 26.852 11.311 18.754 1.00 61.59 333 VAL A C 1
ATOM 2597 O O . VAL A 1 333 ? 26.056 12.183 19.088 1.00 61.59 333 VAL A O 1
ATOM 2600 N N . LYS A 1 334 ? 27.426 10.476 19.632 1.00 56.81 334 LYS A N 1
ATOM 2601 C CA . LYS A 1 334 ? 27.492 10.796 21.051 1.00 56.81 334 LYS A CA 1
ATOM 2602 C C . LYS A 1 334 ? 28.097 12.177 21.031 1.00 56.81 334 LYS A C 1
ATOM 2604 O O . LYS A 1 334 ? 29.222 12.285 20.541 1.00 56.81 334 LYS A O 1
ATOM 2609 N N . ASP A 1 335 ? 27.316 13.186 21.413 1.00 55.66 335 ASP A N 1
ATOM 2610 C CA . ASP A 1 335 ? 27.802 14.546 21.527 1.00 55.66 335 ASP A CA 1
ATOM 2611 C C . ASP A 1 335 ? 29.117 14.419 22.274 1.00 55.66 335 ASP A C 1
ATOM 2613 O O . ASP A 1 335 ? 29.151 13.990 23.432 1.00 55.66 335 ASP A O 1
ATOM 2617 N N . ALA A 1 336 ? 30.214 14.610 21.539 1.00 46.12 336 ALA A N 1
ATOM 2618 C CA . ALA A 1 336 ? 31.531 14.607 22.115 1.00 46.12 336 ALA A CA 1
ATOM 2619 C C . ALA A 1 336 ? 31.489 15.841 22.993 1.00 46.12 336 ALA A C 1
ATOM 2621 O O . ALA A 1 336 ? 31.605 16.959 22.492 1.00 46.12 336 ALA A O 1
ATOM 2622 N N . GLY A 1 337 ? 31.154 15.624 24.268 1.00 46.69 337 GLY A N 1
ATOM 2623 C CA . GLY A 1 337 ? 31.052 16.676 25.252 1.00 46.69 337 GLY A CA 1
ATOM 2624 C C . GLY A 1 337 ? 32.275 17.548 25.073 1.00 46.69 337 GLY A C 1
ATOM 2625 O O . GLY A 1 337 ? 33.398 17.036 25.060 1.00 46.69 337 GLY A O 1
ATOM 2626 N N . PHE A 1 338 ? 32.036 18.838 24.836 1.00 39.62 338 PHE A N 1
ATOM 2627 C CA . PHE A 1 338 ? 33.086 19.839 24.826 1.00 39.62 338 PHE A CA 1
ATOM 2628 C C . PHE A 1 338 ? 34.017 19.526 26.001 1.00 39.62 338 PHE A C 1
ATOM 2630 O O . PHE A 1 338 ? 33.537 19.495 27.140 1.00 39.62 338 PHE A O 1
ATOM 2637 N N . PRO A 1 339 ? 35.306 19.228 25.765 1.00 40.59 339 PRO A N 1
ATOM 2638 C CA . PRO A 1 339 ? 36.201 18.936 26.861 1.00 40.59 339 PRO A CA 1
ATOM 2639 C C . PRO A 1 339 ? 36.296 20.211 27.691 1.00 40.59 339 PRO A C 1
ATOM 2641 O O . PRO A 1 339 ? 36.876 21.211 27.264 1.00 40.59 339 PRO A O 1
ATOM 2644 N N . GLN A 1 340 ? 35.697 20.194 28.884 1.00 41.56 340 GLN A N 1
ATOM 2645 C CA . GLN A 1 340 ? 36.051 21.159 29.908 1.00 41.56 340 GLN A CA 1
ATOM 2646 C C . GLN A 1 340 ? 37.562 21.047 30.093 1.00 41.56 340 GLN A C 1
ATOM 2648 O O . GLN A 1 340 ? 38.077 19.974 30.412 1.00 41.56 340 GLN A O 1
ATOM 2653 N N . ARG A 1 341 ? 38.264 22.161 29.856 1.00 40.94 341 ARG A N 1
ATOM 2654 C CA . ARG A 1 341 ? 39.662 22.363 30.240 1.00 40.94 341 ARG A CA 1
ATOM 2655 C C . ARG A 1 341 ? 39.816 21.951 31.705 1.00 40.94 341 ARG A C 1
ATOM 2657 O O . ARG A 1 341 ? 39.529 22.739 32.601 1.00 40.94 341 ARG A O 1
ATOM 2664 N N . LYS A 1 342 ? 40.281 20.728 31.945 1.00 39.00 342 LYS A N 1
ATOM 2665 C CA . LYS A 1 342 ? 40.903 20.356 33.209 1.00 39.00 342 LYS A CA 1
ATOM 2666 C C . LYS A 1 342 ? 42.402 20.520 33.033 1.00 39.00 342 LYS A C 1
ATOM 2668 O O . LYS A 1 342 ? 43.021 19.970 32.127 1.00 39.00 342 LYS A O 1
ATOM 2673 N N . THR A 1 343 ? 42.913 21.400 33.873 1.00 36.78 343 THR A N 1
ATOM 2674 C CA . THR A 1 343 ? 44.308 21.727 34.118 1.00 36.78 343 THR A CA 1
ATOM 2675 C C . THR A 1 343 ? 45.180 20.483 34.231 1.00 36.78 343 THR A C 1
ATOM 2677 O O . THR A 1 343 ? 44.799 19.504 34.870 1.00 36.78 343 THR A O 1
ATOM 2680 N N . LEU A 1 344 ? 46.363 20.567 33.615 1.00 37.75 344 LEU A N 1
ATOM 2681 C CA . LEU A 1 344 ? 47.463 19.628 33.784 1.00 37.75 344 LEU A CA 1
ATOM 2682 C C . LEU A 1 344 ? 47.731 19.366 35.270 1.00 37.75 344 LEU A C 1
ATOM 2684 O O . LEU A 1 344 ? 48.003 20.300 36.022 1.00 37.75 344 LEU A O 1
ATOM 2688 N N . GLN A 1 345 ? 47.792 18.093 35.643 1.00 34.81 345 GLN A N 1
ATOM 2689 C CA . GLN A 1 345 ? 48.669 17.649 36.717 1.00 34.81 345 GLN A CA 1
ATOM 2690 C C . GLN A 1 345 ? 49.352 16.354 36.284 1.00 34.81 345 GLN A C 1
ATOM 2692 O O . GLN A 1 345 ? 48.714 15.351 35.973 1.00 34.81 345 GLN A O 1
ATOM 2697 N N . HIS A 1 346 ? 50.675 16.452 36.189 1.00 35.34 346 HIS A N 1
ATOM 2698 C CA . HIS A 1 346 ? 51.606 15.365 35.944 1.00 35.34 346 HIS A CA 1
ATOM 2699 C C . HIS A 1 346 ? 51.487 14.291 37.023 1.00 35.34 346 HIS A C 1
ATOM 2701 O O . HIS A 1 346 ? 51.583 14.625 38.197 1.00 35.34 346 HIS A O 1
ATOM 2707 N N . HIS A 1 347 ? 51.457 13.018 36.629 1.00 32.25 347 HIS A N 1
ATOM 2708 C CA . HIS A 1 347 ? 52.183 11.986 37.363 1.00 32.25 347 HIS A CA 1
ATOM 2709 C C . HIS A 1 347 ? 52.743 10.926 36.410 1.00 32.25 347 HIS A C 1
ATOM 2711 O O . HIS A 1 347 ? 52.035 10.313 35.617 1.00 32.25 347 HIS A O 1
ATOM 2717 N N . TYR A 1 348 ? 54.062 10.781 36.503 1.00 29.70 348 TYR A N 1
ATOM 2718 C CA . TYR A 1 348 ? 54.891 9.716 35.956 1.00 29.70 348 TYR A CA 1
ATOM 2719 C C . TYR A 1 348 ? 54.517 8.358 36.566 1.00 29.70 348 TYR A C 1
ATOM 2721 O O . TYR A 1 348 ? 54.323 8.270 37.776 1.00 29.70 348 TYR A O 1
ATOM 2729 N N . THR A 1 349 ? 54.569 7.290 35.769 1.00 31.92 349 THR A N 1
ATOM 2730 C CA . THR A 1 349 ? 55.226 6.028 36.164 1.00 31.92 349 THR A CA 1
ATOM 2731 C C . THR A 1 349 ? 55.546 5.173 34.932 1.00 31.92 349 THR A C 1
ATOM 2733 O O . THR A 1 349 ? 54.688 4.860 34.113 1.00 31.92 349 THR A O 1
ATOM 2736 N N . ALA A 1 350 ? 56.837 4.863 34.807 1.00 32.31 350 ALA A N 1
ATOM 2737 C CA . ALA A 1 350 ? 57.469 3.843 33.966 1.00 32.31 350 ALA A CA 1
ATOM 2738 C C . ALA A 1 350 ? 57.093 2.431 34.480 1.00 32.31 350 ALA A C 1
ATOM 2740 O O . ALA A 1 350 ? 56.606 2.324 35.598 1.00 32.31 350 ALA A O 1
ATOM 2741 N N . ALA A 1 351 ? 57.318 1.276 33.855 1.00 34.31 351 ALA A N 1
ATOM 2742 C CA . ALA A 1 351 ? 57.839 0.765 32.584 1.00 34.31 351 ALA A CA 1
ATOM 2743 C C . ALA A 1 351 ? 57.512 -0.750 32.604 1.00 34.31 351 ALA A C 1
ATOM 2745 O O . ALA A 1 351 ? 57.426 -1.298 33.699 1.00 34.31 351 ALA A O 1
ATOM 2746 N N . HIS A 1 352 ? 57.442 -1.444 31.461 1.00 34.28 352 HIS A N 1
ATOM 2747 C CA . HIS A 1 352 ? 58.106 -2.749 31.265 1.00 34.28 352 HIS A CA 1
ATOM 2748 C C . HIS A 1 352 ? 57.992 -3.241 29.813 1.00 34.28 352 HIS A C 1
ATOM 2750 O O . HIS A 1 352 ? 56.943 -3.181 29.179 1.00 34.28 352 HIS A O 1
ATOM 2756 N N . THR A 1 353 ? 59.135 -3.702 29.318 1.00 36.00 353 THR A N 1
ATOM 2757 C CA . THR A 1 353 ? 59.471 -4.227 27.991 1.00 36.00 353 THR A CA 1
ATOM 2758 C C . THR A 1 353 ? 59.499 -5.760 27.988 1.00 36.00 353 THR A C 1
ATOM 2760 O O . THR A 1 353 ? 59.954 -6.350 28.962 1.00 36.00 353 THR A O 1
ATOM 2763 N N . SER A 1 354 ? 59.103 -6.397 26.881 1.00 33.88 354 SER A N 1
ATOM 2764 C CA . SER A 1 354 ? 59.690 -7.633 26.293 1.00 33.88 354 SER A CA 1
ATOM 2765 C C . SER A 1 354 ? 58.904 -7.954 25.005 1.00 33.88 354 SER A C 1
ATOM 2767 O O . SER A 1 354 ? 57.680 -7.941 25.020 1.00 33.88 354 SER A O 1
ATOM 2769 N N . GLU A 1 355 ? 59.477 -7.893 23.799 1.00 35.16 355 GLU A N 1
ATOM 2770 C CA . GLU A 1 355 ? 60.384 -8.838 23.108 1.00 35.16 355 GLU A CA 1
ATOM 2771 C C . GLU A 1 355 ? 59.826 -10.253 22.854 1.00 35.16 355 GLU A C 1
ATOM 2773 O O . GLU A 1 355 ? 59.752 -11.065 23.773 1.00 35.16 355 GLU A O 1
ATOM 2778 N N . LYS A 1 356 ? 59.536 -10.546 21.569 1.00 34.31 356 LYS A N 1
ATOM 2779 C CA . LYS A 1 356 ? 60.010 -11.679 20.718 1.00 34.31 356 LYS A CA 1
ATOM 2780 C C . LYS A 1 356 ? 58.998 -11.929 19.577 1.00 34.31 356 LYS A C 1
ATOM 2782 O O . LYS A 1 356 ? 57.819 -12.093 19.844 1.00 34.31 356 LYS A O 1
ATOM 2787 N N . HIS A 1 357 ? 59.324 -11.705 18.300 1.00 32.34 357 HIS A N 1
ATOM 2788 C CA . HIS A 1 357 ? 60.167 -12.455 17.343 1.00 32.34 357 HIS A CA 1
ATOM 2789 C C . HIS A 1 357 ? 59.421 -13.550 16.532 1.00 32.34 357 HIS A C 1
ATOM 2791 O O . HIS A 1 357 ? 58.941 -14.517 17.106 1.00 32.34 357 HIS A O 1
ATOM 2797 N N . VAL A 1 358 ? 59.474 -13.378 15.195 1.00 32.66 358 VAL A N 1
ATOM 2798 C CA . VAL A 1 358 ? 59.637 -14.378 14.105 1.00 32.66 358 VAL A CA 1
ATOM 2799 C C . VAL A 1 358 ? 58.470 -15.330 13.764 1.00 32.66 358 VAL A C 1
ATOM 2801 O O . VAL A 1 358 ? 58.202 -16.276 14.493 1.00 32.66 358 VAL A O 1
ATOM 2804 N N . ASN A 1 359 ? 57.852 -15.158 12.585 1.00 33.94 359 ASN A N 1
ATOM 2805 C CA . ASN A 1 359 ? 58.183 -15.956 11.388 1.00 33.94 359 ASN A CA 1
ATOM 2806 C C . ASN A 1 359 ? 57.432 -15.478 10.135 1.00 33.94 359 ASN A C 1
ATOM 2808 O O . ASN A 1 359 ? 56.222 -15.250 10.159 1.00 33.94 359 ASN A O 1
ATOM 2812 N N . ASP A 1 360 ? 58.209 -15.359 9.063 1.00 35.72 360 ASP A N 1
ATOM 2813 C CA . ASP A 1 360 ? 57.796 -15.315 7.667 1.00 35.72 360 ASP A CA 1
ATOM 2814 C C . ASP A 1 360 ? 57.174 -16.661 7.248 1.00 35.72 360 ASP A C 1
ATOM 2816 O O . ASP A 1 360 ? 57.514 -17.692 7.823 1.00 35.72 360 ASP A O 1
ATOM 2820 N N . ASP A 1 361 ? 56.296 -16.658 6.240 1.00 34.38 361 ASP A N 1
ATOM 2821 C CA . ASP A 1 361 ? 56.450 -17.589 5.116 1.00 34.38 361 ASP A CA 1
ATOM 2822 C C . ASP A 1 361 ? 55.563 -17.224 3.916 1.00 34.38 361 ASP A C 1
ATOM 2824 O O . ASP A 1 361 ? 54.372 -16.910 4.011 1.00 34.38 361 ASP A O 1
ATOM 2828 N N . GLU A 1 362 ? 56.224 -17.264 2.764 1.00 33.72 362 GLU A N 1
ATOM 2829 C CA . GLU A 1 362 ? 55.740 -17.066 1.407 1.00 33.72 362 GLU A CA 1
ATOM 2830 C C . GLU A 1 362 ? 54.779 -18.170 0.943 1.00 33.72 362 GLU A C 1
ATOM 2832 O O . GLU A 1 362 ? 54.995 -19.350 1.199 1.00 33.72 362 GLU A O 1
ATOM 2837 N N . ALA A 1 363 ? 53.818 -17.813 0.084 1.00 33.12 363 ALA A N 1
ATOM 2838 C CA . ALA A 1 363 ? 53.450 -18.661 -1.054 1.00 33.12 363 ALA A CA 1
ATOM 2839 C C . ALA A 1 363 ? 52.788 -17.832 -2.165 1.00 33.12 363 ALA A C 1
ATOM 2841 O O . ALA A 1 363 ? 51.655 -17.360 -2.054 1.00 33.12 363 ALA A O 1
ATOM 2842 N N . GLN A 1 364 ? 53.523 -17.667 -3.264 1.00 32.16 364 GLN A N 1
ATOM 2843 C CA . GLN A 1 364 ? 53.068 -17.082 -4.520 1.00 32.16 364 GLN A CA 1
ATOM 2844 C C . GLN A 1 364 ? 52.337 -18.107 -5.414 1.00 32.16 364 GLN A C 1
ATOM 2846 O O . GLN A 1 364 ? 52.806 -19.227 -5.592 1.00 32.16 364 GLN A O 1
ATOM 2851 N N . ALA A 1 365 ? 51.308 -17.598 -6.115 1.00 32.47 365 ALA A N 1
ATOM 2852 C CA . ALA A 1 365 ? 50.888 -17.923 -7.495 1.00 32.47 365 ALA A CA 1
ATOM 2853 C C . ALA A 1 365 ? 50.167 -19.280 -7.776 1.00 32.47 365 ALA A C 1
ATOM 2855 O O . ALA A 1 365 ? 50.247 -20.193 -6.963 1.00 32.47 365 ALA A O 1
ATOM 2856 N N . PRO A 1 366 ? 49.469 -19.468 -8.935 1.00 46.41 366 PRO A N 1
ATOM 2857 C CA . PRO A 1 366 ? 49.387 -18.583 -10.105 1.00 46.41 366 PRO A CA 1
ATOM 2858 C C . PRO A 1 366 ? 47.998 -18.348 -10.747 1.00 46.41 366 PRO A C 1
ATOM 2860 O O . PRO A 1 366 ? 47.053 -19.134 -10.682 1.00 46.41 366 PRO A O 1
ATOM 2863 N N . SER A 1 367 ? 47.960 -17.259 -11.516 1.00 33.47 367 SER A N 1
ATOM 2864 C CA . SER A 1 367 ? 46.947 -16.874 -12.499 1.00 33.47 367 SER A CA 1
ATOM 2865 C C . SER A 1 367 ? 46.794 -17.883 -13.649 1.00 33.47 367 SER A C 1
ATOM 2867 O O . SER A 1 367 ? 47.776 -18.216 -14.316 1.00 33.47 367 SER A O 1
ATOM 2869 N N . ARG A 1 368 ? 45.555 -18.277 -13.982 1.00 33.69 368 ARG A N 1
ATOM 2870 C CA . ARG A 1 368 ? 45.223 -18.998 -15.227 1.00 33.69 368 ARG A CA 1
ATOM 2871 C C . ARG A 1 368 ? 44.477 -18.095 -16.210 1.00 33.69 368 ARG A C 1
ATOM 2873 O O . ARG A 1 368 ? 43.324 -17.729 -16.008 1.00 33.69 368 ARG A O 1
ATOM 2880 N N . ARG A 1 369 ? 45.164 -17.781 -17.308 1.00 30.50 369 ARG A N 1
ATOM 2881 C CA . ARG A 1 369 ? 44.695 -17.039 -18.483 1.00 30.50 369 ARG A CA 1
ATOM 2882 C C . ARG A 1 369 ? 44.106 -18.033 -19.491 1.00 30.50 369 ARG A C 1
ATOM 2884 O O . ARG A 1 369 ? 44.854 -18.788 -20.102 1.00 30.50 369 ARG A O 1
ATOM 2891 N N . TRP A 1 370 ? 42.789 -18.032 -19.688 1.00 33.25 370 TRP A N 1
ATOM 2892 C CA . TRP A 1 370 ? 42.138 -18.809 -20.749 1.00 33.25 370 TRP A CA 1
ATOM 2893 C C . TRP A 1 370 ? 41.911 -17.934 -21.988 1.00 33.25 370 TRP A C 1
ATOM 2895 O O . TRP A 1 370 ? 41.095 -17.016 -21.972 1.00 33.25 370 TRP A O 1
ATOM 2905 N N . ARG A 1 371 ? 42.630 -18.234 -23.078 1.00 31.31 371 ARG A N 1
ATOM 2906 C CA . ARG A 1 371 ? 42.245 -17.856 -24.446 1.00 31.31 371 ARG A CA 1
ATOM 2907 C C . ARG A 1 371 ? 41.274 -18.917 -24.972 1.00 31.31 371 ARG A C 1
ATOM 2909 O O . ARG A 1 371 ? 41.584 -20.102 -24.898 1.00 31.31 371 ARG A O 1
ATOM 2916 N N . ARG A 1 372 ? 40.148 -18.509 -25.561 1.00 34.03 372 ARG A N 1
ATOM 2917 C CA . ARG A 1 372 ? 39.385 -19.344 -26.501 1.00 34.03 372 ARG A CA 1
ATOM 2918 C C . ARG A 1 372 ? 39.107 -18.547 -27.771 1.00 34.03 372 ARG A C 1
ATOM 2920 O O . ARG A 1 372 ? 38.386 -17.557 -27.744 1.00 34.03 372 ARG A O 1
ATOM 2927 N N . HIS A 1 373 ? 39.709 -19.007 -28.863 1.00 34.28 373 HIS A N 1
ATOM 2928 C CA . HIS A 1 373 ? 39.193 -18.836 -30.215 1.00 34.28 373 HIS A CA 1
ATOM 2929 C C . HIS A 1 373 ? 37.949 -19.710 -30.369 1.00 34.28 373 HIS A C 1
ATOM 2931 O O . HIS A 1 373 ? 38.000 -20.870 -29.973 1.00 34.28 373 HIS A O 1
ATOM 2937 N N . CYS A 1 374 ? 36.888 -19.179 -30.975 1.00 33.47 374 CYS A N 1
ATOM 2938 C CA . CYS A 1 374 ? 35.887 -19.931 -31.735 1.00 33.47 374 CYS A CA 1
ATOM 2939 C C . CYS A 1 374 ? 35.215 -18.960 -32.718 1.00 33.47 374 CYS A C 1
ATOM 2941 O O . CYS A 1 374 ? 34.598 -17.980 -32.303 1.00 33.47 374 CYS A O 1
ATOM 2943 N N . ALA A 1 375 ? 35.379 -19.230 -34.013 1.00 38.16 375 ALA A N 1
ATOM 2944 C CA . ALA A 1 375 ? 34.521 -18.728 -35.082 1.00 38.16 375 ALA A CA 1
ATOM 2945 C C . ALA A 1 375 ? 33.153 -19.436 -35.034 1.00 38.16 375 ALA A C 1
ATOM 2947 O O . ALA A 1 375 ? 33.027 -20.475 -34.380 1.00 38.16 375 ALA A O 1
ATOM 2948 N N . PRO A 1 376 ? 32.159 -18.936 -35.784 1.00 49.00 376 PRO A N 1
ATOM 2949 C CA . PRO A 1 376 ? 31.333 -19.883 -36.521 1.00 49.00 376 PRO A CA 1
ATOM 2950 C C . PRO A 1 376 ? 31.075 -19.447 -37.967 1.00 49.00 376 PRO A C 1
ATOM 2952 O O . PRO A 1 376 ? 30.510 -18.385 -38.229 1.00 49.00 376 PRO A O 1
ATOM 2955 N N . ASP A 1 377 ? 31.423 -20.346 -38.884 1.00 34.94 377 ASP A N 1
ATOM 2956 C CA . ASP A 1 377 ? 30.709 -20.541 -40.140 1.00 34.94 377 ASP A CA 1
ATOM 2957 C C . ASP A 1 377 ? 29.404 -21.292 -39.854 1.00 34.94 377 ASP A C 1
ATOM 2959 O O . ASP A 1 377 ? 29.394 -22.316 -39.168 1.00 34.94 377 ASP A O 1
ATOM 2963 N N . SER A 1 378 ? 28.290 -20.806 -40.393 1.00 35.91 378 SER A N 1
ATOM 2964 C CA . SER A 1 378 ? 27.241 -21.662 -40.964 1.00 35.91 378 SER A CA 1
ATOM 2965 C C . SER A 1 378 ? 26.185 -20.804 -41.653 1.00 35.91 378 SER A C 1
ATOM 2967 O O . SER A 1 378 ? 25.299 -20.201 -41.050 1.00 35.91 378 SER A O 1
ATOM 2969 N N . GLN A 1 379 ? 26.293 -20.794 -42.978 1.00 38.00 379 GLN A N 1
ATOM 2970 C CA . GLN A 1 379 ? 25.177 -20.629 -43.898 1.00 38.00 379 GLN A CA 1
ATOM 2971 C C . GLN A 1 379 ? 24.059 -21.602 -43.513 1.00 38.00 379 GLN A C 1
ATOM 2973 O O . GLN A 1 379 ? 24.374 -22.756 -43.264 1.00 38.00 379 GLN A O 1
ATOM 2978 N N . HIS A 1 380 ? 22.794 -21.178 -43.521 1.00 37.28 380 HIS A N 1
ATOM 2979 C CA . HIS A 1 380 ? 21.636 -22.002 -43.899 1.00 37.28 380 HIS A CA 1
ATOM 2980 C C . HIS A 1 380 ? 20.476 -21.063 -44.251 1.00 37.28 380 HIS A C 1
ATOM 2982 O O . HIS A 1 380 ? 19.874 -20.418 -43.392 1.00 37.28 380 HIS A O 1
ATOM 2988 N N . GLY A 1 381 ? 20.184 -20.971 -45.548 1.00 34.53 381 GLY A N 1
ATOM 2989 C CA . GLY A 1 381 ? 19.012 -20.282 -46.067 1.00 34.53 381 GLY A CA 1
ATOM 2990 C C . GLY A 1 381 ? 17.731 -21.060 -45.778 1.00 34.53 381 GLY A C 1
ATOM 2991 O O . GLY A 1 381 ? 17.712 -22.289 -45.825 1.00 34.53 381 GLY A O 1
ATOM 2992 N N . ARG A 1 382 ? 16.634 -20.339 -45.527 1.00 33.66 382 ARG A N 1
ATOM 2993 C CA . ARG A 1 382 ? 15.277 -20.872 -45.689 1.00 33.66 382 ARG A CA 1
ATOM 2994 C C . ARG A 1 382 ? 14.371 -19.840 -46.348 1.00 33.66 382 ARG A C 1
ATOM 2996 O O . ARG A 1 382 ? 14.200 -18.724 -45.866 1.00 33.66 382 ARG A O 1
ATOM 3003 N N . HIS A 1 383 ? 13.812 -20.275 -47.472 1.00 32.84 383 HIS A N 1
ATOM 3004 C CA . HIS A 1 383 ? 12.750 -19.654 -48.246 1.00 32.84 383 HIS A CA 1
ATOM 3005 C C . HIS A 1 383 ? 11.508 -19.354 -47.393 1.00 32.84 383 HIS A C 1
ATOM 3007 O O . HIS A 1 383 ? 10.978 -20.251 -46.742 1.00 32.84 383 HIS A O 1
ATOM 3013 N N . TYR A 1 384 ? 10.978 -18.132 -47.493 1.00 32.88 384 TYR A N 1
ATOM 3014 C CA . TYR A 1 384 ? 9.595 -17.832 -47.121 1.00 32.88 384 TYR A CA 1
ATOM 3015 C C . TYR A 1 384 ? 8.708 -17.913 -48.367 1.00 32.88 384 TYR A C 1
ATOM 3017 O O . TYR A 1 384 ? 8.811 -17.092 -49.279 1.00 32.88 384 TYR A O 1
ATOM 3025 N N . ARG A 1 385 ? 7.835 -18.929 -48.404 1.00 32.56 385 ARG A N 1
ATOM 3026 C CA . ARG A 1 385 ? 6.704 -19.003 -49.335 1.00 32.56 385 ARG A CA 1
ATOM 3027 C C . ARG A 1 385 ? 5.623 -18.020 -48.890 1.00 32.56 385 ARG A C 1
ATOM 3029 O O . ARG A 1 385 ? 5.216 -17.993 -47.733 1.00 32.56 385 ARG A O 1
ATOM 3036 N N . ARG A 1 386 ? 5.169 -17.231 -49.857 1.00 32.72 386 ARG A N 1
ATOM 3037 C CA . ARG A 1 386 ? 4.060 -16.283 -49.792 1.00 32.72 386 ARG A CA 1
ATOM 3038 C C . ARG A 1 386 ? 2.766 -17.072 -50.030 1.00 32.72 386 ARG A C 1
ATOM 3040 O O . ARG A 1 386 ? 2.585 -17.584 -51.129 1.00 32.72 386 ARG A O 1
ATOM 3047 N N . CYS A 1 387 ? 1.896 -17.183 -49.029 1.00 32.47 387 CYS A N 1
ATOM 3048 C CA . CYS A 1 387 ? 0.542 -17.711 -49.206 1.00 32.47 387 CYS A CA 1
ATOM 3049 C C . CYS A 1 387 ? -0.461 -16.575 -49.006 1.00 32.47 387 CYS A C 1
ATOM 3051 O O . CYS A 1 387 ? -0.706 -16.120 -47.894 1.00 32.47 387 CYS A O 1
ATOM 3053 N N . SER A 1 388 ? -0.991 -16.099 -50.126 1.00 37.28 388 SER A N 1
ATOM 3054 C CA . SER A 1 388 ? -2.174 -15.256 -50.248 1.00 37.28 388 SER A CA 1
ATOM 3055 C C . SER A 1 388 ? -3.394 -16.155 -50.436 1.00 37.28 388 SER A C 1
ATOM 3057 O O . SER A 1 388 ? -3.417 -16.948 -51.374 1.00 37.28 388 SER A O 1
ATOM 3059 N N . GLY A 1 389 ? -4.398 -16.018 -49.573 1.00 32.41 389 GLY A N 1
ATOM 3060 C CA . GLY A 1 389 ? -5.677 -16.709 -49.707 1.00 32.41 389 GLY A CA 1
ATOM 3061 C C . GLY A 1 389 ? -6.680 -16.207 -48.674 1.00 32.41 389 GLY A C 1
ATOM 3062 O O . GLY A 1 389 ? -6.707 -16.706 -47.556 1.00 32.41 389 GLY A O 1
ATOM 3063 N N . GLY A 1 390 ? -7.473 -15.199 -49.045 1.00 36.34 390 GLY A N 1
ATOM 3064 C CA . GLY A 1 390 ? -8.803 -15.002 -48.459 1.00 36.34 390 GLY A CA 1
ATOM 3065 C C . GLY A 1 390 ? -9.783 -15.984 -49.106 1.00 36.34 390 GLY A C 1
ATOM 3066 O O . GLY A 1 390 ? -9.505 -16.464 -50.210 1.00 36.34 390 GLY A O 1
ATOM 3067 N N . PRO A 1 391 ? -10.916 -16.289 -48.454 1.00 47.41 391 PRO A N 1
ATOM 3068 C CA . PRO A 1 391 ? -12.140 -15.679 -48.977 1.00 47.41 391 PRO A CA 1
ATOM 3069 C C . PRO A 1 391 ? -13.263 -15.398 -47.955 1.00 47.41 391 PRO A C 1
ATOM 3071 O O . PRO A 1 391 ? -13.315 -15.943 -46.857 1.00 47.41 391 PRO A O 1
ATOM 3074 N N . SER A 1 392 ? -14.202 -14.588 -48.461 1.00 32.06 392 SER A N 1
ATOM 3075 C CA . SER A 1 392 ? -15.666 -14.619 -48.284 1.00 32.06 392 SER A CA 1
ATOM 3076 C C . SER A 1 392 ? -16.312 -14.226 -46.948 1.00 32.06 392 SER A C 1
ATOM 3078 O O . SER A 1 392 ? -16.255 -14.928 -45.945 1.00 32.06 392 SER A O 1
ATOM 3080 N N . THR A 1 393 ? -17.058 -13.124 -47.050 1.00 39.53 393 THR A N 1
ATOM 3081 C CA . THR A 1 393 ? -18.274 -12.763 -46.310 1.00 39.53 393 THR A CA 1
ATOM 3082 C C . THR A 1 393 ? -19.374 -13.831 -46.433 1.00 39.53 393 THR A C 1
ATOM 3084 O O . THR A 1 393 ? -19.372 -14.618 -47.382 1.00 39.53 393 THR A O 1
ATOM 3087 N N . PRO A 1 394 ? -20.376 -13.806 -45.533 1.00 45.53 394 PRO A N 1
ATOM 3088 C CA . PRO A 1 394 ? -21.702 -13.455 -46.043 1.00 45.53 394 PRO A CA 1
ATOM 3089 C C . PRO A 1 394 ? -22.517 -12.496 -45.159 1.00 45.53 394 PRO A C 1
ATOM 3091 O O . PRO A 1 394 ? -22.350 -12.392 -43.946 1.00 45.53 394 PRO A O 1
ATOM 3094 N N . HIS A 1 395 ? -23.418 -11.802 -45.854 1.00 35.91 395 HIS A N 1
ATOM 3095 C CA . HIS A 1 395 ? -24.529 -10.988 -45.370 1.00 35.91 395 HIS A CA 1
ATOM 3096 C C . HIS A 1 395 ? -25.557 -11.770 -44.545 1.00 35.91 395 HIS A C 1
ATOM 3098 O O . HIS A 1 395 ? -25.829 -12.916 -44.874 1.00 35.91 395 HIS A O 1
ATOM 3104 N N . THR A 1 396 ? -26.187 -11.077 -43.585 1.00 31.64 396 THR A N 1
ATOM 3105 C CA . THR A 1 396 ? -27.634 -11.007 -43.224 1.00 31.64 396 THR A CA 1
ATOM 3106 C C . THR A 1 396 ? -27.716 -10.368 -41.827 1.00 31.64 396 THR A C 1
ATOM 3108 O O . THR A 1 396 ? -26.808 -10.576 -41.036 1.00 31.64 396 THR A O 1
ATOM 3111 N N . ALA A 1 397 ? -28.720 -9.629 -41.369 1.00 31.62 397 ALA A N 1
ATOM 3112 C CA . ALA A 1 397 ? -29.849 -8.898 -41.928 1.00 31.62 397 ALA A CA 1
ATOM 3113 C C . ALA A 1 397 ? -30.451 -8.095 -40.745 1.00 31.62 397 ALA A C 1
ATOM 3115 O O . ALA A 1 397 ? -30.332 -8.506 -39.596 1.00 31.62 397 ALA A O 1
ATOM 3116 N N . ASN A 1 398 ? -31.053 -6.951 -41.065 1.00 33.56 398 ASN A N 1
ATOM 3117 C CA . ASN A 1 398 ? -32.068 -6.155 -40.357 1.00 33.56 398 ASN A CA 1
ATOM 3118 C C . ASN A 1 398 ? -32.510 -6.523 -38.922 1.00 33.56 398 ASN A C 1
ATOM 3120 O O . ASN A 1 398 ? -33.002 -7.616 -38.664 1.00 33.56 398 ASN A O 1
ATOM 3124 N N . GLY A 1 399 ? -32.541 -5.499 -38.058 1.00 30.95 399 GLY A N 1
ATOM 3125 C CA . GLY A 1 399 ? -33.282 -5.497 -36.792 1.00 30.95 399 GLY A CA 1
ATOM 3126 C C . GLY A 1 399 ? -33.456 -4.087 -36.214 1.00 30.95 399 GLY A C 1
ATOM 3127 O O . GLY A 1 399 ? -32.620 -3.628 -35.449 1.00 30.95 399 GLY A O 1
ATOM 3128 N N . THR A 1 400 ? -34.527 -3.411 -36.646 1.00 31.31 400 THR A N 1
ATOM 3129 C CA . THR A 1 400 ? -35.369 -2.435 -35.909 1.00 31.31 400 THR A CA 1
ATOM 3130 C C . THR A 1 400 ? -34.738 -1.550 -34.820 1.00 31.31 400 THR A C 1
ATOM 3132 O O . THR A 1 400 ? -34.485 -1.984 -33.699 1.00 31.31 400 THR A O 1
ATOM 3135 N N . GLN A 1 401 ? -34.628 -0.251 -35.124 1.00 30.97 401 GLN A N 1
ATOM 3136 C CA . GLN A 1 401 ? -34.424 0.821 -34.147 1.00 30.97 401 GLN A CA 1
ATOM 3137 C C . GLN A 1 401 ? -35.739 1.126 -33.414 1.00 30.97 401 GLN A C 1
ATOM 3139 O O . GLN A 1 401 ? -36.696 1.589 -34.031 1.00 30.97 401 GLN A O 1
ATOM 3144 N N . ASN A 1 402 ? -35.763 0.907 -32.098 1.00 31.95 402 ASN A N 1
ATOM 3145 C CA . ASN A 1 402 ? -36.745 1.511 -31.202 1.00 31.95 402 ASN A CA 1
ATOM 3146 C C . ASN A 1 402 ? -36.205 2.859 -30.717 1.00 31.95 402 ASN A C 1
ATOM 3148 O O . ASN A 1 402 ? -35.179 2.935 -30.041 1.00 31.95 402 ASN A O 1
ATOM 3152 N N . THR A 1 403 ? -36.919 3.921 -31.068 1.00 36.38 403 THR A N 1
ATOM 3153 C CA . THR A 1 403 ? -36.790 5.261 -30.502 1.00 36.38 403 THR A CA 1
ATOM 3154 C C . THR A 1 403 ? -37.308 5.260 -29.066 1.00 36.38 403 THR A C 1
ATOM 3156 O O . THR A 1 403 ? -38.511 5.122 -28.849 1.00 36.38 403 THR A O 1
ATOM 3159 N N . ALA A 1 404 ? -36.416 5.444 -28.093 1.00 31.44 404 ALA A N 1
ATOM 3160 C CA . ALA A 1 404 ? -36.776 5.801 -26.726 1.00 31.44 404 ALA A CA 1
ATOM 3161 C C . ALA A 1 404 ? -36.191 7.183 -26.407 1.00 31.44 404 ALA A C 1
ATOM 3163 O O . ALA A 1 404 ? -34.991 7.427 -26.521 1.00 31.44 404 ALA A O 1
ATOM 3164 N N . THR A 1 405 ? -37.097 8.089 -26.068 1.00 32.44 405 THR A N 1
ATOM 3165 C CA . THR A 1 405 ? -36.895 9.468 -25.630 1.00 32.44 405 THR A CA 1
ATOM 3166 C C . THR A 1 405 ? -35.967 9.571 -24.419 1.00 32.44 405 THR A C 1
ATOM 3168 O O . THR A 1 405 ? -36.202 8.938 -23.392 1.00 32.44 405 THR A O 1
ATOM 3171 N N . VAL A 1 406 ? -34.948 10.423 -24.535 1.00 32.81 406 VAL A N 1
ATOM 3172 C CA . VAL A 1 406 ? -34.068 10.872 -23.446 1.00 32.81 406 VAL A CA 1
ATOM 3173 C C . VAL A 1 406 ? -34.749 12.034 -22.709 1.00 32.81 406 VAL A C 1
ATOM 3175 O O . VAL A 1 406 ? -35.135 12.993 -23.380 1.00 32.81 406 VAL A O 1
ATOM 3178 N N . PRO A 1 407 ? -34.880 12.022 -21.369 1.00 32.19 407 PRO A N 1
ATOM 3179 C CA . PRO A 1 407 ? -35.196 13.226 -20.622 1.00 32.19 407 PRO A CA 1
ATOM 3180 C C . PRO A 1 407 ? -33.925 14.043 -20.367 1.00 32.19 407 PRO A C 1
ATOM 3182 O O . PRO A 1 407 ? -32.906 13.548 -19.887 1.00 32.19 407 PRO A O 1
ATOM 3185 N N . THR A 1 408 ? -34.020 15.321 -20.711 1.00 32.16 408 THR A N 1
ATOM 3186 C CA . THR A 1 408 ? -33.047 16.384 -20.479 1.00 32.16 408 THR A CA 1
ATOM 3187 C C . THR A 1 408 ? -32.831 16.577 -18.976 1.00 32.16 408 THR A C 1
ATOM 3189 O O . THR A 1 408 ? -33.748 16.990 -18.269 1.00 32.16 408 THR A O 1
ATOM 3192 N N . ALA A 1 409 ? -31.627 16.288 -18.480 1.00 29.64 409 ALA A N 1
ATOM 3193 C CA . ALA A 1 409 ? -31.230 16.609 -17.113 1.00 29.64 409 ALA A CA 1
ATOM 3194 C C . ALA A 1 409 ? -30.842 18.093 -17.020 1.00 29.64 409 ALA A C 1
ATOM 3196 O O . ALA A 1 409 ? -29.943 18.569 -17.716 1.00 29.64 409 ALA A O 1
ATOM 3197 N N . THR A 1 410 ? -31.554 18.814 -16.163 1.00 30.67 410 THR A N 1
ATOM 3198 C CA . THR A 1 410 ? -31.280 20.179 -15.719 1.00 30.67 410 THR A CA 1
ATOM 3199 C C . THR A 1 410 ? -29.932 20.253 -15.000 1.00 30.67 410 THR A C 1
ATOM 3201 O O . THR A 1 410 ? -29.582 19.382 -14.205 1.00 30.67 410 THR A O 1
ATOM 3204 N N . ALA A 1 411 ? -29.172 21.310 -15.286 1.00 35.66 411 ALA A N 1
ATOM 3205 C CA . ALA A 1 411 ? -27.897 21.606 -14.649 1.00 35.66 411 ALA A CA 1
ATOM 3206 C C . ALA A 1 411 ? -28.084 21.827 -13.137 1.00 35.66 411 ALA A C 1
ATOM 3208 O O . ALA A 1 411 ? -28.765 22.765 -12.727 1.00 35.66 411 ALA A O 1
ATOM 3209 N N . ALA A 1 412 ? -27.471 20.965 -12.324 1.00 30.91 412 ALA A N 1
ATOM 3210 C CA . ALA A 1 412 ? -27.370 21.149 -10.884 1.00 30.91 412 ALA A CA 1
ATOM 3211 C C . ALA A 1 412 ? -26.182 22.067 -10.566 1.00 30.91 412 ALA A C 1
ATOM 3213 O O . ALA A 1 412 ? -25.038 21.796 -10.939 1.00 30.91 412 ALA A O 1
ATOM 3214 N N . THR A 1 413 ? -26.483 23.167 -9.888 1.00 36.28 413 THR A N 1
ATOM 3215 C CA . THR A 1 413 ? -25.535 24.118 -9.314 1.00 36.28 413 THR A CA 1
ATOM 3216 C C . THR A 1 413 ? -24.712 23.425 -8.225 1.00 36.28 413 THR A C 1
ATOM 3218 O O . THR A 1 413 ? -25.260 22.715 -7.383 1.00 36.28 413 THR A O 1
ATOM 3221 N N . LEU A 1 414 ? -23.392 23.615 -8.247 1.00 37.50 414 LEU A N 1
ATOM 3222 C CA . LEU A 1 414 ? -22.478 23.120 -7.214 1.00 37.50 414 LEU A CA 1
ATOM 3223 C C . LEU A 1 414 ? -22.878 23.679 -5.836 1.00 37.50 414 LEU A C 1
ATOM 3225 O O . LEU A 1 414 ? -23.104 24.879 -5.699 1.00 37.50 414 LEU A O 1
ATOM 3229 N N . SER A 1 415 ? -22.960 22.806 -4.828 1.00 42.75 415 SER A N 1
ATOM 3230 C CA . SER A 1 415 ? -23.387 23.145 -3.465 1.00 42.75 415 SER A CA 1
ATOM 3231 C C . SER A 1 415 ? -22.285 23.830 -2.650 1.00 42.75 415 SER A C 1
ATOM 3233 O O . SER A 1 415 ? -21.143 23.357 -2.629 1.00 42.75 415 SER A O 1
ATOM 3235 N N . THR A 1 416 ? -22.673 24.846 -1.876 1.00 41.38 416 THR A N 1
ATOM 3236 C CA . THR A 1 416 ? -21.865 25.626 -0.918 1.00 41.38 416 THR A CA 1
ATOM 3237 C C . THR A 1 416 ? -21.034 24.763 0.053 1.00 41.38 416 THR A C 1
ATOM 3239 O O . THR A 1 416 ? -19.945 25.159 0.465 1.00 41.38 416 THR A O 1
ATOM 3242 N N . GLY A 1 417 ? -21.452 23.520 0.329 1.00 39.62 417 GLY A N 1
ATOM 3243 C CA . GLY A 1 417 ? -20.739 22.575 1.203 1.00 39.62 417 GLY A CA 1
ATOM 3244 C C . GLY A 1 417 ? -19.333 22.156 0.738 1.00 39.62 417 GLY A C 1
ATOM 3245 O O . GLY A 1 417 ? -18.495 21.816 1.568 1.00 39.62 417 GLY A O 1
ATOM 3246 N N . GLN A 1 418 ? -19.008 22.248 -0.559 1.00 42.44 418 GLN A N 1
ATOM 3247 C CA . GLN A 1 418 ? -17.638 21.988 -1.042 1.00 42.44 418 GLN A CA 1
ATOM 3248 C C . GLN A 1 418 ? -16.671 23.160 -0.791 1.00 42.44 418 GLN A C 1
ATOM 3250 O O . GLN A 1 418 ? -15.460 22.984 -0.915 1.00 42.44 418 GLN A O 1
ATOM 3255 N N . GLN A 1 419 ? -17.180 24.340 -0.415 1.00 39.59 419 GLN A N 1
ATOM 3256 C CA . GLN A 1 419 ? -16.367 25.526 -0.126 1.00 39.59 419 GLN A CA 1
ATOM 3257 C C . GLN A 1 419 ? -16.007 25.658 1.367 1.00 39.59 419 GLN A C 1
ATOM 3259 O O . GLN A 1 419 ? -15.011 26.304 1.692 1.00 39.59 419 GLN A O 1
ATOM 3264 N N . ILE A 1 420 ? -16.754 25.009 2.270 1.00 41.69 420 ILE A N 1
ATOM 3265 C CA . ILE A 1 420 ? -16.652 25.224 3.729 1.00 41.69 420 ILE A CA 1
ATOM 3266 C C . ILE A 1 420 ? -15.704 24.228 4.428 1.00 41.69 420 ILE A C 1
ATOM 3268 O O . ILE A 1 420 ? -15.061 24.589 5.413 1.00 41.69 420 ILE A O 1
ATOM 3272 N N . ALA A 1 421 ? -15.457 23.042 3.854 1.00 37.78 421 ALA A N 1
ATOM 3273 C CA . ALA A 1 421 ? -14.506 22.047 4.388 1.00 37.78 421 ALA A CA 1
ATOM 3274 C C . ALA A 1 421 ? -13.025 22.517 4.445 1.00 37.78 421 ALA A C 1
ATOM 3276 O O . ALA A 1 421 ? -12.140 21.766 4.854 1.00 37.78 421 ALA A O 1
ATOM 3277 N N . ALA A 1 422 ? -12.736 23.760 4.045 1.00 38.03 422 ALA A N 1
ATOM 3278 C CA . ALA A 1 422 ? -11.430 24.404 4.152 1.00 38.03 422 ALA A CA 1
ATOM 3279 C C . ALA A 1 422 ? -11.264 25.297 5.403 1.00 38.03 422 ALA A C 1
ATOM 3281 O O . ALA A 1 422 ? -10.178 25.849 5.588 1.00 38.03 422 ALA A O 1
ATOM 3282 N N . ALA A 1 423 ? -12.301 25.484 6.233 1.00 35.59 423 ALA A N 1
ATOM 3283 C CA . ALA A 1 423 ? -12.308 26.571 7.215 1.00 35.59 423 ALA A CA 1
ATOM 3284 C C . ALA A 1 423 ? -11.915 26.205 8.659 1.00 35.59 423 ALA A C 1
ATOM 3286 O O . ALA A 1 423 ? -11.421 27.094 9.347 1.00 35.59 423 ALA A O 1
ATOM 3287 N N . GLN A 1 424 ? -12.087 24.974 9.162 1.00 39.56 424 GLN A N 1
ATOM 3288 C CA . GLN A 1 424 ? -11.895 24.730 10.607 1.00 39.56 424 GLN A CA 1
ATOM 3289 C C . GLN A 1 424 ? -11.232 23.386 10.937 1.00 39.56 424 GLN A C 1
ATOM 3291 O O . GLN A 1 424 ? -11.874 22.392 11.242 1.00 39.56 424 GLN A O 1
ATOM 3296 N N . ASN A 1 425 ? -9.899 23.401 10.933 1.00 41.25 425 ASN A N 1
ATOM 3297 C CA . ASN A 1 425 ? -9.056 22.527 11.744 1.00 41.25 425 ASN A CA 1
ATOM 3298 C C . ASN A 1 425 ? -8.080 23.456 12.470 1.00 41.25 425 ASN A C 1
ATOM 3300 O O . ASN A 1 425 ? -7.258 24.107 11.818 1.00 41.25 425 ASN A O 1
ATOM 3304 N N . THR A 1 426 ? -8.157 23.567 13.797 1.00 47.50 426 THR A N 1
ATOM 3305 C CA . THR A 1 426 ? -7.117 24.244 14.582 1.00 47.50 426 THR A CA 1
ATOM 3306 C C . THR A 1 426 ? -5.849 23.399 14.518 1.00 47.50 426 THR A C 1
ATOM 3308 O O . THR A 1 426 ? -5.627 22.462 15.277 1.00 47.50 426 THR A O 1
ATOM 3311 N N . ASN A 1 427 ? -5.036 23.723 13.517 1.00 53.59 427 ASN A N 1
ATOM 3312 C CA . ASN A 1 427 ? -3.785 23.072 13.187 1.00 53.59 427 ASN A CA 1
ATOM 3313 C C . ASN A 1 427 ? -2.803 23.183 14.378 1.00 53.59 427 ASN A C 1
ATOM 3315 O O . ASN A 1 427 ? -2.554 24.296 14.839 1.00 53.59 427 ASN A O 1
ATOM 3319 N N . PRO A 1 428 ? -2.170 22.096 14.855 1.00 47.72 428 PRO A N 1
ATOM 3320 C CA . PRO A 1 428 ? -1.037 22.176 15.783 1.00 47.72 428 PRO A CA 1
ATOM 3321 C C . PRO A 1 428 ? 0.084 23.097 15.269 1.00 47.72 428 PRO A C 1
ATOM 3323 O O . PRO A 1 428 ? 0.762 23.766 16.047 1.00 47.72 428 PRO A O 1
ATOM 3326 N N . ALA A 1 429 ? 0.230 23.222 13.944 1.00 47.41 429 ALA A N 1
ATOM 3327 C CA . ALA A 1 429 ? 1.102 24.217 13.334 1.00 47.41 429 ALA A CA 1
ATOM 3328 C C . ALA A 1 429 ? 0.653 25.655 13.648 1.00 47.41 429 ALA A C 1
ATOM 3330 O O . ALA A 1 429 ? 1.511 26.494 13.884 1.00 47.41 429 ALA A O 1
ATOM 3331 N N . ALA A 1 430 ? -0.649 25.945 13.756 1.00 46.12 430 ALA A N 1
ATOM 3332 C CA . ALA A 1 430 ? -1.151 27.256 14.178 1.00 46.12 430 ALA A CA 1
ATOM 3333 C C . ALA A 1 430 ? -0.744 27.605 15.624 1.00 46.12 430 ALA A C 1
ATOM 3335 O O . ALA A 1 430 ? -0.459 28.767 15.896 1.00 46.12 430 ALA A O 1
ATOM 3336 N N . GLN A 1 431 ? -0.619 26.623 16.530 1.00 51.09 431 GLN A N 1
ATOM 3337 C CA . GLN A 1 431 ? -0.055 26.848 17.873 1.00 51.09 431 GLN A CA 1
ATOM 3338 C C . GLN A 1 431 ? 1.465 27.082 17.839 1.00 51.09 431 GLN A C 1
ATOM 3340 O O . GLN A 1 431 ? 1.969 27.941 18.558 1.00 51.09 431 GLN A O 1
ATOM 3345 N N . VAL A 1 432 ? 2.204 26.394 16.960 1.00 52.97 432 VAL A N 1
ATOM 3346 C CA . VAL A 1 432 ? 3.637 26.671 16.723 1.00 52.97 432 VAL A CA 1
ATOM 3347 C C . VAL A 1 432 ? 3.843 28.057 16.086 1.00 52.97 432 VAL A C 1
ATOM 3349 O O . VAL A 1 432 ? 4.803 28.754 16.418 1.00 52.97 432 VAL A O 1
ATOM 3352 N N . PHE A 1 433 ? 2.923 28.499 15.224 1.00 51.66 433 PHE A N 1
ATOM 3353 C CA . PHE A 1 433 ? 2.921 29.830 14.603 1.00 51.66 433 PHE A CA 1
ATOM 3354 C C . PHE A 1 433 ? 2.391 30.938 15.524 1.00 51.66 433 PHE A C 1
ATOM 3356 O O . PHE A 1 433 ? 2.619 32.111 15.235 1.00 51.66 433 PHE A O 1
ATOM 3363 N N . ALA A 1 434 ? 1.764 30.594 16.657 1.00 54.09 434 ALA A N 1
ATOM 3364 C CA . ALA A 1 434 ? 1.365 31.560 17.682 1.00 54.09 434 ALA A CA 1
ATOM 3365 C C . ALA A 1 434 ? 2.577 32.202 18.385 1.00 54.09 434 ALA A C 1
ATOM 3367 O O . ALA A 1 434 ? 2.468 33.306 18.913 1.00 54.09 434 ALA A O 1
ATOM 3368 N N . ILE A 1 435 ? 3.760 31.574 18.319 1.00 75.19 435 ILE A N 1
ATOM 3369 C CA . ILE A 1 435 ? 5.037 32.207 18.683 1.00 75.19 435 ILE A CA 1
ATOM 3370 C C . ILE A 1 435 ? 5.666 32.809 17.422 1.00 75.19 435 ILE A C 1
ATOM 3372 O O . ILE A 1 435 ? 6.750 32.413 16.982 1.00 75.19 435 ILE A O 1
ATOM 3376 N N . ALA A 1 436 ? 4.948 33.767 16.834 1.00 73.56 436 ALA A N 1
ATOM 3377 C CA . ALA A 1 436 ? 5.292 34.451 15.591 1.00 73.56 436 ALA A CA 1
ATOM 3378 C C . ALA A 1 436 ? 6.787 34.817 15.513 1.00 73.56 436 ALA A C 1
ATOM 3380 O O . ALA A 1 436 ? 7.465 34.523 14.534 1.00 73.56 436 ALA A O 1
ATOM 3381 N N . GLU A 1 437 ? 7.347 35.370 16.586 1.00 75.69 437 GLU A N 1
ATOM 3382 C CA . GLU A 1 437 ? 8.737 35.828 16.606 1.00 75.69 437 GLU A CA 1
ATOM 3383 C C . GLU A 1 437 ? 9.770 34.682 16.539 1.00 75.69 437 GLU A C 1
ATOM 3385 O O . GLU A 1 437 ? 10.781 34.779 15.837 1.00 75.69 437 GLU A O 1
ATOM 3390 N N . LEU A 1 438 ? 9.522 33.564 17.231 1.00 77.75 438 LEU A N 1
ATOM 3391 C CA . LEU A 1 438 ? 10.417 32.402 17.216 1.00 77.75 438 LEU A CA 1
ATOM 3392 C C . LEU A 1 438 ? 10.385 31.718 15.849 1.00 77.75 438 LEU A C 1
ATOM 3394 O O . LEU A 1 438 ? 11.429 31.339 15.313 1.00 77.75 438 LEU A O 1
ATOM 3398 N N . PHE A 1 439 ? 9.193 31.592 15.269 1.00 80.25 439 PHE A N 1
ATOM 3399 C CA . PHE A 1 439 ? 9.035 30.979 13.962 1.00 80.25 439 PHE A CA 1
ATOM 3400 C C . PHE A 1 439 ? 9.651 31.836 12.846 1.00 80.25 439 PHE A C 1
ATOM 3402 O O . PHE A 1 439 ? 10.333 31.290 11.972 1.00 80.25 439 PHE A O 1
ATOM 3409 N N . GLU A 1 440 ? 9.530 33.169 12.921 1.00 86.81 440 GLU A N 1
ATOM 3410 C CA . GLU A 1 440 ? 10.250 34.091 12.032 1.00 86.81 440 GLU A CA 1
ATOM 3411 C C . GLU A 1 440 ? 11.757 33.828 12.088 1.00 86.81 440 GLU A C 1
ATOM 3413 O O . GLU A 1 440 ? 12.382 33.595 11.054 1.00 86.81 440 GLU A O 1
ATOM 3418 N N . ARG A 1 441 ? 12.341 33.784 13.295 1.00 82.56 441 ARG A N 1
ATOM 3419 C CA . ARG A 1 441 ? 13.780 33.548 13.497 1.00 82.56 441 ARG A CA 1
ATOM 3420 C C . ARG A 1 441 ? 14.225 32.190 12.951 1.00 82.56 441 ARG A C 1
ATOM 3422 O O . ARG A 1 441 ? 15.230 32.124 12.245 1.00 82.56 441 ARG A O 1
ATOM 3429 N N . ILE A 1 442 ? 13.460 31.122 13.191 1.00 83.50 442 ILE A N 1
ATOM 3430 C CA . ILE A 1 442 ? 13.750 29.787 12.638 1.00 83.50 442 ILE A CA 1
ATOM 3431 C C . ILE A 1 442 ? 13.749 29.837 11.106 1.00 83.50 442 ILE A C 1
ATOM 3433 O O . ILE A 1 442 ? 14.723 29.430 10.465 1.00 83.50 442 ILE A O 1
ATOM 3437 N N . LEU A 1 443 ? 12.695 30.387 10.498 1.00 84.56 443 LEU A N 1
ATOM 3438 C CA . LEU A 1 443 ? 12.602 30.504 9.044 1.00 84.56 443 LEU A CA 1
ATOM 3439 C C . LEU A 1 443 ? 13.666 31.443 8.460 1.00 84.56 443 LEU A C 1
ATOM 3441 O O . LEU A 1 443 ? 14.118 31.227 7.332 1.00 84.56 443 LEU A O 1
ATOM 3445 N N . MET A 1 444 ? 14.147 32.428 9.221 1.00 86.81 444 MET A N 1
ATOM 3446 C CA . MET A 1 444 ? 15.276 33.286 8.852 1.00 86.81 444 MET A CA 1
ATOM 3447 C C . MET A 1 444 ? 16.621 32.539 8.805 1.00 86.81 444 MET A C 1
ATOM 3449 O O . MET A 1 444 ? 17.499 32.965 8.052 1.00 86.81 444 MET A O 1
ATOM 3453 N N . HIS A 1 445 ? 16.748 31.360 9.419 1.00 83.31 445 HIS A N 1
ATOM 3454 C CA . HIS A 1 445 ? 17.916 30.477 9.266 1.00 83.31 445 HIS A CA 1
ATOM 3455 C C . HIS A 1 445 ? 17.735 29.362 8.219 1.00 83.31 445 HIS A C 1
ATOM 3457 O O . HIS A 1 445 ? 18.711 28.804 7.719 1.00 83.31 445 HIS A O 1
ATOM 3463 N N . VAL A 1 446 ? 16.500 29.061 7.815 1.00 81.00 446 VAL A N 1
ATOM 3464 C CA . VAL A 1 446 ? 16.194 28.064 6.773 1.00 81.00 446 VAL A CA 1
ATOM 3465 C C . VAL A 1 446 ? 16.458 28.635 5.372 1.00 81.00 446 VAL A C 1
ATOM 3467 O O . VAL A 1 446 ? 16.208 29.807 5.121 1.00 81.00 446 VAL A O 1
ATOM 3470 N N . SER A 1 447 ? 16.952 27.854 4.405 1.00 78.81 447 SER A N 1
ATOM 3471 C CA . SER A 1 447 ? 17.181 28.397 3.052 1.00 78.81 447 SER A CA 1
ATOM 3472 C C . SER A 1 447 ? 15.874 28.937 2.434 1.00 78.81 447 SER A C 1
ATOM 3474 O O . SER A 1 447 ? 14.834 28.290 2.580 1.00 78.81 447 SER A O 1
ATOM 3476 N N . PRO A 1 448 ? 15.881 30.075 1.706 1.00 75.25 448 PRO A N 1
ATOM 3477 C CA . PRO A 1 448 ? 14.648 30.682 1.184 1.00 75.25 448 PRO A CA 1
ATOM 3478 C C . PRO A 1 448 ? 13.800 29.717 0.330 1.00 75.25 448 PRO A C 1
ATOM 3480 O O . PRO A 1 448 ? 12.573 29.762 0.338 1.00 75.25 448 PRO A O 1
ATOM 3483 N N . ARG A 1 449 ? 14.446 28.748 -0.335 1.00 70.69 449 ARG A N 1
ATOM 3484 C CA . ARG A 1 449 ? 13.777 27.667 -1.073 1.00 70.69 449 ARG A CA 1
ATOM 3485 C C . ARG A 1 449 ? 12.932 26.760 -0.176 1.00 70.69 449 ARG A C 1
ATOM 3487 O O . ARG A 1 449 ? 11.830 26.393 -0.563 1.00 70.69 449 ARG A O 1
ATOM 3494 N N . ARG A 1 450 ? 13.441 26.370 0.994 1.00 75.44 450 ARG A N 1
ATOM 3495 C CA . ARG A 1 450 ? 12.696 25.535 1.949 1.00 75.44 450 ARG A CA 1
ATOM 3496 C C . ARG A 1 450 ? 11.537 26.314 2.580 1.00 75.44 450 ARG A C 1
ATOM 3498 O O . ARG A 1 450 ? 10.480 25.727 2.766 1.00 75.44 450 ARG A O 1
ATOM 3505 N N . VAL A 1 451 ? 11.695 27.626 2.776 1.00 78.56 451 VAL A N 1
ATOM 3506 C CA . VAL A 1 451 ? 10.612 28.527 3.220 1.00 78.56 451 VAL A CA 1
ATOM 3507 C C . VAL A 1 451 ? 9.476 28.613 2.180 1.00 78.56 451 VAL A C 1
ATOM 3509 O O . VAL A 1 451 ? 8.299 28.600 2.527 1.00 78.56 451 VAL A O 1
ATOM 3512 N N . LEU A 1 452 ? 9.792 28.622 0.878 1.00 70.94 452 LEU A N 1
ATOM 3513 C CA . LEU A 1 452 ? 8.764 28.553 -0.178 1.00 70.94 452 LEU A CA 1
ATOM 3514 C C . LEU A 1 452 ? 8.047 27.199 -0.237 1.00 70.94 452 LEU A C 1
ATOM 3516 O O . LEU A 1 452 ? 6.879 27.139 -0.610 1.00 70.94 452 LEU A O 1
ATOM 3520 N N . VAL A 1 453 ? 8.736 26.107 0.107 1.00 70.69 453 VAL A N 1
ATOM 3521 C CA . VAL A 1 453 ? 8.114 24.777 0.166 1.00 70.69 453 VAL A CA 1
ATOM 3522 C C . VAL A 1 453 ? 7.192 24.671 1.379 1.00 70.69 453 VAL A C 1
ATOM 3524 O O . VAL A 1 453 ? 6.093 24.150 1.225 1.00 70.69 453 VAL A O 1
ATOM 3527 N N . SER A 1 454 ? 7.566 25.219 2.542 1.00 68.62 454 SER A N 1
ATOM 3528 C CA . SER A 1 454 ? 6.686 25.231 3.722 1.00 68.62 454 SER A CA 1
ATOM 3529 C C . SER A 1 454 ? 5.404 26.034 3.488 1.00 68.62 454 SER A C 1
ATOM 3531 O O . SER A 1 454 ? 4.342 25.607 3.926 1.00 68.62 454 SER A O 1
ATOM 3533 N N . LYS A 1 455 ? 5.468 27.113 2.692 1.00 62.81 455 LYS A N 1
ATOM 3534 C CA . LYS A 1 455 ? 4.296 27.891 2.245 1.00 62.81 455 LYS A CA 1
ATOM 3535 C C . LYS A 1 455 ? 3.252 27.064 1.472 1.00 62.81 455 LYS A C 1
ATOM 3537 O O . LYS A 1 455 ? 2.097 27.461 1.409 1.00 62.81 455 LYS A O 1
ATOM 3542 N N . ARG A 1 456 ? 3.641 25.938 0.857 1.00 61.97 456 ARG A N 1
ATOM 3543 C CA . ARG A 1 456 ? 2.724 25.054 0.103 1.00 61.97 456 ARG A CA 1
ATOM 3544 C C . ARG A 1 456 ? 2.011 24.025 0.975 1.00 61.97 456 ARG A C 1
ATOM 3546 O O . ARG A 1 456 ? 1.077 23.392 0.499 1.00 61.97 456 ARG A O 1
ATOM 3553 N N . ILE A 1 457 ? 2.509 23.802 2.186 1.00 61.81 457 ILE A N 1
ATOM 3554 C CA . ILE A 1 457 ? 2.038 22.730 3.064 1.00 61.81 457 ILE A CA 1
ATOM 3555 C C . ILE A 1 457 ? 0.895 23.236 3.948 1.00 61.81 457 ILE A C 1
ATOM 3557 O O . ILE A 1 457 ? 0.030 22.445 4.308 1.00 61.81 457 ILE A O 1
ATOM 3561 N N . ASP A 1 458 ? 0.870 24.536 4.260 1.00 73.06 458 ASP A N 1
ATOM 3562 C CA . ASP A 1 458 ? -0.076 25.101 5.216 1.00 73.06 458 ASP A CA 1
ATOM 3563 C C . ASP A 1 458 ? -0.424 26.580 4.940 1.00 73.06 458 ASP A C 1
ATOM 3565 O O . ASP A 1 458 ? 0.441 27.380 4.567 1.00 73.06 458 ASP A O 1
ATOM 3569 N N . ARG A 1 459 ? -1.701 26.945 5.141 1.00 71.50 459 ARG A N 1
ATOM 3570 C CA . ARG A 1 459 ? -2.233 28.302 4.915 1.00 71.50 459 ARG A CA 1
ATOM 3571 C C . ARG A 1 459 ? -1.795 29.285 6.006 1.00 71.50 459 ARG A C 1
ATOM 3573 O O . ARG A 1 459 ? -1.464 30.420 5.688 1.00 71.50 459 ARG A O 1
ATOM 3580 N N . SER A 1 460 ? -1.674 28.853 7.259 1.00 72.94 460 SER A N 1
ATOM 3581 C CA . SER A 1 460 ? -1.167 29.711 8.338 1.00 72.94 460 SER A CA 1
ATOM 3582 C C . SER A 1 460 ? 0.311 30.056 8.136 1.00 72.94 460 SER A C 1
ATOM 3584 O O . SER A 1 460 ? 0.708 31.198 8.348 1.00 72.94 460 SER A O 1
ATOM 3586 N N . ALA A 1 461 ? 1.123 29.123 7.626 1.00 73.56 461 ALA A N 1
ATOM 3587 C CA . ALA A 1 461 ? 2.499 29.417 7.215 1.00 73.56 461 ALA A CA 1
ATOM 3588 C C . ALA A 1 461 ? 2.561 30.433 6.058 1.00 73.56 461 ALA A C 1
ATOM 3590 O O . ALA A 1 461 ? 3.471 31.262 6.000 1.00 73.56 461 ALA A O 1
ATOM 3591 N N . HIS A 1 462 ? 1.605 30.369 5.126 1.00 75.19 462 HIS A N 1
ATOM 3592 C CA . HIS A 1 462 ? 1.468 31.338 4.041 1.00 75.19 462 HIS A CA 1
ATOM 3593 C C . HIS A 1 462 ? 1.154 32.742 4.567 1.00 75.19 462 HIS A C 1
ATOM 3595 O O . HIS A 1 462 ? 1.842 33.693 4.186 1.00 75.19 462 HIS A O 1
ATOM 3601 N N . ASP A 1 463 ? 0.167 32.855 5.450 1.00 77.44 463 ASP A N 1
ATOM 3602 C CA . ASP A 1 463 ? -0.290 34.131 6.002 1.00 77.44 463 ASP A CA 1
ATOM 3603 C C . ASP A 1 463 ? 0.784 34.744 6.912 1.00 77.44 463 ASP A C 1
ATOM 3605 O O . ASP A 1 463 ? 1.140 35.908 6.759 1.00 77.44 463 ASP A O 1
ATOM 3609 N N . PHE A 1 464 ? 1.466 33.918 7.708 1.00 81.75 464 PHE A N 1
ATOM 3610 C CA . PHE A 1 464 ? 2.625 34.333 8.495 1.00 81.75 464 PHE A CA 1
ATOM 3611 C C . PHE A 1 464 ? 3.773 34.908 7.641 1.00 81.75 464 PHE A C 1
ATOM 3613 O O . PHE A 1 464 ? 4.377 35.925 7.986 1.00 81.75 464 PHE A O 1
ATOM 3620 N N . ILE A 1 465 ? 4.077 34.288 6.493 1.00 79.44 465 ILE A N 1
ATOM 3621 C CA . ILE A 1 465 ? 5.072 34.814 5.545 1.00 79.44 465 ILE A CA 1
ATOM 3622 C C . ILE A 1 465 ? 4.603 36.141 4.929 1.00 79.44 465 ILE A C 1
ATOM 3624 O O . ILE A 1 465 ? 5.444 36.969 4.589 1.00 79.44 465 ILE A O 1
ATOM 3628 N N . ILE A 1 466 ? 3.295 36.351 4.747 1.00 75.19 466 ILE A N 1
ATOM 3629 C CA . ILE A 1 466 ? 2.741 37.626 4.267 1.00 75.19 466 ILE A CA 1
ATOM 3630 C C . ILE A 1 466 ? 2.827 38.714 5.344 1.00 75.19 466 ILE A C 1
ATOM 3632 O O . ILE A 1 466 ? 3.093 39.873 5.023 1.00 75.19 466 ILE A O 1
ATOM 3636 N N . ASP A 1 467 ? 2.665 38.356 6.607 1.00 81.38 467 ASP A N 1
ATOM 3637 C CA . ASP A 1 467 ? 2.682 39.336 7.687 1.00 81.38 467 ASP A CA 1
ATOM 3638 C C . ASP A 1 467 ? 4.107 39.681 8.143 1.00 81.38 467 ASP A C 1
ATOM 3640 O O . ASP A 1 467 ? 4.350 40.804 8.580 1.00 81.38 467 ASP A O 1
ATOM 3644 N N . SER A 1 468 ? 5.074 38.771 7.962 1.00 85.38 468 SER A N 1
ATOM 3645 C CA . SER A 1 468 ? 6.491 38.954 8.311 1.00 85.38 468 SER A CA 1
ATOM 3646 C C . SER A 1 468 ? 7.268 39.783 7.269 1.00 85.38 468 SER A C 1
ATOM 3648 O O . SER A 1 468 ? 7.624 39.279 6.194 1.00 85.38 468 SER A O 1
ATOM 3650 N N . PRO A 1 469 ? 7.679 41.032 7.571 1.00 81.25 469 PRO A N 1
ATOM 3651 C CA . PRO A 1 469 ? 8.475 41.829 6.641 1.00 81.25 469 PRO A CA 1
ATOM 3652 C C . PRO A 1 469 ? 9.877 41.243 6.419 1.00 81.25 469 PRO A C 1
ATOM 3654 O O . PRO A 1 469 ? 10.448 41.407 5.340 1.00 81.25 469 PRO A O 1
ATOM 3657 N N . ALA A 1 470 ? 10.453 40.564 7.420 1.00 79.00 470 ALA A N 1
ATOM 3658 C CA . ALA A 1 470 ? 11.778 39.956 7.316 1.00 79.00 470 ALA A CA 1
ATOM 3659 C C . ALA A 1 470 ? 11.780 38.760 6.357 1.00 79.00 470 ALA A C 1
ATOM 3661 O O . ALA A 1 470 ? 12.656 38.672 5.490 1.00 79.00 470 ALA A O 1
ATOM 3662 N N . LEU A 1 471 ? 10.768 37.890 6.443 1.00 82.38 471 LEU A N 1
ATOM 3663 C CA . LEU A 1 471 ? 10.607 36.773 5.516 1.00 82.38 471 LEU A CA 1
ATOM 3664 C C . LEU A 1 471 ? 10.210 37.251 4.124 1.00 82.38 471 LEU A C 1
ATOM 3666 O O . LEU A 1 471 ? 10.734 36.726 3.141 1.00 82.38 471 LEU A O 1
ATOM 3670 N N . GLN A 1 472 ? 9.379 38.290 4.015 1.00 80.56 472 GLN A N 1
ATOM 3671 C CA . GLN A 1 472 ? 9.096 38.918 2.726 1.00 80.56 472 GLN A CA 1
ATOM 3672 C C . GLN A 1 472 ? 10.364 39.427 2.050 1.00 80.56 472 GLN A C 1
ATOM 3674 O O . GLN A 1 472 ? 10.585 39.113 0.885 1.00 80.56 472 GLN A O 1
ATOM 3679 N N . ARG A 1 473 ? 11.241 40.133 2.769 1.00 80.88 473 ARG A N 1
ATOM 3680 C CA . ARG A 1 473 ? 12.537 40.573 2.227 1.00 80.88 473 ARG A CA 1
ATOM 3681 C C . ARG A 1 473 ? 13.421 39.394 1.833 1.00 80.88 473 ARG A C 1
ATOM 3683 O O . ARG A 1 473 ? 13.951 39.362 0.728 1.00 80.88 473 ARG A O 1
ATOM 3690 N N . LYS A 1 474 ? 13.514 38.374 2.690 1.00 80.19 474 LYS A N 1
ATOM 3691 C CA . LYS A 1 474 ? 14.277 37.147 2.415 1.00 80.19 474 LYS A CA 1
ATOM 3692 C C . LYS A 1 474 ? 13.794 36.402 1.164 1.00 80.19 474 LYS A C 1
ATOM 3694 O O . LYS A 1 474 ? 14.586 35.741 0.492 1.00 80.19 474 LYS A O 1
ATOM 3699 N N . LEU A 1 475 ? 12.503 36.502 0.860 1.00 78.75 475 LEU A N 1
ATOM 3700 C CA . LEU A 1 475 ? 11.865 35.928 -0.323 1.00 78.75 475 LEU A CA 1
ATOM 3701 C C . LEU A 1 475 ? 11.757 36.917 -1.500 1.00 78.75 475 LEU A C 1
ATOM 3703 O O . LEU A 1 475 ? 11.225 36.545 -2.543 1.00 78.75 475 LEU A O 1
ATOM 3707 N N . MET A 1 476 ? 12.271 38.145 -1.361 1.00 71.62 476 MET A N 1
ATOM 3708 C CA . MET A 1 476 ? 12.174 39.234 -2.347 1.00 71.62 476 MET A CA 1
ATOM 3709 C C . MET A 1 476 ? 10.721 39.584 -2.736 1.00 71.62 476 MET A C 1
ATOM 3711 O O . MET A 1 476 ? 10.407 39.823 -3.903 1.00 71.62 476 MET A O 1
ATOM 3715 N N . LEU A 1 477 ? 9.834 39.578 -1.737 1.00 72.25 477 LEU A N 1
ATOM 3716 C CA . LEU A 1 477 ? 8.433 40.019 -1.792 1.00 72.25 477 LEU A CA 1
ATOM 3717 C C . LEU A 1 477 ? 8.254 41.498 -1.375 1.00 72.25 477 LEU A C 1
ATOM 3719 O O . LEU A 1 477 ? 7.173 42.047 -1.556 1.00 72.25 477 LEU A O 1
ATOM 3723 N N . LYS A 1 478 ? 9.285 42.127 -0.788 1.00 67.88 478 LYS A N 1
ATOM 3724 C CA . LYS A 1 478 ? 9.372 43.564 -0.454 1.00 67.88 478 LYS A CA 1
ATOM 3725 C C . LYS A 1 478 ? 10.802 44.069 -0.679 1.00 67.88 478 LYS A C 1
ATOM 3727 O O . LYS A 1 478 ? 11.741 43.278 -0.582 1.00 67.88 478 LYS A O 1
ATOM 3732 N N . GLU A 1 479 ? 10.960 45.370 -0.925 1.00 52.06 479 GLU A N 1
ATOM 3733 C CA . GLU A 1 479 ? 12.268 46.040 -1.007 1.00 52.06 479 GLU A CA 1
ATOM 3734 C C . GLU A 1 479 ? 13.007 45.988 0.351 1.00 52.06 479 GLU A C 1
ATOM 3736 O O . GLU A 1 479 ? 12.371 46.142 1.404 1.00 52.06 479 GLU A O 1
ATOM 3741 N N . PRO A 1 480 ? 14.327 45.736 0.386 1.00 49.94 480 PRO A N 1
ATOM 3742 C CA . PRO A 1 480 ? 15.104 45.795 1.621 1.00 49.94 480 PRO A CA 1
ATOM 3743 C C . PRO A 1 480 ? 15.603 47.207 1.955 1.00 49.94 480 PRO A C 1
ATOM 3745 O O . PRO A 1 480 ? 15.746 48.064 1.090 1.00 49.94 480 PRO A O 1
ATOM 3748 N N . LEU A 1 481 ? 15.906 47.420 3.240 1.00 47.12 481 LEU A N 1
ATOM 3749 C CA . LEU A 1 481 ? 16.687 48.557 3.731 1.00 47.12 481 LEU A CA 1
ATOM 3750 C C . LEU A 1 481 ? 18.159 48.133 3.802 1.00 47.12 481 LEU A C 1
ATOM 3752 O O . LEU A 1 481 ? 18.467 47.157 4.484 1.00 47.12 481 LEU A O 1
ATOM 3756 N N . ASP A 1 482 ? 19.007 48.850 3.060 1.00 52.88 482 ASP A N 1
ATOM 3757 C CA . ASP A 1 482 ? 20.478 48.846 3.070 1.00 52.88 482 ASP A CA 1
ATOM 3758 C C . ASP A 1 482 ? 21.156 47.563 3.591 1.00 52.88 482 ASP A C 1
ATOM 3760 O O . ASP A 1 482 ? 21.509 47.443 4.765 1.00 52.88 482 ASP A O 1
ATOM 3764 N N . SER A 1 483 ? 21.446 46.619 2.687 1.00 40.06 483 SER A N 1
ATOM 3765 C CA . SER A 1 483 ? 22.382 45.522 2.964 1.00 40.06 483 SER A CA 1
ATOM 3766 C C . SER A 1 483 ? 23.563 45.549 1.993 1.00 40.06 483 SER A C 1
ATOM 3768 O O . SER A 1 483 ? 23.380 45.503 0.777 1.00 40.06 483 SER A O 1
ATOM 3770 N N . LYS A 1 484 ? 24.781 45.610 2.544 1.00 41.53 484 LYS A N 1
ATOM 3771 C CA . LYS A 1 484 ? 26.056 45.550 1.817 1.00 41.53 484 LYS A CA 1
ATOM 3772 C C . LYS A 1 484 ? 26.366 44.107 1.383 1.00 41.53 484 LYS A C 1
ATOM 3774 O O . LYS A 1 484 ? 27.008 43.382 2.129 1.00 41.53 484 LYS A O 1
ATOM 3779 N N . GLU A 1 485 ? 25.959 43.703 0.181 1.00 39.50 485 GLU A N 1
ATOM 3780 C CA . GLU A 1 485 ? 26.500 42.527 -0.530 1.00 39.50 485 GLU A CA 1
ATOM 3781 C C . GLU A 1 485 ? 26.559 42.785 -2.053 1.00 39.50 485 GLU A C 1
ATOM 3783 O O . GLU A 1 485 ? 25.841 43.636 -2.571 1.00 39.50 485 GLU A O 1
ATOM 3788 N N . GLU A 1 486 ? 27.452 42.058 -2.741 1.00 33.34 486 GLU A N 1
ATOM 3789 C CA . GLU A 1 486 ? 28.019 42.292 -4.089 1.00 33.34 486 GLU A CA 1
ATOM 3790 C C . GLU A 1 486 ? 27.120 42.949 -5.164 1.00 33.34 486 GLU A C 1
ATOM 3792 O O . GLU A 1 486 ? 26.039 42.465 -5.507 1.00 33.34 486 GLU A O 1
ATOM 3797 N N . SER A 1 487 ? 27.661 44.013 -5.777 1.00 31.47 487 SER A N 1
ATOM 3798 C CA . SER A 1 487 ? 27.002 44.938 -6.710 1.00 31.47 487 SER A CA 1
ATOM 3799 C C . SER A 1 487 ? 27.549 44.860 -8.157 1.00 31.47 487 SER A C 1
ATOM 3801 O O . SER A 1 487 ? 28.754 44.720 -8.345 1.00 31.47 487 SER A O 1
ATOM 3803 N N . TRP A 1 488 ? 26.694 45.016 -9.182 1.00 40.25 488 TRP A N 1
ATOM 3804 C CA . TRP A 1 488 ? 26.981 44.903 -10.638 1.00 40.25 488 TRP A CA 1
ATOM 3805 C C . TRP A 1 488 ? 26.424 46.123 -11.413 1.00 40.25 488 TRP A C 1
ATOM 3807 O O . TRP A 1 488 ? 25.542 46.780 -10.900 1.00 40.25 488 TRP A O 1
ATOM 3817 N N . VAL A 1 489 ? 26.909 46.511 -12.602 1.00 30.36 489 VAL A N 1
ATOM 3818 C CA . VAL A 1 489 ? 26.800 47.914 -13.109 1.00 30.36 489 VAL A CA 1
ATOM 3819 C C . VAL A 1 489 ? 26.261 47.997 -14.572 1.00 30.36 489 VAL A C 1
ATOM 3821 O O . VAL A 1 489 ? 26.851 47.368 -15.442 1.00 30.36 489 VAL A O 1
ATOM 3824 N N . ILE A 1 490 ? 25.193 48.781 -14.885 1.00 38.72 490 ILE A N 1
ATOM 3825 C CA . ILE A 1 490 ? 24.594 48.985 -16.261 1.00 38.72 490 ILE A CA 1
ATOM 3826 C C . ILE A 1 490 ? 24.465 50.471 -16.736 1.00 38.72 490 ILE A C 1
ATOM 3828 O O . ILE A 1 490 ? 23.958 51.286 -15.988 1.00 38.72 490 ILE A O 1
ATOM 3832 N N . THR A 1 491 ? 24.873 50.842 -17.967 1.00 35.47 491 THR A N 1
ATOM 3833 C CA . THR A 1 491 ? 25.109 52.235 -18.478 1.00 35.47 491 THR A CA 1
ATOM 3834 C C . THR A 1 491 ? 23.903 52.958 -19.142 1.00 35.47 491 THR A C 1
ATOM 3836 O O . THR A 1 491 ? 23.196 52.345 -19.938 1.00 35.47 491 THR A O 1
ATOM 3839 N N . ARG A 1 492 ? 23.742 54.295 -18.987 1.00 35.53 492 ARG A N 1
ATOM 3840 C CA . ARG A 1 492 ? 22.808 55.181 -19.757 1.00 35.53 492 ARG A CA 1
ATOM 3841 C C . ARG A 1 492 ? 23.463 56.400 -20.463 1.00 35.53 492 ARG A C 1
ATOM 3843 O O . ARG A 1 492 ? 24.000 57.285 -19.813 1.00 35.53 492 ARG A O 1
ATOM 3850 N N . HIS A 1 493 ? 23.316 56.545 -21.786 1.00 35.72 493 HIS A N 1
ATOM 3851 C CA . HIS A 1 493 ? 23.969 57.628 -22.558 1.00 35.72 493 HIS A CA 1
ATOM 3852 C C . HIS A 1 493 ? 23.133 58.938 -22.667 1.00 35.72 493 HIS A C 1
ATOM 3854 O O . HIS A 1 493 ? 21.935 58.850 -22.942 1.00 35.72 493 HIS A O 1
ATOM 3860 N N . PRO A 1 494 ? 23.723 60.153 -22.548 1.00 36.25 494 PRO A N 1
ATOM 3861 C CA . PRO A 1 494 ? 22.963 61.417 -22.470 1.00 36.25 494 PRO A CA 1
ATOM 3862 C C . PRO A 1 494 ? 22.857 62.277 -23.758 1.00 36.25 494 PRO A C 1
ATOM 3864 O O . PRO A 1 494 ? 22.644 63.477 -23.639 1.00 36.25 494 PRO A O 1
ATOM 3867 N N . LYS A 1 495 ? 23.034 61.757 -24.989 1.00 36.50 495 LYS A N 1
ATOM 3868 C CA . LYS A 1 495 ? 23.361 62.639 -26.147 1.00 36.50 495 LYS A CA 1
ATOM 3869 C C . LYS A 1 495 ? 22.481 62.669 -27.410 1.00 36.50 495 LYS A C 1
ATOM 3871 O O . LYS A 1 495 ? 22.919 63.288 -28.373 1.00 36.50 495 LYS A O 1
ATOM 3876 N N . TYR A 1 496 ? 21.257 62.130 -27.444 1.00 36.88 496 TYR A N 1
ATOM 3877 C CA . TYR A 1 496 ? 20.415 62.271 -28.652 1.00 36.88 496 TYR A CA 1
ATOM 3878 C C . TYR A 1 496 ? 18.957 62.653 -28.357 1.00 36.88 496 TYR A C 1
ATOM 3880 O O . TYR A 1 496 ? 18.230 61.911 -27.703 1.00 36.88 496 TYR A O 1
ATOM 3888 N N . ASN A 1 497 ? 18.549 63.815 -28.883 1.00 40.69 497 ASN A N 1
ATOM 3889 C CA . ASN A 1 497 ? 17.167 64.292 -28.961 1.00 40.69 497 ASN A CA 1
ATOM 3890 C C . ASN A 1 497 ? 16.429 63.541 -30.083 1.00 40.69 497 ASN A C 1
ATOM 3892 O O . ASN A 1 497 ? 16.525 63.924 -31.245 1.00 40.69 497 ASN A O 1
ATOM 3896 N N . TYR A 1 498 ? 15.687 62.489 -29.736 1.00 33.19 498 TYR A N 1
ATOM 3897 C CA . TYR A 1 498 ? 14.589 61.958 -30.551 1.00 33.19 498 TYR A CA 1
ATOM 3898 C C . TYR A 1 498 ? 13.348 61.808 -29.653 1.00 33.19 498 TYR A C 1
ATOM 3900 O O . TYR A 1 498 ? 13.493 61.341 -28.520 1.00 33.19 498 TYR A O 1
ATOM 3908 N N . PRO A 1 499 ? 12.141 62.190 -30.114 1.00 35.19 499 PRO A N 1
ATOM 3909 C CA . PRO A 1 499 ? 10.926 62.164 -29.295 1.00 35.19 499 PRO A CA 1
ATOM 3910 C C . PRO A 1 499 ? 10.307 60.765 -29.105 1.00 35.19 499 PRO A C 1
ATOM 3912 O O . PRO A 1 499 ? 9.353 60.629 -28.347 1.00 35.19 499 PRO A O 1
ATOM 3915 N N . GLU A 1 500 ? 10.874 59.704 -29.688 1.00 35.62 500 GLU A N 1
ATOM 3916 C CA . GLU A 1 500 ? 10.434 58.321 -29.467 1.00 35.62 500 GLU A CA 1
ATOM 3917 C C . GLU A 1 500 ? 11.564 57.479 -28.854 1.00 35.62 500 GLU A C 1
ATOM 3919 O O . GLU A 1 500 ? 12.669 57.356 -29.389 1.00 35.62 500 GLU A O 1
ATOM 3924 N N . ARG A 1 501 ? 11.297 56.927 -27.663 1.00 33.19 501 ARG A N 1
ATOM 3925 C CA . ARG A 1 501 ? 12.265 56.206 -26.822 1.00 33.19 501 ARG A CA 1
ATOM 3926 C C . ARG A 1 501 ? 12.544 54.802 -27.369 1.00 33.19 501 ARG A C 1
ATOM 3928 O O . ARG A 1 501 ? 12.005 53.815 -26.876 1.00 33.19 501 ARG A O 1
ATOM 3935 N N . THR A 1 502 ? 13.435 54.709 -28.349 1.00 26.62 502 THR A N 1
ATOM 3936 C CA . THR A 1 502 ? 14.055 53.448 -28.790 1.00 26.62 502 THR A CA 1
ATOM 3937 C C . THR A 1 502 ? 15.518 53.386 -28.351 1.00 26.62 502 THR A C 1
ATOM 3939 O O . THR A 1 502 ? 16.319 54.249 -28.702 1.00 26.62 502 THR A O 1
ATOM 3942 N N . HIS A 1 503 ? 15.883 52.360 -27.577 1.00 31.11 503 HIS A N 1
ATOM 3943 C CA . HIS A 1 503 ? 17.259 52.111 -27.139 1.00 31.11 503 HIS A CA 1
ATOM 3944 C C . HIS A 1 503 ? 17.998 51.253 -28.177 1.00 31.11 503 HIS A C 1
ATOM 3946 O O . HIS A 1 503 ? 17.559 50.151 -28.494 1.00 31.11 503 HIS A O 1
ATOM 3952 N N . THR A 1 504 ? 19.124 51.741 -28.705 1.00 26.41 504 THR A N 1
ATOM 3953 C CA . THR A 1 504 ? 20.048 50.956 -29.544 1.00 26.41 504 THR A CA 1
ATOM 3954 C C . THR A 1 504 ? 21.372 50.744 -28.807 1.00 26.41 504 THR A C 1
ATOM 3956 O O . THR A 1 504 ? 21.996 51.703 -28.357 1.00 26.41 504 THR A O 1
ATOM 3959 N N . PHE A 1 505 ? 21.798 49.485 -28.682 1.00 32.19 505 PHE A N 1
ATOM 3960 C CA . PHE A 1 505 ? 23.019 49.074 -27.979 1.00 32.19 505 PHE A CA 1
ATOM 3961 C C . PHE A 1 505 ? 24.231 49.083 -28.926 1.00 32.19 505 PHE A C 1
ATOM 3963 O O . PHE A 1 505 ? 24.125 48.659 -30.078 1.00 32.19 505 PHE A O 1
ATOM 3970 N N . ARG A 1 506 ? 25.387 49.570 -28.455 1.00 29.41 506 ARG A N 1
ATOM 3971 C CA . ARG A 1 506 ? 26.670 49.581 -29.185 1.00 29.41 506 ARG A CA 1
ATOM 3972 C C . ARG A 1 506 ? 27.844 49.224 -28.247 1.00 29.41 506 ARG A C 1
ATOM 3974 O O . ARG A 1 506 ? 27.672 49.326 -27.034 1.00 29.41 506 ARG A O 1
ATOM 3981 N N . PRO A 1 507 ? 29.009 48.801 -28.785 1.00 28.83 507 PRO A N 1
ATOM 3982 C CA . PRO A 1 507 ? 30.111 48.206 -28.018 1.00 28.83 507 PRO A CA 1
ATOM 3983 C C . PRO A 1 507 ? 30.728 49.140 -26.965 1.00 28.83 507 PRO A C 1
ATOM 3985 O O . PRO A 1 507 ? 30.830 50.346 -27.180 1.00 28.83 507 PRO A O 1
ATOM 3988 N N . PHE A 1 508 ? 31.204 48.562 -25.859 1.00 34.75 508 PHE A N 1
ATOM 3989 C CA . PHE A 1 508 ? 31.930 49.256 -24.792 1.00 34.75 508 PHE A CA 1
ATOM 3990 C C . PHE A 1 508 ? 33.383 49.567 -25.207 1.00 34.75 508 PHE A C 1
ATOM 3992 O O . PHE A 1 508 ? 34.123 48.662 -25.589 1.00 34.75 508 PHE A O 1
ATOM 3999 N N . ASN A 1 509 ? 33.795 50.838 -25.104 1.00 39.81 509 ASN A N 1
ATOM 4000 C CA . ASN A 1 509 ? 35.181 51.296 -25.255 1.00 39.81 509 ASN A CA 1
ATOM 4001 C C . ASN A 1 509 ? 35.609 52.055 -23.975 1.00 39.81 509 ASN A C 1
ATOM 4003 O O . ASN A 1 509 ? 35.020 53.101 -23.685 1.00 39.81 509 ASN A O 1
ATOM 4007 N N . PRO A 1 510 ? 36.628 51.587 -23.225 1.00 35.50 510 PRO A N 1
ATOM 4008 C CA . PRO A 1 510 ? 37.086 52.218 -21.982 1.00 35.50 510 PRO A CA 1
ATOM 4009 C C . PRO A 1 510 ? 37.581 53.666 -22.132 1.00 35.50 510 PRO A C 1
ATOM 4011 O O . PRO A 1 510 ? 37.596 54.403 -21.153 1.00 35.50 510 PRO A O 1
ATOM 4014 N N . ALA A 1 511 ? 37.945 54.105 -23.343 1.00 37.22 511 ALA A N 1
ATOM 4015 C CA . ALA A 1 511 ? 38.378 55.480 -23.610 1.00 37.22 511 ALA A CA 1
ATOM 4016 C C . ALA A 1 511 ? 37.217 56.499 -23.701 1.00 37.22 511 ALA A C 1
ATOM 4018 O O . ALA A 1 511 ? 37.457 57.696 -23.844 1.00 37.22 511 ALA A O 1
ATOM 4019 N N . MET A 1 512 ? 35.957 56.048 -23.622 1.00 38.16 512 MET A N 1
ATOM 4020 C CA . MET A 1 512 ? 34.753 56.882 -23.761 1.00 38.16 512 MET A CA 1
ATOM 4021 C C . MET A 1 512 ? 33.913 56.985 -22.479 1.00 38.16 512 MET A C 1
ATOM 4023 O O . MET A 1 512 ? 32.693 57.150 -22.545 1.00 38.16 512 MET A O 1
ATOM 4027 N N . THR A 1 513 ? 34.523 56.948 -21.292 1.00 39.38 513 THR A N 1
ATOM 4028 C CA . THR A 1 513 ? 33.838 57.431 -20.083 1.00 39.38 513 THR A CA 1
ATOM 4029 C C . THR A 1 513 ? 33.635 58.943 -20.179 1.00 39.38 513 THR A C 1
ATOM 4031 O O . THR A 1 513 ? 34.410 59.729 -19.640 1.00 39.38 513 THR A O 1
ATOM 4034 N N . ALA A 1 514 ? 32.570 59.372 -20.857 1.00 40.34 514 ALA A N 1
ATOM 4035 C CA . ALA A 1 514 ? 32.016 60.692 -20.618 1.00 40.34 514 ALA A CA 1
ATOM 4036 C C . ALA A 1 514 ? 31.550 60.723 -19.156 1.00 40.34 514 ALA A C 1
ATOM 4038 O O . ALA A 1 514 ? 30.719 59.910 -18.736 1.00 40.34 514 ALA A O 1
ATOM 4039 N N . ALA A 1 515 ? 32.124 61.629 -18.368 1.00 40.50 515 ALA A N 1
ATOM 4040 C CA . ALA A 1 515 ? 31.710 61.871 -16.997 1.00 40.50 515 ALA A CA 1
ATOM 4041 C C . ALA A 1 515 ? 30.182 62.073 -16.941 1.00 40.50 515 ALA A C 1
ATOM 4043 O O . ALA A 1 515 ? 29.658 62.962 -17.606 1.00 40.50 515 ALA A O 1
ATOM 4044 N N . GLY A 1 516 ? 29.468 61.243 -16.170 1.00 44.31 516 GLY A N 1
ATOM 4045 C CA . GLY A 1 516 ? 28.051 61.477 -15.851 1.00 44.31 516 GLY A CA 1
ATOM 4046 C C . GLY A 1 516 ? 27.059 60.362 -16.185 1.00 44.31 516 GLY A C 1
ATOM 4047 O O . GLY A 1 516 ? 25.879 60.516 -15.885 1.00 44.31 516 GLY A O 1
ATOM 4048 N N . THR A 1 517 ? 27.485 59.232 -16.752 1.00 43.78 517 THR A N 1
ATOM 4049 C CA . THR A 1 517 ? 26.558 58.107 -16.936 1.00 43.78 517 THR A CA 1
ATOM 4050 C C . THR A 1 517 ? 26.331 57.359 -15.617 1.00 43.78 517 THR A C 1
ATOM 4052 O O . THR A 1 517 ? 27.282 56.831 -15.045 1.00 43.78 517 THR A O 1
ATOM 4055 N N . GLN A 1 518 ? 25.083 57.321 -15.137 1.00 43.41 518 GLN A N 1
ATOM 4056 C CA . GLN A 1 518 ? 24.686 56.576 -13.937 1.00 43.41 518 GLN A CA 1
ATOM 4057 C C . GLN A 1 518 ? 24.334 55.130 -14.271 1.00 43.41 518 GLN A C 1
ATOM 4059 O O . GLN A 1 518 ? 23.793 54.848 -15.342 1.00 43.41 518 GLN A O 1
ATOM 4064 N N . TYR A 1 519 ? 24.641 54.249 -13.322 1.00 46.31 519 TYR A N 1
ATOM 4065 C CA . TYR A 1 519 ? 24.434 52.821 -13.442 1.00 46.31 519 TYR A CA 1
ATOM 4066 C C . TYR A 1 519 ? 23.646 52.284 -12.248 1.00 46.31 519 TYR A C 1
ATOM 4068 O O . TYR A 1 519 ? 23.914 52.697 -11.121 1.00 46.31 519 TYR A O 1
ATOM 4076 N N . THR A 1 520 ? 22.710 51.360 -12.489 1.00 48.25 520 THR A N 1
ATOM 4077 C CA . THR A 1 520 ? 21.925 50.705 -11.428 1.00 48.25 520 THR A CA 1
ATOM 4078 C C . THR A 1 520 ? 22.361 49.257 -11.265 1.00 48.25 520 THR A C 1
ATOM 4080 O O . THR A 1 520 ? 22.515 48.525 -12.243 1.00 48.25 520 THR A O 1
ATOM 4083 N N . VAL A 1 521 ? 22.553 48.866 -10.011 1.00 51.66 521 VAL A N 1
ATOM 4084 C CA . VAL A 1 521 ? 22.905 47.512 -9.598 1.00 51.66 521 VAL A CA 1
ATOM 4085 C C . VAL A 1 521 ? 21.652 46.687 -9.428 1.00 51.66 521 VAL A C 1
ATOM 4087 O O . VAL A 1 521 ? 20.800 47.092 -8.651 1.00 51.66 521 VAL A O 1
ATOM 4090 N N . VAL A 1 522 ? 21.558 45.539 -10.110 1.00 60.34 522 VAL A N 1
ATOM 4091 C CA . VAL A 1 522 ? 20.453 44.590 -9.919 1.00 60.34 522 VAL A CA 1
ATOM 4092 C C . VAL A 1 522 ? 20.945 43.252 -9.364 1.00 60.34 522 VAL A C 1
ATOM 4094 O O . VAL A 1 522 ? 21.881 42.649 -9.886 1.00 60.34 522 VAL A O 1
ATOM 4097 N N . LYS A 1 523 ? 20.297 42.763 -8.306 1.00 69.94 523 LYS A N 1
ATOM 4098 C CA . LYS A 1 523 ? 20.518 41.440 -7.710 1.00 69.94 523 LYS A CA 1
ATOM 4099 C C . LYS A 1 523 ? 19.429 40.486 -8.209 1.00 69.94 523 LYS A C 1
ATOM 4101 O O . LYS A 1 523 ? 18.273 40.672 -7.835 1.00 69.94 523 LYS A O 1
ATOM 4106 N N . PRO A 1 524 ? 19.735 39.482 -9.053 1.00 74.25 524 PRO A N 1
ATOM 4107 C CA . PRO A 1 524 ? 18.714 38.586 -9.583 1.00 74.25 524 PRO A CA 1
ATOM 4108 C C . PRO A 1 524 ? 18.149 37.684 -8.484 1.00 74.25 524 PRO A C 1
ATOM 4110 O O . PRO A 1 524 ? 18.884 37.153 -7.644 1.00 74.25 524 PRO A O 1
ATOM 4113 N N . ASN A 1 525 ? 16.841 37.451 -8.531 1.00 80.50 525 ASN A N 1
ATOM 4114 C CA . ASN A 1 525 ? 16.156 36.567 -7.607 1.00 80.50 525 ASN A CA 1
ATOM 4115 C C . ASN A 1 525 ? 16.497 35.105 -7.916 1.00 80.50 525 ASN A C 1
ATOM 4117 O O . ASN A 1 525 ? 15.896 34.452 -8.773 1.00 80.50 525 ASN A O 1
ATOM 4121 N N . ARG A 1 526 ? 17.476 34.566 -7.186 1.00 78.81 526 ARG A N 1
ATOM 4122 C CA . ARG A 1 526 ? 17.965 33.188 -7.362 1.00 78.81 526 ARG A CA 1
ATOM 4123 C C . ARG A 1 526 ? 16.940 32.109 -7.001 1.00 78.81 526 ARG A C 1
ATOM 4125 O O . ARG A 1 526 ? 17.198 30.933 -7.238 1.00 78.81 526 ARG A O 1
ATOM 4132 N N . LEU A 1 527 ? 15.793 32.478 -6.427 1.00 77.12 527 LEU A N 1
ATOM 4133 C CA . LEU A 1 527 ? 14.679 31.547 -6.235 1.00 77.12 527 LEU A CA 1
ATOM 4134 C C . LEU A 1 527 ? 13.892 31.335 -7.526 1.00 77.12 527 LEU A C 1
ATOM 4136 O O . LEU A 1 527 ? 13.351 30.251 -7.734 1.00 77.12 527 LEU A O 1
ATOM 4140 N N . LEU A 1 528 ? 13.861 32.350 -8.392 1.00 76.50 528 LEU A N 1
ATOM 4141 C CA . LEU A 1 528 ? 13.206 32.285 -9.693 1.00 76.50 528 LEU A CA 1
ATOM 4142 C C . LEU A 1 528 ? 14.140 31.726 -10.763 1.00 76.50 528 LEU A C 1
ATOM 4144 O O . LEU A 1 528 ? 13.702 30.994 -11.650 1.00 76.50 528 LEU A O 1
ATOM 4148 N N . PHE A 1 529 ? 15.433 32.030 -10.650 1.00 77.38 529 PHE A N 1
ATOM 4149 C CA . PHE A 1 529 ? 16.397 31.781 -11.708 1.00 77.38 529 PHE A CA 1
ATOM 4150 C C . PHE A 1 529 ? 17.466 30.756 -11.347 1.00 77.38 529 PHE A C 1
ATOM 4152 O O . PHE A 1 529 ? 18.105 30.819 -10.296 1.00 77.38 529 PHE A O 1
ATOM 4159 N N . ARG A 1 530 ? 17.732 29.845 -12.285 1.00 70.62 530 ARG A N 1
ATOM 4160 C CA . ARG A 1 530 ? 18.909 28.981 -12.276 1.00 70.62 530 ARG A CA 1
ATOM 4161 C C . ARG A 1 530 ? 20.043 29.688 -13.012 1.00 70.62 530 ARG A C 1
ATOM 4163 O O . ARG A 1 530 ? 19.922 30.006 -14.192 1.00 70.62 530 ARG A O 1
ATOM 4170 N N . THR A 1 531 ? 21.176 29.880 -12.346 1.00 59.41 531 THR A N 1
ATOM 4171 C CA . THR A 1 531 ? 22.390 30.346 -13.020 1.00 59.41 531 THR A CA 1
ATOM 4172 C C . THR A 1 531 ? 22.999 29.203 -13.840 1.00 59.41 531 THR A C 1
ATOM 4174 O O . THR A 1 531 ? 23.112 28.071 -13.364 1.00 59.41 531 THR A O 1
ATOM 4177 N N . ARG A 1 532 ? 23.417 29.474 -15.086 1.00 56.34 532 ARG A N 1
ATOM 4178 C CA . ARG A 1 532 ? 24.159 28.509 -15.931 1.00 56.34 532 ARG A CA 1
ATOM 4179 C C . ARG A 1 532 ? 25.617 28.286 -15.470 1.00 56.34 532 ARG A C 1
ATOM 4181 O O . ARG A 1 532 ? 26.366 27.581 -16.134 1.00 56.34 532 ARG A O 1
ATOM 4188 N N . GLY A 1 533 ? 26.005 28.850 -14.325 1.00 57.72 533 GLY A N 1
ATOM 4189 C CA . GLY A 1 533 ? 27.339 28.801 -13.724 1.00 57.72 533 GLY A CA 1
ATOM 4190 C C . GLY A 1 533 ? 27.559 30.009 -12.806 1.00 57.72 533 GLY A C 1
ATOM 4191 O O . GLY A 1 533 ? 26.711 30.901 -12.748 1.00 57.72 533 GLY A O 1
ATOM 4192 N N . LYS A 1 534 ? 28.681 30.060 -12.074 1.00 51.94 534 LYS A N 1
ATOM 4193 C CA . LYS A 1 534 ? 29.146 31.317 -11.463 1.00 51.94 534 LYS A CA 1
ATOM 4194 C C . LYS A 1 534 ? 29.690 32.187 -12.600 1.00 51.94 534 LYS A C 1
ATOM 4196 O O . LYS A 1 534 ? 30.783 31.919 -13.080 1.00 51.94 534 LYS A O 1
ATOM 4201 N N . LEU A 1 535 ? 28.914 33.160 -13.071 1.00 53.22 535 LEU A N 1
ATOM 4202 C CA . LEU A 1 535 ? 29.419 34.164 -14.009 1.00 53.22 535 LEU A CA 1
ATOM 4203 C C . LEU A 1 535 ? 30.342 35.109 -13.238 1.00 53.22 535 LEU A C 1
ATOM 4205 O O . LEU A 1 535 ? 29.965 35.598 -12.172 1.00 53.22 535 LEU A O 1
ATOM 4209 N N . SER A 1 536 ? 31.554 35.333 -13.743 1.00 58.41 536 SER A N 1
ATOM 4210 C CA . SER A 1 536 ? 32.418 36.377 -13.194 1.00 58.41 536 SER A CA 1
ATOM 4211 C C . SER A 1 536 ? 31.844 37.766 -13.514 1.00 58.41 536 SER A C 1
ATOM 4213 O O . SER A 1 536 ? 31.059 37.920 -14.453 1.00 58.41 536 SER A O 1
ATOM 4215 N N . ILE A 1 537 ? 32.276 38.793 -12.771 1.00 50.59 537 ILE A N 1
ATOM 4216 C CA . ILE A 1 537 ? 31.993 40.221 -13.056 1.00 50.59 537 ILE A CA 1
ATOM 4217 C C . ILE A 1 537 ? 32.273 40.579 -14.513 1.00 50.59 537 ILE A C 1
ATOM 4219 O O . ILE A 1 537 ? 31.478 41.272 -15.149 1.00 50.59 537 ILE A O 1
ATOM 4223 N N . SER A 1 538 ? 33.339 40.013 -15.070 1.00 50.22 538 SER A N 1
ATOM 4224 C CA . SER A 1 538 ? 33.718 40.209 -16.463 1.00 50.22 538 SER A CA 1
ATOM 4225 C C . SER A 1 538 ? 32.746 39.539 -17.445 1.00 50.22 538 SER A C 1
ATOM 4227 O O . SER A 1 538 ? 32.282 40.179 -18.387 1.00 50.22 538 SER A O 1
ATOM 4229 N N . ASP A 1 539 ? 32.372 38.277 -17.210 1.00 55.62 539 ASP A N 1
ATOM 4230 C CA . ASP A 1 539 ? 31.502 37.518 -18.126 1.00 55.62 539 ASP A CA 1
ATOM 4231 C C . ASP A 1 539 ? 30.078 38.077 -18.173 1.00 55.62 539 ASP A C 1
ATOM 4233 O O . ASP A 1 539 ? 29.445 38.104 -19.232 1.00 55.62 539 ASP A O 1
ATOM 4237 N N . HIS A 1 540 ? 29.583 38.560 -17.033 1.00 53.22 540 HIS A N 1
ATOM 4238 C CA . HIS A 1 540 ? 28.296 39.240 -16.944 1.00 53.22 540 HIS A CA 1
ATOM 4239 C C . HIS A 1 540 ? 28.311 40.558 -17.725 1.00 53.22 540 HIS A C 1
ATOM 4241 O O . HIS A 1 540 ? 27.478 40.757 -18.608 1.00 53.22 540 HIS A O 1
ATOM 4247 N N . ALA A 1 541 ? 29.303 41.425 -17.482 1.00 53.16 541 ALA A N 1
ATOM 4248 C CA . ALA A 1 541 ? 29.436 42.688 -18.208 1.00 53.16 541 ALA A CA 1
ATOM 4249 C C . ALA A 1 541 ? 29.548 42.466 -19.729 1.00 53.16 541 ALA A C 1
ATOM 4251 O O . ALA A 1 541 ? 28.926 43.184 -20.512 1.00 53.16 541 ALA A O 1
ATOM 4252 N N . MET A 1 542 ? 30.270 41.423 -20.150 1.00 52.66 542 MET A N 1
ATOM 4253 C CA . MET A 1 542 ? 30.376 41.007 -21.552 1.00 52.66 542 MET A CA 1
ATOM 4254 C C . MET A 1 542 ? 29.049 40.493 -22.128 1.00 52.66 542 MET A C 1
ATOM 4256 O O . MET A 1 542 ? 28.720 40.797 -23.276 1.00 52.66 542 MET A O 1
ATOM 4260 N N . THR A 1 543 ? 28.270 39.737 -21.350 1.00 52.84 543 THR A N 1
ATOM 4261 C CA . THR A 1 543 ? 26.956 39.215 -21.766 1.00 52.84 543 THR A CA 1
ATOM 4262 C C . THR A 1 543 ? 25.948 40.350 -21.930 1.00 52.84 543 THR A C 1
ATOM 4264 O O . THR A 1 543 ? 25.306 40.443 -22.976 1.00 52.84 543 THR A O 1
ATOM 4267 N N . VAL A 1 544 ? 25.895 41.275 -20.969 1.00 52.12 544 VAL A N 1
ATOM 4268 C CA . VAL A 1 544 ? 25.078 42.495 -21.045 1.00 52.12 544 VAL A CA 1
ATOM 4269 C C . VAL A 1 544 ? 25.490 43.358 -22.241 1.00 52.12 544 VAL A C 1
ATOM 4271 O O . VAL A 1 544 ? 24.629 43.793 -23.004 1.00 52.12 544 VAL A O 1
ATOM 4274 N N . ALA A 1 545 ? 26.793 43.549 -22.473 1.00 51.81 545 ALA A N 1
ATOM 4275 C CA . ALA A 1 545 ? 27.300 44.330 -23.603 1.00 51.81 545 ALA A CA 1
ATOM 4276 C C . ALA A 1 545 ? 26.981 43.700 -24.971 1.00 51.81 545 ALA A C 1
ATOM 4278 O O . ALA A 1 545 ? 26.764 44.421 -25.946 1.00 51.81 545 ALA A O 1
ATOM 4279 N N . ARG A 1 546 ? 26.949 42.364 -25.055 1.00 52.16 546 ARG A N 1
ATOM 4280 C CA . ARG A 1 546 ? 26.688 41.626 -26.299 1.00 52.16 546 ARG A CA 1
ATOM 4281 C C . ARG A 1 546 ? 25.197 41.451 -26.591 1.00 52.16 546 ARG A C 1
ATOM 4283 O O . ARG A 1 546 ? 24.802 41.534 -27.751 1.00 52.16 546 ARG A O 1
ATOM 4290 N N . ASN A 1 547 ? 24.392 41.192 -25.561 1.00 51.31 547 ASN A N 1
ATOM 4291 C CA . ASN A 1 547 ? 23.011 40.719 -25.701 1.00 51.31 547 ASN A CA 1
ATOM 4292 C C . ASN A 1 547 ? 21.957 41.701 -25.156 1.00 51.31 547 ASN A C 1
ATOM 4294 O O . ASN A 1 547 ? 20.765 41.440 -25.295 1.00 51.31 547 ASN A O 1
ATOM 4298 N N . GLY A 1 548 ? 22.364 42.821 -24.547 1.00 51.34 548 GLY A N 1
ATOM 4299 C CA . GLY A 1 548 ? 21.449 43.814 -23.965 1.00 51.34 548 GLY A CA 1
ATOM 4300 C C . GLY A 1 548 ? 20.861 43.421 -22.602 1.00 51.34 548 GLY A C 1
ATOM 4301 O O . GLY A 1 548 ? 19.982 44.118 -22.097 1.00 51.34 548 GLY A O 1
ATOM 4302 N N . GLY A 1 549 ? 21.334 42.324 -22.006 1.00 58.81 549 GLY A N 1
ATOM 4303 C CA . GLY A 1 549 ? 20.876 41.810 -20.718 1.00 58.81 549 GLY A CA 1
ATOM 4304 C C . GLY A 1 549 ? 21.392 40.400 -20.434 1.00 58.81 549 GLY A C 1
ATOM 4305 O O . GLY A 1 549 ? 22.073 39.797 -21.268 1.00 58.81 549 GLY A O 1
ATOM 4306 N N . ASP A 1 550 ? 21.051 39.886 -19.255 1.00 57.31 550 ASP A N 1
ATOM 4307 C CA . ASP A 1 550 ? 21.314 38.500 -18.870 1.00 57.31 550 ASP A CA 1
ATOM 4308 C C . ASP A 1 550 ? 20.154 37.585 -19.281 1.00 57.31 550 ASP A C 1
ATOM 4310 O O . ASP A 1 550 ? 18.975 37.902 -19.090 1.00 57.31 550 ASP A O 1
ATOM 4314 N N . GLU A 1 551 ? 20.500 36.404 -19.791 1.00 59.28 551 GLU A N 1
ATOM 4315 C CA . GLU A 1 551 ? 19.549 35.313 -19.998 1.00 59.28 551 GLU A CA 1
ATOM 4316 C C . GLU A 1 551 ? 19.476 34.470 -18.723 1.00 59.28 551 GLU A C 1
ATOM 4318 O O . GLU A 1 551 ? 20.450 33.815 -18.330 1.00 59.28 551 GLU A O 1
ATOM 4323 N N . PHE A 1 552 ? 18.304 34.450 -18.090 1.00 64.69 552 PHE A N 1
ATOM 4324 C CA . PHE A 1 552 ? 18.058 33.606 -16.933 1.00 64.69 552 PHE A CA 1
ATOM 4325 C C . PHE A 1 552 ? 17.112 32.462 -17.295 1.00 64.69 552 PHE A C 1
ATOM 4327 O O . PHE A 1 552 ? 16.056 32.643 -17.904 1.00 64.69 552 PHE A O 1
ATOM 4334 N N . LEU A 1 553 ? 17.481 31.251 -16.878 1.00 63.28 553 LEU A N 1
ATOM 4335 C CA . LEU A 1 553 ? 16.588 30.102 -16.966 1.00 63.28 553 LEU A CA 1
ATOM 4336 C C . LEU A 1 553 ? 15.688 30.086 -15.739 1.00 63.28 553 LEU A C 1
ATOM 4338 O O . LEU A 1 553 ? 16.197 30.149 -14.616 1.00 63.28 553 LEU A O 1
ATOM 4342 N N . LEU A 1 554 ? 14.377 29.952 -15.932 1.00 68.62 554 LEU A N 1
ATOM 4343 C CA . LEU A 1 554 ? 13.486 29.687 -14.811 1.00 68.62 554 LEU A CA 1
ATOM 4344 C C . LEU A 1 554 ? 13.869 28.367 -14.133 1.00 68.62 554 LEU A C 1
ATOM 4346 O O . LEU A 1 554 ? 14.303 27.401 -14.765 1.00 68.62 554 LEU A O 1
ATOM 4350 N N . HIS A 1 555 ? 13.740 28.332 -12.813 1.00 72.69 555 HIS A N 1
ATOM 4351 C CA . HIS A 1 555 ? 13.969 27.112 -12.058 1.00 72.69 555 HIS A CA 1
ATOM 4352 C C . HIS A 1 555 ? 12.894 26.065 -12.407 1.00 72.69 555 HIS A C 1
ATOM 4354 O O . HIS A 1 555 ? 11.709 26.385 -12.435 1.00 72.69 555 HIS A O 1
ATOM 4360 N N . ALA A 1 556 ? 13.280 24.797 -12.598 1.00 65.50 556 ALA A N 1
ATOM 4361 C CA . ALA A 1 556 ? 12.372 23.726 -13.044 1.00 65.50 556 ALA A CA 1
ATOM 4362 C C . ALA A 1 556 ? 11.131 23.538 -12.144 1.00 65.50 556 ALA A C 1
ATOM 4364 O O . ALA A 1 556 ? 10.066 23.136 -12.594 1.00 65.50 556 ALA A O 1
ATOM 4365 N N . SER A 1 557 ? 11.224 23.888 -10.855 1.00 64.19 557 SER A N 1
ATOM 4366 C CA . SER A 1 557 ? 10.068 23.846 -9.943 1.00 64.19 557 SER A CA 1
ATOM 4367 C C . SER A 1 557 ? 8.957 24.850 -10.282 1.00 64.19 557 SER A C 1
ATOM 4369 O O . SER A 1 557 ? 7.852 24.707 -9.760 1.00 64.19 557 SER A O 1
ATOM 4371 N N . LEU A 1 558 ? 9.245 25.864 -11.104 1.00 66.62 558 LEU A N 1
ATOM 4372 C CA . LEU A 1 558 ? 8.273 26.843 -11.595 1.00 66.62 558 LEU A CA 1
ATOM 4373 C C . LEU A 1 558 ? 7.588 26.391 -12.894 1.00 66.62 558 LEU A C 1
ATOM 4375 O O . LEU A 1 558 ? 6.538 26.931 -13.218 1.00 66.62 558 LEU A O 1
ATOM 4379 N N . GLU A 1 559 ? 8.097 25.365 -13.589 1.00 65.38 559 GLU A N 1
ATOM 4380 C CA . GLU A 1 559 ? 7.471 24.816 -14.808 1.00 65.38 559 GLU A CA 1
ATOM 4381 C C . GLU A 1 559 ? 6.050 24.316 -14.529 1.00 65.38 559 GLU A C 1
ATOM 4383 O O . GLU A 1 559 ? 5.102 24.703 -15.203 1.00 65.38 559 GLU A O 1
ATOM 4388 N N . SER A 1 560 ? 5.877 23.529 -13.463 1.00 62.09 560 SER A N 1
ATOM 4389 C CA . SER A 1 560 ? 4.550 23.070 -13.021 1.00 62.09 560 SER A CA 1
ATOM 4390 C C . SER A 1 560 ? 3.631 24.209 -12.563 1.00 62.09 560 SER A C 1
ATOM 4392 O O . SER A 1 560 ? 2.413 24.100 -12.663 1.00 62.09 560 SER A O 1
ATOM 4394 N N . ALA A 1 561 ? 4.203 25.312 -12.076 1.00 64.38 561 ALA A N 1
ATOM 4395 C CA . ALA A 1 561 ? 3.444 26.436 -11.543 1.00 64.38 561 ALA A CA 1
ATOM 4396 C C . ALA A 1 561 ? 2.973 27.398 -12.646 1.00 64.38 561 ALA A C 1
ATOM 4398 O O . ALA A 1 561 ? 1.933 28.034 -12.509 1.00 64.38 561 ALA A O 1
ATOM 4399 N N . LEU A 1 562 ? 3.681 27.454 -13.776 1.00 66.00 562 LEU A N 1
ATOM 4400 C CA . LEU A 1 562 ? 3.217 28.158 -14.970 1.00 66.00 562 LEU A CA 1
ATOM 4401 C C . LEU A 1 562 ? 1.891 27.598 -15.481 1.00 66.00 562 LEU A C 1
ATOM 4403 O O . LEU A 1 562 ? 1.022 28.377 -15.853 1.00 66.00 562 LEU A O 1
ATOM 4407 N N . PHE A 1 563 ? 1.700 26.276 -15.431 1.00 66.75 563 PHE A N 1
ATOM 4408 C CA . PHE A 1 563 ? 0.416 25.652 -15.769 1.00 66.75 563 PHE A CA 1
ATOM 4409 C C . PHE A 1 563 ? -0.725 26.108 -14.866 1.00 66.75 563 PHE A C 1
ATOM 4411 O O . PHE A 1 563 ? -1.835 26.315 -15.345 1.00 66.75 563 PHE A O 1
ATOM 4418 N N . LYS A 1 564 ? -0.444 26.337 -13.587 1.00 71.56 564 LYS A N 1
ATOM 4419 C CA . LYS A 1 564 ? -1.437 26.837 -12.638 1.00 71.56 564 LYS A CA 1
ATOM 4420 C C . LYS A 1 564 ? -1.802 28.297 -12.890 1.00 71.56 564 LYS A C 1
ATOM 4422 O O . LYS A 1 564 ? -2.977 28.641 -12.954 1.00 71.56 564 LYS A O 1
ATOM 4427 N N . VAL A 1 565 ? -0.809 29.140 -13.171 1.00 70.38 565 VAL A N 1
ATOM 4428 C CA . VAL A 1 565 ? -1.073 30.526 -13.593 1.00 70.38 565 VAL A CA 1
ATOM 4429 C C . VAL A 1 565 ? -1.805 30.579 -14.938 1.00 70.38 565 VAL A C 1
ATOM 4431 O O . VAL A 1 565 ? -2.652 31.449 -15.128 1.00 70.38 565 VAL A O 1
ATOM 4434 N N . MET A 1 566 ? -1.554 29.623 -15.843 1.00 63.69 566 MET A N 1
ATOM 4435 C CA . MET A 1 566 ? -2.313 29.472 -17.093 1.00 63.69 566 MET A CA 1
ATOM 4436 C C . MET A 1 566 ? -3.804 29.185 -16.867 1.00 63.69 566 MET A C 1
ATOM 4438 O O . MET A 1 566 ? -4.607 29.592 -17.700 1.00 63.69 566 MET A O 1
ATOM 4442 N N . VAL A 1 567 ? -4.192 28.559 -15.750 1.00 69.12 567 VAL A N 1
ATOM 4443 C CA . VAL A 1 567 ? -5.606 28.319 -15.392 1.00 69.12 567 VAL A CA 1
ATOM 4444 C C . VAL A 1 567 ? -6.179 29.371 -14.432 1.00 69.12 567 VAL A C 1
ATOM 4446 O O . VAL A 1 567 ? -7.282 29.207 -13.922 1.00 69.12 567 VAL A O 1
ATOM 4449 N N . GLY A 1 568 ? -5.456 30.472 -14.199 1.00 72.06 568 GLY A N 1
ATOM 4450 C CA . GLY A 1 568 ? -5.907 31.577 -13.348 1.00 72.06 568 GLY A CA 1
ATOM 4451 C C . GLY A 1 568 ? -5.701 31.359 -11.846 1.00 72.06 568 GLY A C 1
ATOM 4452 O O . GLY A 1 568 ? -6.121 32.201 -11.052 1.00 72.06 568 GLY A O 1
ATOM 4453 N N . GLU A 1 569 ? -5.030 30.280 -11.435 1.00 75.25 569 GLU A N 1
ATOM 4454 C CA . GLU A 1 569 ? -4.675 30.072 -10.031 1.00 75.25 569 GLU A CA 1
ATOM 4455 C C . GLU A 1 569 ? -3.578 31.058 -9.606 1.00 75.25 569 GLU A C 1
ATOM 4457 O O . GLU A 1 569 ? -2.589 31.274 -10.314 1.00 75.25 569 GLU A O 1
ATOM 4462 N N . LYS A 1 570 ? -3.746 31.661 -8.424 1.00 74.56 570 LYS A N 1
ATOM 4463 C CA . LYS A 1 570 ? -2.699 32.464 -7.786 1.00 74.56 570 LYS A CA 1
ATOM 4464 C C . LYS A 1 570 ? -1.670 31.542 -7.153 1.00 74.56 570 LYS A C 1
ATOM 4466 O O . LYS A 1 570 ? -2.021 30.627 -6.412 1.00 74.56 570 LYS A O 1
ATOM 4471 N N . GLU A 1 571 ? -0.398 31.825 -7.384 1.00 81.31 571 GLU A N 1
ATOM 4472 C CA . GLU A 1 571 ? 0.697 31.025 -6.854 1.00 81.31 571 GLU A CA 1
ATOM 4473 C C . GLU A 1 571 ? 1.515 31.781 -5.805 1.00 81.31 571 GLU A C 1
ATOM 4475 O O . GLU A 1 571 ? 1.568 33.011 -5.744 1.00 81.31 571 GLU A O 1
ATOM 4480 N N . SER A 1 572 ? 2.218 31.022 -4.965 1.00 74.25 572 SER A N 1
ATOM 4481 C CA . SER A 1 572 ? 2.956 31.558 -3.818 1.00 74.25 572 SER A CA 1
ATOM 4482 C C . SER A 1 572 ? 4.064 32.556 -4.187 1.00 74.25 572 SER A C 1
ATOM 4484 O O . SER A 1 572 ? 4.528 33.292 -3.314 1.00 74.25 572 SER A O 1
ATOM 4486 N N . TRP A 1 573 ? 4.510 32.542 -5.444 1.00 78.88 573 TRP A N 1
ATOM 4487 C CA . TRP A 1 573 ? 5.561 33.385 -6.017 1.00 78.88 573 TRP A CA 1
ATOM 4488 C C . TRP A 1 573 ? 5.015 34.575 -6.823 1.00 78.88 573 TRP A C 1
ATOM 4490 O O . TRP A 1 573 ? 5.797 35.348 -7.372 1.00 78.88 573 TRP A O 1
ATOM 4500 N N . ASP A 1 574 ? 3.695 34.768 -6.875 1.00 80.25 574 ASP A N 1
ATOM 4501 C CA . ASP A 1 574 ? 3.059 35.816 -7.680 1.00 80.25 574 ASP A CA 1
ATOM 4502 C C . ASP A 1 574 ? 3.562 37.230 -7.378 1.00 80.25 574 ASP A C 1
ATOM 4504 O O . ASP A 1 574 ? 3.627 38.069 -8.278 1.00 80.25 574 ASP A O 1
ATOM 4508 N N . GLY A 1 575 ? 3.910 37.492 -6.118 1.00 83.56 575 GLY A N 1
ATOM 4509 C CA . GLY A 1 575 ? 4.442 38.770 -5.649 1.00 83.56 575 GLY A CA 1
ATOM 4510 C C . GLY A 1 575 ? 5.966 38.891 -5.717 1.00 83.56 575 GLY A C 1
ATOM 4511 O O . GLY A 1 575 ? 6.496 39.912 -5.304 1.00 83.56 575 GLY A O 1
ATOM 4512 N N . MET A 1 576 ? 6.694 37.871 -6.188 1.00 85.38 576 MET A N 1
ATOM 4513 C CA . MET A 1 576 ? 8.161 37.904 -6.187 1.00 85.38 576 MET A CA 1
ATOM 4514 C C . MET A 1 576 ? 8.688 38.822 -7.284 1.00 85.38 576 MET A C 1
ATOM 4516 O O . MET A 1 576 ? 8.307 38.698 -8.452 1.00 85.38 576 MET A O 1
ATOM 4520 N N . HIS A 1 577 ? 9.616 39.702 -6.918 1.00 85.06 577 HIS A N 1
ATOM 4521 C CA . HIS A 1 577 ? 10.364 40.496 -7.885 1.00 85.06 577 HIS A CA 1
ATOM 4522 C C . HIS A 1 577 ? 11.431 39.645 -8.570 1.00 85.06 577 HIS A C 1
ATOM 4524 O O . HIS A 1 577 ? 11.996 38.717 -7.987 1.00 85.06 577 HIS A O 1
ATOM 4530 N N . PHE A 1 578 ? 11.716 39.968 -9.828 1.00 80.31 578 PHE A N 1
ATOM 4531 C CA . PHE A 1 578 ? 12.733 39.273 -10.616 1.00 80.31 578 PHE A CA 1
ATOM 4532 C C . PHE A 1 578 ? 14.150 39.634 -10.185 1.00 80.31 578 PHE A C 1
ATOM 4534 O O . PHE A 1 578 ? 15.052 38.800 -10.225 1.00 80.31 578 PHE A O 1
ATOM 4541 N N . CYS A 1 579 ? 14.347 40.873 -9.761 1.00 77.44 579 CYS A N 1
ATOM 4542 C CA . CYS A 1 579 ? 15.605 41.368 -9.247 1.00 77.44 579 CYS A CA 1
ATOM 4543 C C . CYS A 1 579 ? 15.351 42.479 -8.232 1.00 77.44 579 CYS A C 1
ATOM 4545 O O . CYS A 1 579 ? 14.220 42.932 -8.064 1.00 77.44 579 CYS A O 1
ATOM 4547 N N . GLU A 1 580 ? 16.414 42.900 -7.564 1.00 75.31 580 GLU A N 1
ATOM 4548 C CA . GLU A 1 580 ? 16.409 44.020 -6.635 1.00 75.31 580 GLU A CA 1
ATOM 4549 C C . GLU A 1 580 ? 17.446 45.068 -7.071 1.00 75.31 580 GLU A C 1
ATOM 4551 O O . GLU A 1 580 ? 18.608 44.692 -7.238 1.00 75.31 580 GLU A O 1
ATOM 4556 N N . PRO A 1 581 ? 17.055 46.342 -7.272 1.00 74.62 581 PRO A N 1
ATOM 4557 C CA . PRO A 1 581 ? 15.688 46.847 -7.175 1.00 74.62 581 PRO A CA 1
ATOM 4558 C C . PRO A 1 581 ? 14.783 46.250 -8.273 1.00 74.62 581 PRO A C 1
ATOM 4560 O O . PRO A 1 581 ? 15.293 45.733 -9.279 1.00 74.62 581 PRO A O 1
ATOM 4563 N N . PRO A 1 582 ? 13.450 46.275 -8.085 1.00 74.50 582 PRO A N 1
ATOM 4564 C CA . PRO A 1 582 ? 12.527 45.711 -9.054 1.00 74.50 582 PRO A CA 1
ATOM 4565 C C . PRO A 1 582 ? 12.660 46.341 -10.447 1.00 74.50 582 PRO A C 1
ATOM 4567 O O . PRO A 1 582 ? 12.922 47.540 -10.580 1.00 74.50 582 PRO A O 1
ATOM 4570 N N . PRO A 1 583 ? 12.454 45.547 -11.506 1.00 71.50 583 PRO A N 1
ATOM 4571 C CA . PRO A 1 583 ? 12.608 46.019 -12.868 1.00 71.50 583 PRO A CA 1
ATOM 4572 C C . PRO A 1 583 ? 11.439 46.922 -13.295 1.00 71.50 583 PRO A C 1
ATOM 4574 O O . PRO A 1 583 ? 10.279 46.628 -13.006 1.00 71.50 583 PRO A O 1
ATOM 4577 N N . SER A 1 584 ? 11.737 47.992 -14.041 1.00 68.00 584 SER A N 1
ATOM 4578 C CA . SER A 1 584 ? 10.731 48.853 -14.687 1.00 68.00 584 SER A CA 1
ATOM 4579 C C . SER A 1 584 ? 10.266 48.321 -16.050 1.00 68.00 584 SER A C 1
ATOM 4581 O O . SER A 1 584 ? 9.202 48.709 -16.528 1.00 68.00 584 SER A O 1
ATOM 4583 N N . SER A 1 585 ? 11.015 47.399 -16.661 1.00 69.69 585 SER A N 1
ATOM 4584 C CA . SER A 1 585 ? 10.625 46.665 -17.871 1.00 69.69 585 SER A CA 1
ATOM 4585 C C . SER A 1 585 ? 11.236 45.266 -17.908 1.00 69.69 585 SER A C 1
ATOM 4587 O O . SER A 1 585 ? 12.340 45.065 -17.405 1.00 69.69 585 SER A O 1
ATOM 4589 N N . ILE A 1 586 ? 10.526 44.301 -18.497 1.00 69.44 586 ILE A N 1
ATOM 4590 C CA . ILE A 1 586 ? 10.949 42.905 -18.645 1.00 69.44 586 ILE A CA 1
ATOM 4591 C C . ILE A 1 586 ? 10.548 42.373 -20.015 1.00 69.44 586 ILE A C 1
ATOM 4593 O O . ILE A 1 586 ? 9.386 42.454 -20.401 1.00 69.44 586 ILE A O 1
ATOM 4597 N N . LEU A 1 587 ? 11.490 41.719 -20.696 1.00 68.75 587 LEU A N 1
ATOM 4598 C CA . LEU A 1 587 ? 11.221 40.954 -21.906 1.00 68.75 587 LEU A CA 1
ATOM 4599 C C . LEU A 1 587 ? 11.070 39.460 -21.569 1.00 68.75 587 LEU A C 1
ATOM 4601 O O . LEU A 1 587 ? 12.027 38.762 -21.251 1.00 68.75 587 LEU A O 1
ATOM 4605 N N . ILE A 1 588 ? 9.864 38.919 -21.657 1.00 70.25 588 ILE A N 1
ATOM 4606 C CA . ILE A 1 588 ? 9.662 37.471 -21.552 1.00 70.25 588 ILE A CA 1
ATOM 4607 C C . ILE A 1 588 ? 9.785 36.842 -22.941 1.00 70.25 588 ILE A C 1
ATOM 4609 O O . ILE A 1 588 ? 9.264 37.388 -23.909 1.00 70.25 588 ILE A O 1
ATOM 4613 N N . ASP A 1 589 ? 10.465 35.697 -23.048 1.00 69.31 589 ASP A N 1
ATOM 4614 C CA . ASP A 1 589 ? 10.625 34.955 -24.303 1.00 69.31 589 ASP A CA 1
ATOM 4615 C C . ASP A 1 589 ? 10.346 33.456 -24.089 1.00 69.31 589 ASP A C 1
ATOM 4617 O O . ASP A 1 589 ? 11.242 32.676 -23.775 1.00 69.31 589 ASP A O 1
ATOM 4621 N N . LEU A 1 590 ? 9.081 33.054 -24.215 1.00 68.50 590 LEU A N 1
ATOM 4622 C CA . LEU A 1 590 ? 8.630 31.677 -23.999 1.00 68.50 590 LEU A CA 1
ATOM 4623 C C . LEU A 1 590 ? 8.735 30.874 -25.298 1.00 68.50 590 LEU A C 1
ATOM 4625 O O . LEU A 1 590 ? 8.200 31.291 -26.319 1.00 68.50 590 LEU A O 1
ATOM 4629 N N . GLU A 1 591 ? 9.335 29.686 -25.262 1.00 71.94 591 GLU A N 1
ATOM 4630 C CA . GLU A 1 591 ? 9.256 28.705 -26.353 1.00 71.94 591 GLU A CA 1
ATOM 4631 C C . GLU A 1 591 ? 8.367 27.531 -25.912 1.00 71.94 591 GLU A C 1
ATOM 4633 O O . GLU A 1 591 ? 8.669 26.837 -24.945 1.00 71.94 591 GLU A O 1
ATOM 4638 N N . ILE A 1 592 ? 7.259 27.305 -26.615 1.00 67.81 592 ILE A N 1
ATOM 4639 C CA . ILE A 1 592 ? 6.294 26.223 -26.379 1.00 67.81 592 ILE A CA 1
ATOM 4640 C C . ILE A 1 592 ? 6.356 25.267 -27.567 1.00 67.81 592 ILE A C 1
ATOM 4642 O O . ILE A 1 592 ? 6.425 25.704 -28.713 1.00 67.81 592 ILE A O 1
ATOM 4646 N N . ARG A 1 593 ? 6.313 23.953 -27.335 1.0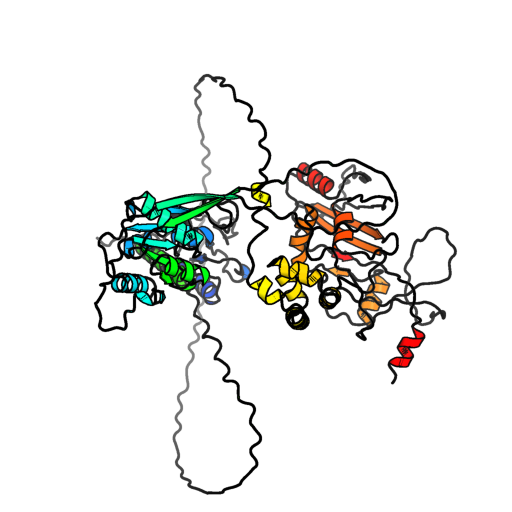0 64.19 593 ARG A N 1
ATOM 4647 C CA . ARG A 1 593 ? 6.296 22.964 -28.422 1.00 64.19 593 ARG A CA 1
ATOM 4648 C C . ARG A 1 593 ? 4.945 22.270 -28.529 1.00 64.19 593 ARG A C 1
ATOM 4650 O O . ARG A 1 593 ? 4.382 21.821 -27.535 1.00 64.19 593 ARG A O 1
ATOM 4657 N N . ILE A 1 594 ? 4.434 22.155 -29.751 1.00 64.75 594 ILE A N 1
ATOM 4658 C CA . ILE A 1 594 ? 3.150 21.503 -30.046 1.00 64.75 594 ILE A CA 1
ATOM 4659 C C . ILE A 1 594 ? 3.396 20.502 -31.175 1.00 64.75 594 ILE A C 1
ATOM 4661 O O . ILE A 1 594 ? 3.512 20.859 -32.346 1.00 64.75 594 ILE A O 1
ATOM 4665 N N . GLY A 1 595 ? 3.603 19.231 -30.818 1.00 71.44 595 GLY A N 1
ATOM 4666 C CA . GLY A 1 595 ? 4.104 18.229 -31.764 1.00 71.44 595 GLY A CA 1
ATOM 4667 C C . GLY A 1 595 ? 5.485 18.620 -32.337 1.00 71.44 595 GLY A C 1
ATOM 4668 O O . GLY A 1 595 ? 6.415 18.803 -31.552 1.00 71.44 595 GLY A O 1
ATOM 4669 N N . PRO A 1 596 ? 5.661 18.717 -33.673 1.00 65.94 596 PRO A N 1
ATOM 4670 C CA . PRO A 1 596 ? 6.901 19.206 -34.289 1.00 65.94 596 PRO A CA 1
ATOM 4671 C C . PRO A 1 596 ? 7.035 20.741 -34.281 1.00 65.94 596 PRO A C 1
ATOM 4673 O O . PRO A 1 596 ? 8.101 21.259 -34.612 1.00 65.94 596 PRO A O 1
ATOM 4676 N N . MET A 1 597 ? 5.972 21.471 -33.934 1.00 61.88 597 MET A N 1
ATOM 4677 C CA . MET A 1 597 ? 5.928 22.929 -34.020 1.00 61.88 597 MET A CA 1
ATOM 4678 C C . MET A 1 597 ? 6.598 23.586 -32.808 1.00 61.88 597 MET A C 1
ATOM 4680 O O . MET A 1 597 ? 6.508 23.076 -31.687 1.00 61.88 597 MET A O 1
ATOM 4684 N N . ARG A 1 598 ? 7.222 24.750 -33.026 1.00 69.31 598 ARG A N 1
ATOM 4685 C CA . ARG A 1 598 ? 7.731 25.639 -31.973 1.00 69.31 598 ARG A CA 1
ATOM 4686 C C . ARG A 1 598 ? 6.967 26.961 -32.010 1.00 69.31 598 ARG A C 1
ATOM 4688 O O . ARG A 1 598 ? 6.993 27.685 -32.996 1.00 69.31 598 ARG A O 1
ATOM 4695 N N . LEU A 1 599 ? 6.284 27.286 -30.929 1.00 70.00 599 LEU A N 1
ATOM 4696 C CA . LEU A 1 599 ? 5.628 28.565 -30.714 1.00 70.00 599 LEU A CA 1
ATOM 4697 C C . LEU A 1 599 ? 6.538 29.425 -29.837 1.00 70.00 599 LEU A C 1
ATOM 4699 O O . LEU A 1 599 ? 6.802 29.060 -28.697 1.00 70.00 599 LEU A O 1
ATOM 4703 N N . ARG A 1 600 ? 7.018 30.560 -30.353 1.00 75.69 600 ARG A N 1
ATOM 4704 C CA . ARG A 1 600 ? 7.827 31.509 -29.580 1.00 75.69 600 ARG A CA 1
ATOM 4705 C C . ARG A 1 600 ? 6.998 32.745 -29.233 1.00 75.69 600 ARG A C 1
ATOM 4707 O O . ARG A 1 600 ? 6.496 33.442 -30.109 1.00 75.69 600 ARG A O 1
ATOM 4714 N N . VAL A 1 601 ? 6.838 33.024 -27.950 1.00 71.69 601 VAL A N 1
ATOM 4715 C CA . VAL A 1 601 ? 6.068 34.155 -27.434 1.00 71.69 601 VAL A CA 1
ATOM 4716 C C . VAL A 1 601 ? 7.043 35.126 -26.808 1.00 71.69 601 VAL A C 1
ATOM 4718 O O . VAL A 1 601 ? 7.604 34.855 -25.751 1.00 71.69 601 VAL A O 1
ATOM 4721 N N . ARG A 1 602 ? 7.240 36.269 -27.459 1.00 72.81 602 ARG A N 1
ATOM 4722 C CA . ARG A 1 602 ? 8.061 37.351 -26.928 1.00 72.81 602 ARG A CA 1
ATOM 4723 C C . ARG A 1 602 ? 7.149 38.471 -26.446 1.00 72.81 602 ARG A C 1
ATOM 4725 O O . ARG A 1 602 ? 6.305 38.916 -27.211 1.00 72.81 602 ARG A O 1
ATOM 4732 N N . ASN A 1 603 ? 7.297 38.918 -25.205 1.00 72.88 603 ASN A N 1
ATOM 4733 C CA . ASN A 1 603 ? 6.468 39.981 -24.644 1.00 72.88 603 ASN A CA 1
ATOM 4734 C C . ASN A 1 603 ? 7.319 40.999 -23.885 1.00 72.88 603 ASN A C 1
ATOM 4736 O O . ASN A 1 603 ? 8.081 40.611 -23.005 1.00 72.88 603 ASN A O 1
ATOM 4740 N N . ASP A 1 604 ? 7.195 42.278 -24.235 1.00 73.62 604 ASP A N 1
ATOM 4741 C CA . ASP A 1 604 ? 7.852 43.396 -23.546 1.00 73.62 604 ASP A CA 1
ATOM 4742 C C . ASP A 1 604 ? 6.847 43.999 -22.561 1.00 73.62 604 ASP A C 1
ATOM 4744 O O . ASP A 1 604 ? 5.877 44.644 -22.958 1.00 73.62 604 ASP A O 1
ATOM 4748 N N . VAL A 1 605 ? 7.046 43.728 -21.275 1.00 74.50 605 VAL A N 1
ATOM 4749 C CA . VAL A 1 605 ? 6.167 44.175 -20.197 1.00 74.50 605 VAL A CA 1
ATOM 4750 C C . VAL A 1 605 ? 6.838 45.324 -19.468 1.00 74.50 605 VAL A C 1
ATOM 4752 O O . VAL A 1 605 ? 7.921 45.167 -18.910 1.00 74.50 605 VAL A O 1
ATOM 4755 N N . LYS A 1 606 ? 6.182 46.483 -19.444 1.00 75.12 606 LYS A N 1
ATOM 4756 C CA . LYS A 1 606 ? 6.668 47.691 -18.770 1.00 75.12 606 LYS A CA 1
ATOM 4757 C C . LYS A 1 606 ? 5.797 47.979 -17.557 1.00 75.12 606 LYS A C 1
ATOM 4759 O O . LYS A 1 606 ? 4.582 47.822 -17.630 1.00 75.12 606 LYS A O 1
ATOM 4764 N N . SER A 1 607 ? 6.413 48.392 -16.455 1.00 74.00 607 SER A N 1
ATOM 4765 C CA . SER A 1 607 ? 5.676 48.945 -15.325 1.00 74.00 607 SER A CA 1
ATOM 4766 C C . SER A 1 607 ? 5.116 50.308 -15.723 1.00 74.00 607 SER A C 1
ATOM 4768 O O . SER A 1 607 ? 5.843 51.177 -16.210 1.00 74.00 607 SER A O 1
ATOM 4770 N N . THR A 1 608 ? 3.816 50.481 -15.526 1.00 65.06 608 THR A N 1
ATOM 4771 C CA . THR A 1 608 ? 3.133 51.769 -15.600 1.00 65.06 608 THR A CA 1
ATOM 4772 C C . THR A 1 608 ? 3.010 52.312 -14.176 1.00 65.06 608 THR A C 1
ATOM 4774 O O . THR A 1 608 ? 2.265 51.768 -13.363 1.00 65.06 608 THR A O 1
ATOM 4777 N N . GLY A 1 609 ? 3.761 53.366 -13.851 1.00 70.50 609 GLY A N 1
ATOM 4778 C CA . GLY A 1 609 ? 3.740 54.002 -12.527 1.00 70.50 609 GLY A CA 1
ATOM 4779 C C . GLY A 1 609 ? 4.769 53.447 -11.533 1.00 70.50 609 GLY A C 1
ATOM 4780 O O . GLY A 1 609 ? 5.810 52.924 -11.920 1.00 70.50 609 GLY A O 1
ATOM 4781 N N . ASN A 1 610 ? 4.488 53.603 -10.234 1.00 69.00 610 ASN A N 1
ATOM 4782 C CA . ASN A 1 610 ? 5.395 53.214 -9.141 1.00 69.00 610 ASN A CA 1
ATOM 4783 C C . ASN A 1 610 ? 5.239 51.743 -8.711 1.00 69.00 610 ASN A C 1
ATOM 4785 O O . ASN A 1 610 ? 5.800 51.341 -7.694 1.00 69.00 610 ASN A O 1
ATOM 4789 N N . THR A 1 611 ? 4.461 50.934 -9.437 1.00 72.81 611 THR A N 1
ATOM 4790 C CA . THR A 1 611 ? 4.217 49.539 -9.057 1.00 72.81 611 THR A CA 1
ATOM 4791 C C . THR A 1 611 ? 5.315 48.631 -9.623 1.00 72.81 611 THR A C 1
ATOM 4793 O O . THR A 1 611 ? 5.422 48.484 -10.843 1.00 72.81 611 THR A O 1
ATOM 4796 N N . PRO A 1 612 ? 6.141 47.995 -8.781 1.00 79.00 612 PRO A N 1
ATOM 4797 C CA . PRO A 1 612 ? 7.220 47.131 -9.249 1.00 79.00 612 PRO A CA 1
ATOM 4798 C C . PRO A 1 612 ? 6.690 45.887 -9.980 1.00 79.00 612 PRO A C 1
ATOM 4800 O O . PRO A 1 612 ? 5.699 45.285 -9.566 1.00 79.00 612 PRO A O 1
ATOM 4803 N N . LEU A 1 613 ? 7.369 45.459 -11.052 1.00 79.81 613 LEU A N 1
ATOM 4804 C CA . LEU A 1 613 ? 6.988 44.242 -11.777 1.00 79.81 613 LEU A CA 1
ATOM 4805 C C . LEU A 1 613 ? 7.258 42.994 -10.921 1.00 79.81 613 LEU A C 1
ATOM 4807 O O . LEU A 1 613 ? 8.366 42.786 -10.411 1.00 79.81 613 LEU A O 1
ATOM 4811 N N . THR A 1 614 ? 6.246 42.135 -10.804 1.00 86.94 614 THR A N 1
ATOM 4812 C CA . THR A 1 614 ? 6.341 40.826 -10.143 1.00 86.94 614 THR A CA 1
ATOM 4813 C C . THR A 1 614 ? 6.189 39.694 -11.152 1.00 86.94 614 THR A C 1
ATOM 4815 O O . THR A 1 614 ? 5.575 39.866 -12.208 1.00 86.94 614 THR A O 1
ATOM 4818 N N . LEU A 1 615 ? 6.709 38.507 -10.834 1.00 83.06 615 LEU A N 1
ATOM 4819 C CA . LEU A 1 615 ? 6.609 37.340 -11.713 1.00 83.06 615 LEU A CA 1
ATOM 4820 C C . LEU A 1 615 ? 5.154 36.989 -12.052 1.00 83.06 615 LEU A C 1
ATOM 4822 O O . LEU A 1 615 ? 4.843 36.752 -13.219 1.00 83.06 615 LEU A O 1
ATOM 4826 N N . GLY A 1 616 ? 4.254 37.027 -11.067 1.00 82.56 616 GLY A N 1
ATOM 4827 C CA . GLY A 1 616 ? 2.832 36.766 -11.287 1.00 82.56 616 GLY A CA 1
ATOM 4828 C C . GLY A 1 616 ? 2.172 37.803 -12.194 1.00 82.56 616 GLY A C 1
ATOM 4829 O O . GLY A 1 616 ? 1.400 37.430 -13.073 1.00 82.56 616 GLY A O 1
ATOM 4830 N N . ALA A 1 617 ? 2.491 39.094 -12.033 1.00 82.38 617 ALA A N 1
ATOM 4831 C CA . ALA A 1 617 ? 1.943 40.153 -12.883 1.00 82.38 617 ALA A CA 1
ATOM 4832 C C . ALA A 1 617 ? 2.394 39.992 -14.340 1.00 82.38 617 ALA A C 1
ATOM 4834 O O . ALA A 1 617 ? 1.572 40.015 -15.254 1.00 82.38 617 ALA A O 1
ATOM 4835 N N . VAL A 1 618 ? 3.689 39.750 -14.554 1.00 81.88 618 VAL A N 1
ATOM 4836 C CA . VAL A 1 618 ? 4.249 39.607 -15.901 1.00 81.88 618 VAL A CA 1
ATOM 4837 C C . VAL A 1 618 ? 3.750 38.323 -16.576 1.00 81.88 618 VAL A C 1
ATOM 4839 O O . VAL A 1 618 ? 3.421 38.352 -17.764 1.00 81.88 618 VAL A O 1
ATOM 4842 N N . LEU A 1 619 ? 3.619 37.212 -15.840 1.00 80.94 619 LEU A N 1
ATOM 4843 C CA . LEU A 1 619 ? 3.072 35.967 -16.384 1.00 80.94 619 LEU A CA 1
ATOM 4844 C C . LEU A 1 619 ? 1.576 36.063 -16.668 1.00 80.94 619 LEU A C 1
ATOM 4846 O O . LEU A 1 619 ? 1.179 35.717 -17.773 1.00 80.94 619 LEU A O 1
ATOM 4850 N N . ARG A 1 620 ? 0.748 36.592 -15.759 1.00 78.69 620 ARG A N 1
ATOM 4851 C CA . ARG A 1 620 ? -0.685 36.808 -16.036 1.00 78.69 620 ARG A CA 1
ATOM 4852 C C . ARG A 1 620 ? -0.901 37.730 -17.225 1.00 78.69 620 ARG A C 1
ATOM 4854 O O . ARG A 1 620 ? -1.746 37.443 -18.065 1.00 78.69 620 ARG A O 1
ATOM 4861 N N . HIS A 1 621 ? -0.111 38.793 -17.334 1.00 75.44 621 HIS A N 1
ATOM 4862 C CA . HIS A 1 621 ? -0.176 39.675 -18.489 1.00 75.44 621 HIS A CA 1
ATOM 4863 C C . HIS A 1 621 ? 0.197 38.934 -19.784 1.00 75.44 621 HIS A C 1
ATOM 4865 O O . HIS A 1 621 ? -0.529 38.998 -20.769 1.00 75.44 621 HIS A O 1
ATOM 4871 N N . THR A 1 622 ? 1.295 38.172 -19.770 1.00 73.81 622 THR A N 1
ATOM 4872 C CA . THR A 1 622 ? 1.796 37.453 -20.957 1.00 73.81 622 THR A CA 1
ATOM 4873 C C . THR A 1 622 ? 0.921 36.272 -21.371 1.00 73.81 622 THR A C 1
ATOM 4875 O O . THR A 1 622 ? 0.838 35.951 -22.552 1.00 73.81 622 THR A O 1
ATOM 4878 N N . VAL A 1 623 ? 0.283 35.612 -20.410 1.00 72.81 623 VAL A N 1
ATOM 4879 C CA . VAL A 1 623 ? -0.450 34.364 -20.621 1.00 72.81 623 VAL A CA 1
ATOM 4880 C C . VAL A 1 623 ? -1.947 34.610 -20.802 1.00 72.81 623 VAL A C 1
ATOM 4882 O O . VAL A 1 623 ? -2.552 34.044 -21.711 1.00 72.81 623 VAL A O 1
ATOM 4885 N N . LEU A 1 624 ? -2.550 35.448 -19.955 1.00 68.62 624 LEU A N 1
ATOM 4886 C CA . LEU A 1 624 ? -4.005 35.583 -19.860 1.00 68.62 624 LEU A CA 1
ATOM 4887 C C . LEU A 1 624 ? -4.565 36.786 -20.640 1.00 68.62 624 LEU A C 1
ATOM 4889 O O . LEU A 1 624 ? -5.783 36.885 -20.750 1.00 68.62 624 LEU A O 1
ATOM 4893 N N . ASN A 1 625 ? -3.725 37.688 -21.180 1.00 64.56 625 ASN A N 1
ATOM 4894 C CA . ASN A 1 625 ? -4.139 39.044 -21.602 1.00 64.56 625 ASN A CA 1
ATOM 4895 C C . ASN A 1 625 ? -5.029 39.712 -20.541 1.00 64.56 625 ASN A C 1
ATOM 4897 O O . ASN A 1 625 ? -6.083 40.264 -20.853 1.00 64.56 625 ASN A O 1
ATOM 4901 N N . TYR A 1 626 ? -4.654 39.611 -19.264 1.00 49.00 626 TYR A N 1
ATOM 4902 C CA . TYR A 1 626 ? -5.483 40.154 -18.194 1.00 49.00 626 TYR A CA 1
ATOM 4903 C C . TYR A 1 626 ? -5.514 41.689 -18.277 1.00 49.00 626 TYR A C 1
ATOM 4905 O O . TYR A 1 626 ? -4.561 42.358 -17.879 1.00 49.00 626 TYR A O 1
ATOM 4913 N N . GLN A 1 627 ? -6.606 42.238 -18.812 1.00 48.41 627 GLN A N 1
ATOM 4914 C CA . GLN A 1 627 ? -6.925 43.662 -18.774 1.00 48.41 627 GLN A CA 1
ATOM 4915 C C . GLN A 1 627 ? -7.524 43.992 -17.401 1.00 48.41 627 GLN A C 1
ATOM 4917 O O . GLN A 1 627 ? -8.741 44.028 -17.242 1.00 48.41 627 GLN A O 1
ATOM 4922 N N . SER A 1 628 ? -6.691 44.232 -16.387 1.00 40.06 628 SER A N 1
ATOM 4923 C CA . SER A 1 628 ? -7.139 45.125 -15.313 1.00 40.06 628 SER A CA 1
ATOM 4924 C C . SER A 1 628 ? -6.945 46.558 -15.802 1.00 40.06 628 SER A C 1
ATOM 4926 O O . SER A 1 628 ? -5.813 46.925 -16.107 1.00 40.06 628 SER A O 1
ATOM 4928 N N . SER A 1 629 ? -8.052 47.297 -15.919 1.00 42.38 629 SER A N 1
ATOM 4929 C CA . SER A 1 629 ? -8.194 48.762 -16.068 1.00 42.38 629 SER A CA 1
ATOM 4930 C C . SER A 1 629 ? -6.913 49.573 -15.754 1.00 42.38 629 SER A C 1
ATOM 4932 O O . SER A 1 629 ? -6.316 49.346 -14.707 1.00 42.38 629 SER A O 1
ATOM 4934 N N . GLU A 1 630 ? -6.405 50.536 -16.532 1.00 39.19 630 GLU A N 1
ATOM 4935 C CA . GLU A 1 630 ? -7.035 51.485 -17.466 1.00 39.19 630 GLU A CA 1
ATOM 4936 C C . GLU A 1 630 ? -6.149 51.879 -18.681 1.00 39.19 630 GLU A C 1
ATOM 4938 O O . GLU A 1 630 ? -6.465 52.859 -19.341 1.00 39.19 630 GLU A O 1
ATOM 4943 N N . GLU A 1 631 ? -5.078 51.167 -19.062 1.00 40.97 631 GLU A N 1
ATOM 4944 C CA . GLU A 1 631 ? -4.325 51.529 -20.291 1.00 40.97 631 GLU A CA 1
ATOM 4945 C C . GLU A 1 631 ? -3.809 50.321 -21.105 1.00 40.97 631 GLU A C 1
ATOM 4947 O O . GLU A 1 631 ? -3.423 49.299 -20.532 1.00 40.97 631 GLU A O 1
ATOM 4952 N N . PRO A 1 632 ? -3.785 50.403 -22.456 1.00 36.59 632 PRO A N 1
ATOM 4953 C CA . PRO A 1 632 ? -3.402 49.289 -23.319 1.00 36.59 632 PRO A CA 1
ATOM 4954 C C . PRO A 1 632 ? -1.878 49.077 -23.378 1.00 36.59 632 PRO A C 1
ATOM 4956 O O . PRO A 1 632 ? -1.130 49.904 -23.899 1.00 36.59 632 PRO A O 1
ATOM 4959 N N . LEU A 1 633 ? -1.415 47.905 -22.939 1.00 44.56 633 LEU A N 1
ATOM 4960 C CA . LEU A 1 633 ? -0.054 47.412 -23.185 1.00 44.56 633 LEU A CA 1
ATOM 4961 C C . LEU A 1 633 ? 0.053 46.797 -24.598 1.00 44.56 633 LEU A C 1
ATOM 4963 O O . LEU A 1 633 ? -0.831 46.072 -25.054 1.00 44.56 633 LEU A O 1
ATOM 4967 N N . ILE A 1 634 ? 1.140 47.092 -25.324 1.00 41.34 634 ILE A N 1
ATOM 4968 C CA . ILE A 1 634 ? 1.336 46.658 -26.721 1.00 41.34 634 ILE A CA 1
ATOM 4969 C C . ILE A 1 634 ? 2.040 45.296 -26.764 1.00 41.34 634 ILE A C 1
ATOM 4971 O O . ILE A 1 634 ? 3.228 45.200 -26.467 1.00 41.34 634 ILE A O 1
ATOM 4975 N N . ILE A 1 635 ? 1.336 44.262 -27.228 1.00 41.06 635 ILE A N 1
ATOM 4976 C CA . ILE A 1 635 ? 1.863 42.893 -27.360 1.00 41.06 635 ILE A CA 1
ATOM 4977 C C . ILE A 1 635 ? 2.318 42.629 -28.807 1.00 41.06 635 ILE A C 1
ATOM 4979 O O . ILE A 1 635 ? 1.599 42.939 -29.759 1.00 41.06 635 ILE A O 1
ATOM 4983 N N . LYS A 1 636 ? 3.510 42.035 -28.990 1.00 45.50 636 LYS A N 1
ATOM 4984 C CA . LYS A 1 636 ? 4.054 41.614 -30.301 1.00 45.50 636 LYS A CA 1
ATOM 4985 C C . LYS A 1 636 ? 4.553 40.166 -30.247 1.00 45.50 636 LYS A C 1
ATOM 4987 O O . LYS A 1 636 ? 5.629 39.927 -29.717 1.00 45.50 636 LYS A O 1
ATOM 4992 N N . TYR A 1 637 ? 3.839 39.212 -30.842 1.00 43.97 637 TYR A N 1
ATOM 4993 C CA . TYR A 1 637 ? 4.265 37.803 -30.891 1.00 43.97 637 TYR A CA 1
ATOM 4994 C C . TYR A 1 637 ? 4.848 37.389 -32.255 1.00 43.97 637 TYR A C 1
ATOM 4996 O O . TYR A 1 637 ? 4.561 37.997 -33.287 1.00 43.97 637 TYR A O 1
ATOM 5004 N N . HIS A 1 638 ? 5.689 36.344 -32.258 1.00 45.91 638 HIS A N 1
ATOM 5005 C CA . HIS A 1 638 ? 6.369 35.814 -33.447 1.00 45.91 638 HIS A CA 1
ATOM 5006 C C . HIS A 1 638 ? 6.305 34.278 -33.485 1.00 45.91 638 HIS A C 1
ATOM 5008 O O . HIS A 1 638 ? 7.081 33.604 -32.816 1.00 45.91 638 HIS A O 1
ATOM 5014 N N . VAL A 1 639 ? 5.432 33.700 -34.312 1.00 45.31 639 VAL A N 1
ATOM 5015 C CA . VAL A 1 639 ? 5.380 32.239 -34.511 1.00 45.31 639 VAL A CA 1
ATOM 5016 C C . VAL A 1 639 ? 6.503 31.809 -35.467 1.00 45.31 639 VAL A C 1
ATOM 5018 O O . VAL A 1 639 ? 6.630 32.376 -36.551 1.00 45.31 639 VAL A O 1
ATOM 5021 N N . LEU A 1 640 ? 7.331 30.833 -35.074 1.00 46.56 640 LEU A N 1
ATOM 5022 C CA . LEU A 1 640 ? 8.469 30.343 -35.867 1.00 46.56 640 LEU A CA 1
ATOM 5023 C C . LEU A 1 640 ? 8.344 28.832 -36.111 1.00 46.56 640 LEU A C 1
ATOM 5025 O O . LEU A 1 640 ? 8.661 28.036 -35.231 1.00 46.56 640 LEU A O 1
ATOM 5029 N N . ASP A 1 641 ? 7.955 28.414 -37.318 1.00 43.41 641 ASP A N 1
ATOM 5030 C CA . ASP A 1 641 ? 8.040 26.998 -37.693 1.00 43.41 641 ASP A CA 1
ATOM 5031 C C . ASP A 1 641 ? 9.504 26.596 -37.965 1.00 43.41 641 ASP A C 1
ATOM 5033 O O . ASP A 1 641 ? 10.222 27.249 -38.722 1.00 43.41 641 ASP A O 1
ATOM 5037 N N . THR A 1 642 ? 9.959 25.510 -37.337 1.00 43.69 642 THR A N 1
ATOM 5038 C CA . THR A 1 642 ? 11.326 24.970 -37.487 1.00 43.69 642 THR A CA 1
ATOM 5039 C C . THR A 1 642 ? 11.344 23.556 -38.068 1.00 43.69 642 THR A C 1
ATOM 5041 O O . THR A 1 642 ? 12.378 22.889 -38.045 1.00 43.69 642 THR A O 1
ATOM 5044 N N . SER A 1 643 ? 10.227 23.091 -38.631 1.00 40.31 643 SER A N 1
ATOM 5045 C CA . SER A 1 643 ? 10.082 21.737 -39.175 1.00 40.31 643 SER A CA 1
ATOM 5046 C C . SER A 1 643 ? 10.991 21.411 -40.381 1.00 40.31 643 SER A C 1
ATOM 5048 O O . SER A 1 643 ? 11.075 20.250 -40.784 1.00 40.31 643 SER A O 1
ATOM 5050 N N . SER A 1 644 ? 11.758 22.367 -40.929 1.00 41.72 644 SER A N 1
ATOM 5051 C CA . SER A 1 644 ? 12.674 22.128 -42.056 1.00 41.72 644 SER A CA 1
ATOM 5052 C C . SER A 1 644 ? 14.134 21.883 -41.636 1.00 41.72 644 SER A C 1
ATOM 5054 O O . SER A 1 644 ? 15.014 22.730 -41.757 1.00 41.72 644 SER A O 1
ATOM 5056 N N . THR A 1 645 ? 14.451 20.649 -41.242 1.00 35.94 645 THR A N 1
ATOM 5057 C CA . THR A 1 645 ? 15.844 20.146 -41.242 1.00 35.94 645 THR A CA 1
ATOM 5058 C C . THR A 1 645 ? 16.304 19.629 -42.612 1.00 35.94 645 THR A C 1
ATOM 5060 O O . THR A 1 645 ? 17.390 19.063 -42.729 1.00 35.94 645 THR A O 1
ATOM 5063 N N . ARG A 1 646 ? 15.546 19.867 -43.691 1.00 33.38 646 ARG A N 1
ATOM 5064 C CA . ARG A 1 646 ? 16.024 19.654 -45.065 1.00 33.38 646 ARG A CA 1
ATOM 5065 C C . ARG A 1 646 ? 16.152 20.982 -45.799 1.00 33.38 646 ARG A C 1
ATOM 5067 O O . ARG A 1 646 ? 15.166 21.673 -46.026 1.00 33.38 646 ARG A O 1
ATOM 5074 N N . ARG A 1 647 ? 17.387 21.298 -46.214 1.00 29.28 647 ARG A N 1
ATOM 5075 C CA . ARG A 1 647 ? 17.690 22.275 -47.269 1.00 29.28 647 ARG A CA 1
ATOM 5076 C C . ARG A 1 647 ? 16.981 21.840 -48.552 1.00 29.28 647 ARG A C 1
ATOM 5078 O O . ARG A 1 647 ? 17.535 21.124 -49.379 1.00 29.28 647 ARG A O 1
ATOM 5085 N N . THR A 1 648 ? 15.741 22.255 -48.711 1.00 25.09 648 THR A N 1
ATOM 5086 C CA . THR A 1 648 ? 15.066 22.324 -50.002 1.00 25.09 648 THR A CA 1
ATOM 5087 C C . THR A 1 648 ? 14.063 23.455 -49.866 1.00 25.09 648 THR A C 1
ATOM 5089 O O . THR A 1 648 ? 13.177 23.400 -49.019 1.00 25.09 648 THR A O 1
ATOM 5092 N N . ARG A 1 649 ? 14.272 24.532 -50.636 1.00 26.58 649 ARG A N 1
ATOM 5093 C CA . ARG A 1 649 ? 13.329 25.648 -50.767 1.00 26.58 649 ARG A CA 1
ATOM 5094 C C . ARG A 1 649 ? 12.019 25.081 -51.315 1.00 26.58 649 ARG A C 1
ATOM 5096 O O . ARG A 1 649 ? 11.847 24.984 -52.522 1.00 26.58 649 ARG A O 1
ATOM 5103 N N . ILE A 1 650 ? 11.120 24.692 -50.425 1.00 23.44 650 ILE A N 1
ATOM 5104 C CA . ILE A 1 650 ? 9.700 24.593 -50.726 1.00 23.44 650 ILE A CA 1
ATOM 5105 C C . ILE A 1 650 ? 9.104 25.840 -50.090 1.00 23.44 650 ILE A C 1
ATOM 5107 O O . ILE A 1 650 ? 9.024 25.954 -48.869 1.00 23.44 650 ILE A O 1
ATOM 5111 N N . SER A 1 651 ? 8.784 26.824 -50.926 1.00 26.67 651 SER A N 1
ATOM 5112 C CA . SER A 1 651 ? 7.949 27.951 -50.534 1.00 26.67 651 SER A CA 1
ATOM 5113 C C . SER A 1 651 ? 6.568 27.398 -50.194 1.00 26.67 651 SER A C 1
ATOM 5115 O O . SER A 1 651 ? 5.771 27.128 -51.092 1.00 26.67 651 SER A O 1
ATOM 5117 N N . VAL A 1 652 ? 6.301 27.179 -48.910 1.00 29.03 652 VAL A N 1
ATOM 5118 C CA . VAL A 1 652 ? 4.933 26.938 -48.451 1.00 29.03 652 VAL A CA 1
ATOM 5119 C C . VAL A 1 652 ? 4.196 28.285 -48.519 1.00 29.03 652 VAL A C 1
ATOM 5121 O O . VAL A 1 652 ? 4.721 29.275 -47.998 1.00 29.03 652 VAL A O 1
ATOM 5124 N N . PRO A 1 653 ? 3.036 28.380 -49.192 1.00 30.03 653 PRO A N 1
ATOM 5125 C CA . PRO A 1 653 ? 2.320 29.638 -49.347 1.00 30.03 653 PRO A CA 1
ATOM 5126 C C . PRO A 1 653 ? 1.604 30.017 -48.041 1.00 30.03 653 PRO A C 1
ATOM 5128 O O . PRO A 1 653 ? 0.979 29.173 -47.410 1.00 30.03 653 PRO A O 1
ATOM 5131 N N . ASN A 1 654 ? 1.632 31.312 -47.709 1.00 33.06 654 ASN A N 1
ATOM 5132 C CA . ASN A 1 654 ? 0.786 31.996 -46.719 1.00 33.06 654 ASN A CA 1
ATOM 5133 C C . ASN A 1 654 ? 1.042 31.719 -45.225 1.00 33.06 654 ASN A C 1
ATOM 5135 O O . ASN A 1 654 ? 0.163 31.246 -44.510 1.00 33.06 654 ASN A O 1
ATOM 5139 N N . PHE A 1 655 ? 2.174 32.195 -44.699 1.00 36.91 655 PHE A N 1
ATOM 5140 C CA . PHE A 1 655 ? 2.224 32.595 -43.288 1.00 36.91 655 PHE A CA 1
ATOM 5141 C C . PHE A 1 655 ? 1.594 33.984 -43.141 1.00 36.91 655 PHE A C 1
ATOM 5143 O O . PHE A 1 655 ? 2.219 35.000 -43.452 1.00 36.91 655 PHE A O 1
ATOM 5150 N N . LYS A 1 656 ? 0.345 34.049 -42.669 1.00 41.88 656 LYS A N 1
ATOM 5151 C CA . LYS A 1 656 ? -0.218 35.314 -42.191 1.00 41.88 656 LYS A CA 1
ATOM 5152 C C . LYS A 1 656 ? 0.444 35.640 -40.859 1.00 41.88 656 LYS A C 1
ATOM 5154 O O . LYS A 1 656 ? 0.375 34.857 -39.914 1.00 41.88 656 LYS A O 1
ATOM 5159 N N . ARG A 1 657 ? 1.065 36.816 -40.772 1.00 42.53 657 ARG A N 1
ATOM 5160 C CA . ARG A 1 657 ? 1.327 37.470 -39.491 1.00 42.53 657 ARG A CA 1
ATOM 5161 C C . ARG A 1 657 ? -0.044 37.644 -38.834 1.00 42.53 657 ARG A C 1
ATOM 5163 O O . ARG A 1 657 ? -0.803 38.520 -39.234 1.00 42.53 657 ARG A O 1
ATOM 5170 N N . HIS A 1 658 ? -0.418 36.750 -37.924 1.00 46.81 658 HIS A N 1
ATOM 5171 C CA . HIS A 1 658 ? -1.585 36.990 -37.093 1.00 46.81 658 HIS A CA 1
ATOM 5172 C C . HIS A 1 658 ? -1.200 38.159 -36.186 1.00 46.81 658 HIS A C 1
ATOM 5174 O O . HIS A 1 658 ? -0.388 38.012 -35.286 1.00 46.81 658 HIS A O 1
ATOM 5180 N N . GLU A 1 659 ? -1.689 39.354 -36.500 1.00 50.62 659 GLU A N 1
ATOM 5181 C CA . GLU A 1 659 ? -1.734 40.486 -35.571 1.00 50.62 659 GLU A CA 1
ATOM 5182 C C . GLU A 1 659 ? -3.124 40.520 -34.931 1.00 50.62 659 GLU A C 1
ATOM 5184 O O . GLU A 1 659 ? -3.777 41.558 -34.858 1.00 50.62 659 GLU A O 1
ATOM 5189 N N . ASP A 1 660 ? -3.615 39.358 -34.500 1.00 55.34 660 ASP A N 1
ATOM 5190 C CA . ASP A 1 660 ? -4.844 39.312 -33.727 1.00 55.34 660 ASP A CA 1
ATOM 5191 C C . ASP A 1 660 ? -4.498 39.696 -32.287 1.00 55.34 660 ASP A C 1
ATOM 5193 O O . ASP A 1 660 ? -4.026 38.874 -31.498 1.00 55.34 660 ASP A O 1
ATOM 5197 N N . ARG A 1 661 ? -4.641 40.991 -31.984 1.00 55.97 661 ARG A N 1
ATOM 5198 C CA . ARG A 1 661 ? -4.373 41.574 -30.660 1.00 55.97 661 ARG A CA 1
ATOM 5199 C C . ARG A 1 661 ? -5.402 41.152 -29.606 1.00 55.97 661 ARG A C 1
ATOM 5201 O O . ARG A 1 661 ? -5.233 41.496 -28.442 1.00 55.97 661 ARG A O 1
ATOM 5208 N N . THR A 1 662 ? -6.458 40.440 -30.003 1.00 58.25 662 THR A N 1
ATOM 5209 C CA . THR A 1 662 ? -7.572 40.078 -29.115 1.00 58.25 662 THR A CA 1
ATOM 5210 C C . THR A 1 662 ? -7.403 38.705 -28.470 1.00 58.25 662 THR A C 1
ATOM 5212 O O . THR A 1 662 ? -7.924 38.470 -27.382 1.00 58.25 662 THR A O 1
ATOM 5215 N N . LYS A 1 663 ? -6.625 37.806 -29.085 1.00 63.25 663 LYS A N 1
ATOM 5216 C CA . LYS A 1 663 ? -6.413 36.449 -28.572 1.00 63.25 663 LYS A CA 1
ATOM 5217 C C . LYS A 1 663 ? -5.308 36.416 -27.522 1.00 63.25 663 LYS A C 1
ATOM 5219 O O . LYS A 1 663 ? -4.202 36.903 -27.754 1.00 63.25 663 LYS A O 1
ATOM 5224 N N . ASN A 1 664 ? -5.599 35.804 -26.377 1.00 72.88 664 ASN A N 1
ATOM 5225 C CA . ASN A 1 664 ? -4.572 35.471 -25.393 1.00 72.88 664 ASN A CA 1
ATOM 5226 C C . ASN A 1 664 ? -3.793 34.216 -25.821 1.00 72.88 664 ASN A C 1
ATOM 5228 O O . ASN A 1 664 ? -4.174 33.506 -26.757 1.00 72.88 664 ASN A O 1
ATOM 5232 N N . LEU A 1 665 ? -2.686 33.938 -25.131 1.00 70.75 665 LEU A N 1
ATOM 5233 C CA . LEU A 1 665 ? -1.820 32.805 -25.452 1.00 70.75 665 LEU A CA 1
ATOM 5234 C C . LEU A 1 665 ? -2.575 31.468 -25.411 1.00 70.75 665 LEU A C 1
ATOM 5236 O O . LEU A 1 665 ? -2.290 30.583 -26.213 1.00 70.75 665 LEU A O 1
ATOM 5240 N N . TRP A 1 666 ? -3.566 31.336 -24.528 1.00 72.50 666 TRP A N 1
ATOM 5241 C CA . TRP A 1 666 ? -4.379 30.129 -24.422 1.00 72.50 666 TRP A CA 1
ATOM 5242 C C . TRP A 1 666 ? -5.227 29.879 -25.667 1.00 72.50 666 TRP A C 1
ATOM 5244 O O . TRP A 1 666 ? -5.223 28.773 -26.198 1.00 72.50 666 TRP A O 1
ATOM 5254 N N . MET A 1 667 ? -5.896 30.911 -26.180 1.00 75.12 667 MET A N 1
ATOM 5255 C CA . MET A 1 667 ? -6.669 30.813 -27.420 1.00 75.12 667 MET A CA 1
ATOM 5256 C C . MET A 1 667 ? -5.773 30.440 -28.603 1.00 75.12 667 MET A C 1
ATOM 5258 O O . MET A 1 667 ? -6.166 29.634 -29.438 1.00 75.12 667 MET A O 1
ATOM 5262 N N . ILE A 1 668 ? -4.543 30.964 -28.637 1.00 74.81 668 ILE A N 1
ATOM 5263 C CA . ILE A 1 668 ? -3.555 30.614 -29.665 1.00 74.81 668 ILE A CA 1
ATOM 5264 C C . ILE A 1 668 ? -3.135 29.143 -29.535 1.00 74.81 668 ILE A C 1
ATOM 5266 O O . ILE A 1 668 ? -3.099 28.433 -30.535 1.00 74.81 668 ILE A O 1
ATOM 5270 N N . ILE A 1 669 ? -2.839 28.665 -28.322 1.00 69.19 669 ILE A N 1
ATOM 5271 C CA . ILE A 1 669 ? -2.485 27.257 -28.088 1.00 69.19 669 ILE A CA 1
ATOM 5272 C C . ILE A 1 669 ? -3.652 26.345 -28.473 1.00 69.19 669 ILE A C 1
ATOM 5274 O O . ILE A 1 669 ? -3.433 25.392 -29.209 1.00 69.19 669 ILE A O 1
ATOM 5278 N N . ALA A 1 670 ? -4.875 26.654 -28.039 1.00 74.31 670 ALA A N 1
ATOM 5279 C CA . ALA A 1 670 ? -6.064 25.854 -28.319 1.00 74.31 670 ALA A CA 1
ATOM 5280 C C . ALA A 1 670 ? -6.381 25.781 -29.823 1.00 74.31 670 ALA A C 1
ATOM 5282 O O . ALA A 1 670 ? -6.709 24.708 -30.331 1.00 74.31 670 ALA A O 1
ATOM 5283 N N . ASP A 1 671 ? -6.233 26.895 -30.547 1.00 76.19 671 ASP A N 1
ATOM 5284 C CA . ASP A 1 671 ? -6.392 26.927 -32.003 1.00 76.19 671 ASP A CA 1
ATOM 5285 C C . ASP A 1 671 ? -5.358 26.017 -32.687 1.00 76.19 671 ASP A C 1
ATOM 5287 O O . ASP A 1 671 ? -5.717 25.219 -33.555 1.00 76.19 671 ASP A O 1
ATOM 5291 N N . VAL A 1 672 ? -4.095 26.061 -32.246 1.00 68.81 672 VAL A N 1
ATOM 5292 C CA . VAL A 1 672 ? -3.035 25.193 -32.781 1.00 68.81 672 VAL A CA 1
ATOM 5293 C C . VAL A 1 672 ? -3.267 23.726 -32.401 1.00 68.81 672 VAL A C 1
ATOM 5295 O O . VAL A 1 672 ? -3.129 22.839 -33.237 1.00 68.81 672 VAL A O 1
ATOM 5298 N N . GLU A 1 673 ? -3.633 23.417 -31.159 1.00 73.44 673 GLU A N 1
ATOM 5299 C CA . GLU A 1 673 ? -3.927 22.039 -30.746 1.00 73.44 673 GLU A CA 1
ATOM 5300 C C . GLU A 1 673 ? -5.067 21.439 -31.578 1.00 73.44 673 GLU A C 1
ATOM 5302 O O . GLU A 1 673 ? -4.982 20.281 -32.000 1.00 73.44 673 GLU A O 1
ATOM 5307 N N . LYS A 1 674 ? -6.104 22.243 -31.856 1.00 77.38 674 LYS A N 1
ATOM 5308 C CA . LYS A 1 674 ? -7.236 21.876 -32.711 1.00 77.38 674 LYS A CA 1
ATOM 5309 C C . LYS A 1 674 ? -6.811 21.656 -34.161 1.00 77.38 674 LYS A C 1
ATOM 5311 O O . LYS A 1 674 ? -7.257 20.688 -34.771 1.00 77.38 674 LYS A O 1
ATOM 5316 N N . GLU A 1 675 ? -5.953 22.517 -34.704 1.00 74.75 675 GLU A N 1
ATOM 5317 C CA . GLU A 1 675 ? -5.441 22.402 -36.074 1.00 74.75 675 GLU A CA 1
ATOM 5318 C C . GLU A 1 675 ? -4.566 21.151 -36.262 1.00 74.75 675 GLU A C 1
ATOM 5320 O O . GLU A 1 675 ? -4.688 20.448 -37.264 1.00 74.75 675 GLU A O 1
ATOM 5325 N N . TYR A 1 676 ? -3.717 20.825 -35.283 1.00 70.25 676 TYR A N 1
ATOM 5326 C CA . TYR A 1 676 ? -2.720 19.754 -35.406 1.00 70.25 676 TYR A CA 1
ATOM 5327 C C . TYR A 1 676 ? -3.128 18.422 -34.760 1.00 70.25 676 TYR A C 1
ATOM 5329 O O . TYR A 1 676 ? -2.388 17.437 -34.869 1.00 70.25 676 TYR A O 1
ATOM 5337 N N . GLY A 1 677 ? -4.269 18.367 -34.066 1.00 72.06 677 GLY A N 1
ATOM 5338 C CA . GLY A 1 677 ? -4.769 17.161 -33.398 1.00 72.06 677 GLY A CA 1
ATOM 5339 C C . GLY A 1 677 ? -3.822 16.614 -32.322 1.00 72.06 677 GLY A C 1
ATOM 5340 O O . GLY A 1 677 ? -3.823 15.415 -32.036 1.00 72.06 677 GLY A O 1
ATOM 5341 N N . LYS A 1 678 ? -2.963 17.468 -31.753 1.00 68.50 678 LYS A N 1
ATOM 5342 C CA . LYS A 1 678 ? -1.968 17.106 -30.735 1.00 68.50 678 LYS A CA 1
ATOM 5343 C C . LYS A 1 678 ? -2.005 18.110 -29.599 1.00 68.50 678 LYS A C 1
ATOM 5345 O O . LYS A 1 678 ? -2.024 19.308 -29.847 1.00 68.50 678 LYS A O 1
ATOM 5350 N N . LYS A 1 679 ? -1.926 17.608 -28.367 1.00 67.12 679 LYS A N 1
ATOM 5351 C CA . LYS A 1 679 ? -1.791 18.449 -27.174 1.00 67.12 679 LYS A CA 1
ATOM 5352 C C . LYS A 1 679 ? -0.414 19.120 -27.134 1.00 67.12 679 LYS A C 1
ATOM 5354 O O . LYS A 1 679 ? 0.594 18.506 -27.503 1.00 67.12 679 LYS A O 1
ATOM 5359 N N . ALA A 1 680 ? -0.375 20.363 -26.679 1.00 58.28 680 ALA A N 1
ATOM 5360 C CA . ALA A 1 680 ? 0.824 21.123 -26.395 1.00 58.28 680 ALA A CA 1
ATOM 5361 C C . ALA A 1 680 ? 1.586 20.464 -25.242 1.00 58.28 680 ALA A C 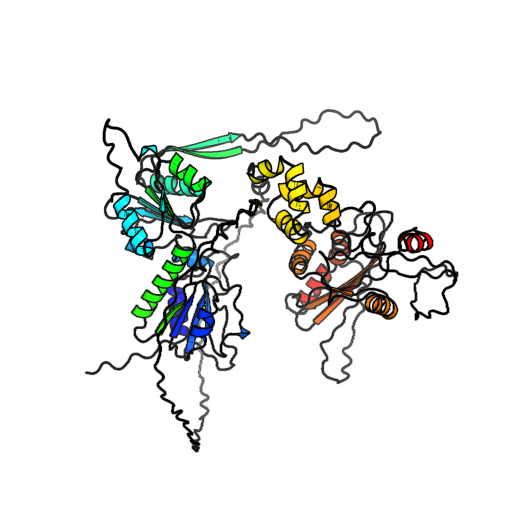1
ATOM 5363 O O . ALA A 1 680 ? 1.011 20.077 -24.225 1.00 58.28 680 ALA A O 1
ATOM 5364 N N . ILE A 1 681 ? 2.898 20.313 -25.410 1.00 49.44 681 ILE A N 1
ATOM 5365 C CA . ILE A 1 681 ? 3.775 19.747 -24.386 1.00 49.44 681 ILE A CA 1
ATOM 5366 C C . ILE A 1 681 ? 4.962 20.692 -24.241 1.00 49.44 681 ILE A C 1
ATOM 5368 O O . ILE A 1 681 ? 5.720 20.926 -25.182 1.00 49.44 681 ILE A O 1
ATOM 5372 N N . MET A 1 682 ? 5.142 21.234 -23.042 1.00 50.19 682 MET A N 1
ATOM 5373 C CA . MET A 1 682 ? 6.278 22.093 -22.727 1.00 50.19 682 MET A CA 1
ATOM 5374 C C . MET A 1 682 ? 7.512 21.202 -22.505 1.00 50.19 682 MET A C 1
ATOM 5376 O O . MET A 1 682 ? 7.644 20.569 -21.465 1.00 50.19 682 MET A O 1
ATOM 5380 N N . TYR A 1 683 ? 8.360 21.056 -23.528 1.00 42.56 683 TYR A N 1
ATOM 5381 C CA . TYR A 1 683 ? 9.530 20.161 -23.475 1.00 42.56 683 TYR A CA 1
ATOM 5382 C C . TYR A 1 683 ? 10.772 20.801 -22.841 1.00 42.56 683 TYR A C 1
ATOM 5384 O O . TYR A 1 683 ? 11.623 20.070 -22.341 1.00 42.56 683 TYR A O 1
ATOM 5392 N N . ASP A 1 684 ? 10.880 22.131 -22.885 1.00 48.25 684 ASP A N 1
ATOM 5393 C CA . ASP A 1 684 ? 12.013 22.896 -22.363 1.00 48.25 684 ASP A CA 1
ATOM 5394 C C . ASP A 1 684 ? 11.507 23.935 -21.336 1.00 48.25 684 ASP A C 1
ATOM 5396 O O . ASP A 1 684 ? 10.408 24.474 -21.519 1.00 48.25 684 ASP A O 1
ATOM 5400 N N . PRO A 1 685 ? 12.278 24.237 -20.268 1.00 46.75 685 PRO A N 1
ATOM 5401 C CA . PRO A 1 685 ? 11.941 25.307 -19.339 1.00 46.75 685 PRO A CA 1
ATOM 5402 C C . PRO A 1 685 ? 11.822 26.628 -20.106 1.00 46.75 685 PRO A C 1
ATOM 5404 O O . PRO A 1 685 ? 12.699 26.931 -20.922 1.00 46.75 685 PRO A O 1
ATOM 5407 N N . PRO A 1 686 ? 10.805 27.456 -19.832 1.00 52.69 686 PRO A N 1
ATOM 5408 C CA . PRO A 1 686 ? 10.725 28.772 -20.440 1.00 52.69 686 PRO A CA 1
ATOM 5409 C C . PRO A 1 686 ? 11.939 29.615 -20.053 1.00 52.69 686 PRO A C 1
ATOM 5411 O O . PRO A 1 686 ? 12.341 29.691 -18.887 1.00 52.69 686 PRO A O 1
ATOM 5414 N N . THR A 1 687 ? 12.524 30.259 -21.055 1.00 48.66 687 THR A N 1
ATOM 5415 C CA . THR A 1 687 ? 13.616 31.211 -20.878 1.00 48.66 687 THR A CA 1
ATOM 5416 C C . THR A 1 687 ? 13.046 32.595 -20.589 1.00 48.66 687 THR A C 1
ATOM 5418 O O . THR A 1 687 ? 12.080 33.015 -21.218 1.00 48.66 687 THR A O 1
ATOM 5421 N N . ILE A 1 688 ? 13.616 33.334 -19.640 1.00 53.41 688 ILE A N 1
ATOM 5422 C CA . ILE A 1 688 ? 13.255 34.740 -19.433 1.00 53.41 688 ILE A CA 1
ATOM 5423 C C . ILE A 1 688 ? 14.502 35.579 -19.688 1.00 53.41 688 ILE A C 1
ATOM 5425 O O . ILE A 1 688 ? 15.525 35.415 -19.025 1.00 53.41 688 ILE A O 1
ATOM 5429 N N . ASN A 1 689 ? 14.410 36.477 -20.666 1.00 49.94 689 ASN A N 1
ATOM 5430 C CA . ASN A 1 689 ? 15.501 37.365 -21.047 1.00 49.94 689 ASN A CA 1
ATOM 5431 C C . ASN A 1 689 ? 15.291 38.727 -20.389 1.00 49.94 689 ASN A C 1
ATOM 5433 O O . ASN A 1 689 ? 14.519 39.545 -20.873 1.00 49.94 689 ASN A O 1
ATOM 5437 N N . LEU A 1 690 ? 15.977 39.009 -19.285 1.00 48.44 690 LEU A N 1
ATOM 5438 C CA . LEU A 1 690 ? 15.823 40.312 -18.640 1.00 48.44 690 LEU A CA 1
ATOM 5439 C C . LEU A 1 690 ? 16.560 41.381 -19.460 1.00 48.44 690 LEU A C 1
ATOM 5441 O O . LEU A 1 690 ? 17.780 41.499 -19.386 1.00 48.44 690 LEU A O 1
ATOM 5445 N N . VAL A 1 691 ? 15.815 42.163 -20.246 1.00 43.84 691 VAL A N 1
ATOM 5446 C CA . VAL A 1 691 ? 16.349 43.293 -21.019 1.00 43.84 691 VAL A CA 1
ATOM 5447 C C . VAL A 1 691 ? 16.064 44.602 -20.279 1.00 43.84 691 VAL A C 1
ATOM 5449 O O . VAL A 1 691 ? 14.948 45.104 -20.335 1.00 43.84 691 VAL A O 1
ATOM 5452 N N . GLY A 1 692 ? 17.100 45.143 -19.624 1.00 39.81 692 GLY A N 1
ATOM 5453 C CA . GLY A 1 692 ? 17.225 46.533 -19.153 1.00 39.81 692 GLY A CA 1
ATOM 5454 C C . GLY A 1 692 ? 16.248 47.016 -18.069 1.00 39.81 692 GLY A C 1
ATOM 5455 O O . GLY A 1 692 ? 15.039 47.067 -18.273 1.00 39.81 692 GLY A O 1
ATOM 5456 N N . CYS A 1 693 ? 16.777 47.492 -16.935 1.00 36.72 693 CYS A N 1
ATOM 5457 C CA . CYS A 1 693 ? 15.999 48.193 -15.905 1.00 36.72 693 CYS A CA 1
ATOM 5458 C C . CYS A 1 693 ? 16.728 49.454 -15.453 1.00 36.72 693 CYS A C 1
ATOM 5460 O O . CYS A 1 693 ? 17.917 49.414 -15.144 1.00 36.72 693 CYS A O 1
ATOM 5462 N N . VAL A 1 694 ? 16.000 50.568 -15.408 1.00 35.81 694 VAL A N 1
ATOM 5463 C CA . VAL A 1 694 ? 16.455 51.833 -14.822 1.00 35.81 694 VAL A CA 1
ATOM 5464 C C . VAL A 1 694 ? 15.472 52.193 -13.713 1.00 35.81 694 VAL A C 1
ATOM 5466 O O . VAL A 1 694 ? 14.273 52.297 -13.976 1.00 35.81 694 VAL A O 1
ATOM 5469 N N . ALA A 1 695 ? 15.993 52.409 -12.506 1.00 35.38 695 ALA A N 1
ATOM 5470 C CA . ALA A 1 695 ? 15.327 53.127 -11.420 1.00 35.38 695 ALA A CA 1
ATOM 5471 C C . ALA A 1 695 ? 16.201 54.339 -11.029 1.00 35.38 695 ALA A C 1
ATOM 5473 O O . ALA A 1 695 ? 17.423 54.281 -11.218 1.00 35.38 695 ALA A O 1
ATOM 5474 N N . PRO A 1 696 ? 15.627 55.459 -10.551 1.00 35.88 696 PRO A N 1
ATOM 5475 C CA . PRO A 1 696 ? 16.389 56.675 -10.295 1.00 35.88 696 PRO A CA 1
ATOM 5476 C C . PRO A 1 696 ? 17.303 56.544 -9.067 1.00 35.88 696 PRO A C 1
ATOM 5478 O O . PRO A 1 696 ? 16.908 56.014 -8.037 1.00 35.88 696 PRO A O 1
ATOM 5481 N N . THR A 1 697 ? 18.491 57.146 -9.198 1.00 38.44 697 THR A N 1
ATOM 5482 C CA . THR A 1 697 ? 19.380 57.685 -8.148 1.00 38.44 697 THR A CA 1
ATOM 5483 C C . THR A 1 697 ? 20.093 56.733 -7.183 1.00 38.44 697 THR A C 1
ATOM 5485 O O . THR A 1 697 ? 19.547 56.400 -6.146 1.00 38.44 697 THR A O 1
ATOM 5488 N N . VAL A 1 698 ? 21.397 56.507 -7.433 1.00 36.59 698 VAL A N 1
ATOM 5489 C CA . VAL A 1 698 ? 22.500 56.769 -6.473 1.00 36.59 698 VAL A CA 1
ATOM 5490 C C . VAL A 1 698 ? 23.752 57.193 -7.264 1.00 36.59 698 VAL A C 1
ATOM 5492 O O . VAL A 1 698 ? 24.071 56.632 -8.313 1.00 36.59 698 VAL A O 1
ATOM 5495 N N . ASN A 1 699 ? 24.473 58.212 -6.788 1.00 41.62 699 ASN A N 1
ATOM 5496 C CA . ASN A 1 699 ? 25.719 58.683 -7.396 1.00 41.62 699 ASN A CA 1
ATOM 5497 C C . ASN A 1 699 ? 26.881 57.723 -7.062 1.00 41.62 699 ASN A C 1
ATOM 5499 O O . ASN A 1 699 ? 27.390 57.704 -5.944 1.00 41.62 699 ASN A O 1
ATOM 5503 N N . VAL A 1 700 ? 27.325 56.943 -8.052 1.00 38.22 700 VAL A N 1
ATOM 5504 C CA . VAL A 1 700 ? 28.349 55.880 -7.935 1.00 38.22 700 VAL A CA 1
ATOM 5505 C C . VAL A 1 700 ? 29.688 56.367 -7.347 1.00 38.22 700 VAL A C 1
ATOM 5507 O O . VAL A 1 700 ? 30.430 55.569 -6.773 1.00 38.22 700 VAL A O 1
ATOM 5510 N N . LYS A 1 701 ? 29.994 57.675 -7.395 1.00 40.16 701 LYS A N 1
ATOM 5511 C CA . LYS A 1 701 ? 31.220 58.225 -6.785 1.00 40.16 701 LYS A CA 1
ATOM 5512 C C . LYS A 1 701 ? 31.313 57.998 -5.266 1.00 40.16 701 LYS A C 1
ATOM 5514 O O . LYS A 1 701 ? 32.426 57.897 -4.767 1.00 40.16 701 LYS A O 1
ATOM 5519 N N . GLN A 1 702 ? 30.192 57.866 -4.551 1.00 40.12 702 GLN A N 1
ATOM 5520 C CA . GLN A 1 702 ? 30.16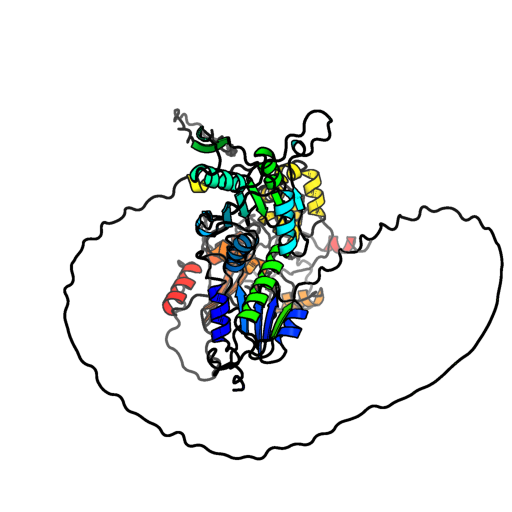7 57.662 -3.091 1.00 40.12 702 GLN A CA 1
ATOM 5521 C C . GLN A 1 702 ? 30.391 56.200 -2.653 1.00 40.12 702 GLN A C 1
ATOM 5523 O O . GLN A 1 702 ? 30.862 55.950 -1.546 1.00 40.12 702 GLN A O 1
ATOM 5528 N N . LEU A 1 703 ? 30.097 55.221 -3.514 1.00 38.66 703 LEU A N 1
ATOM 5529 C CA . LEU A 1 703 ? 30.270 53.792 -3.205 1.00 38.66 703 LEU A CA 1
ATOM 5530 C C . LEU A 1 703 ? 31.728 53.329 -3.353 1.00 38.66 703 LEU A C 1
ATOM 5532 O O . LEU A 1 703 ? 32.173 52.432 -2.642 1.00 38.66 703 LEU A O 1
ATOM 5536 N N . VAL A 1 704 ? 32.498 53.972 -4.236 1.00 38.88 704 VAL A N 1
ATOM 5537 C CA . VAL A 1 704 ? 33.914 53.642 -4.477 1.00 38.88 704 VAL A CA 1
ATOM 5538 C C . VAL A 1 704 ? 34.840 54.236 -3.404 1.00 38.88 704 VAL A C 1
ATOM 5540 O O . VAL A 1 704 ? 35.897 53.668 -3.135 1.00 38.88 704 VAL A O 1
ATOM 5543 N N . SER A 1 705 ? 34.451 55.331 -2.741 1.00 41.59 705 SER A N 1
ATOM 5544 C CA . SER A 1 705 ? 35.219 55.905 -1.624 1.00 41.59 705 SER A CA 1
ATOM 5545 C C . SER A 1 705 ? 35.096 55.100 -0.325 1.00 41.59 705 SER A C 1
ATOM 5547 O O . SER A 1 705 ? 36.046 55.071 0.447 1.00 41.59 705 SER A O 1
ATOM 5549 N N . ASN A 1 706 ? 33.981 54.392 -0.109 1.00 37.06 706 ASN A N 1
ATOM 5550 C CA . ASN A 1 706 ? 33.704 53.666 1.142 1.00 37.06 706 ASN A CA 1
ATOM 5551 C C . ASN A 1 706 ? 34.207 52.209 1.165 1.00 37.06 706 ASN A C 1
ATOM 5553 O O . ASN A 1 706 ? 34.100 51.554 2.194 1.00 37.06 706 ASN A O 1
ATOM 5557 N N . ASN A 1 707 ? 34.751 51.699 0.054 1.00 35.00 707 ASN A N 1
ATOM 5558 C CA . ASN A 1 707 ? 35.381 50.369 -0.034 1.00 35.00 707 ASN A CA 1
ATOM 5559 C C . ASN A 1 707 ? 36.923 50.434 -0.048 1.00 35.00 707 ASN A C 1
ATOM 5561 O O . ASN A 1 707 ? 37.585 49.432 -0.309 1.00 35.00 707 ASN A O 1
ATOM 5565 N N . LYS A 1 708 ? 37.499 51.618 0.204 1.00 38.25 708 LYS A N 1
ATOM 5566 C CA . LYS A 1 708 ? 38.945 51.825 0.398 1.00 38.25 708 LYS A CA 1
ATOM 5567 C C . LYS A 1 708 ? 39.330 52.113 1.860 1.00 38.25 708 LYS A C 1
ATOM 5569 O O . LYS A 1 708 ? 40.478 52.480 2.098 1.00 38.25 708 LYS A O 1
ATOM 5574 N N . SER A 1 709 ? 38.404 51.947 2.808 1.00 33.56 709 SER A N 1
ATOM 5575 C CA . SER A 1 709 ? 38.657 51.985 4.258 1.00 33.56 709 SER A CA 1
ATOM 5576 C C . SER A 1 709 ? 38.524 50.600 4.867 1.00 33.56 709 SER A C 1
ATOM 5578 O O . SER A 1 709 ? 37.427 50.023 4.670 1.00 33.56 709 SER A O 1
#

InterPro domains:
  IPR036069 DUF34/NIF3 superfamily [SSF102705] (51-162)

Secondary structure (DSSP, 8-state):
-PPPPPPPPBHHHHHHHHHHHSPPPS-TTSPPPS-SB----TT--TTT-B-SEEEEESS--HHHHHHHTSSSEEEEESS-TT--GGGSPTT-EEEE-SHHHHHHHSSSS-HHHHHHTTB-SSS-EEEEEETTEEEEEEEEEEEEEEEE-HHHHHHHHHHHTTT--EEE--GGGS--STT---PPPPEEEEEEES--SHHHHHHHHHHHHHTTSS-EEEEEEEEEE-------------------PPP------EEEEEEEEEE--TTEEEEESS--HHHHHHHHHTT--EEE--HHHHHHHHHHHHHHHHHHH-TTSEEEEEPPP-PPP---------------------------------------------------------------------------PPP-PPPPPPPTHHHHTTS----HHHHHHTSHHHHHHHHHHS-HHHHHHHTTT-HHHHHHHHH-HHHHHHTTSSPPS---------B-------SS---------GGG--TT--B---EE-TTTEE-SS---HHHHHHHHHHHSEEEEEEPGGGHHHHHHHHTT---TTTT-BSEESPPSEEEEEEEEEETTEEEEEEEEEE--SS---BHHHHHHHHHH----SS-------EE------S------S-------TT--HHHHHHHHHHHHTS-EE--SPPEEEEE--------THHHHHTT--

Radius of gyration: 35.99 Å; chains: 1; bounding box: 97×106×94 Å

Organism: NCBI:txid685502

Sequence (709 aa):
MPVLPRPLPTYADIIAFFRKYLPPSLGPSREVDFFWHTPRHRNYNPSTQAVTSVVLSITPTPGFYTANNVGSSVGFLHRPWNLNRRKLKPGSLVLACHASFDEHLTVGWNVALAQRIGLDVDDAICIKGYKGNTDRKIGLVARLTTPQDVDVIAALVKKEFDGVGDLHRSEEDIGDGEGGVKLPKKIEIVAIMNAFHEDEVKRVLEAAIQRGWIEGVVKEEERVVTVQPDGGKKKTDGDRASTEEGKDVEQEVATENIKTIEADGSSILYLTGAARDYGLEAVKKYGMPAFCVGHRACEEWGIRYLAGQLRIEFPGLQVLEVLEEEEPPPKKVKDAGFPQRKTLQHHYTAAHTSEKHVNDDEAQAPSRRWRRHCAPDSQHGRHYRRCSGGPSTPHTANGTQNTATVPTATAATLSTGQQIAAAQNTNPAAQVFAIAELFERILMHVSPRRVLVSKRIDRSAHDFIIDSPALQRKLMLKEPLDSKEESWVITRHPKYNYPERTHTFRPFNPAMTAAGTQYTVVKPNRLLFRTRGKLSISDHAMTVARNGGDEFLLHASLESALFKVMVGEKESWDGMHFCEPPPSSILIDLEIRIGPMRLRVRNDVKSTGNTPLTLGAVLRHTVLNYQSSEEPLIIKYHVLDTSSTRRTRISVPNFKRHEDRTKNLWMIIADVEKEYGKKAIMYDPPTINLVGCVAPTVNVKQLVSNNKS

Foldseek 3Di:
DPDDDDFADFLVRVLVLCCVQQPDQPDPPDKDDQFNDAAPDPPDDRRPHGAQAEEEEAECDPVQLVVQQPDAYEYEYQDYVPDDPVSHDRGYTYGYTHQSCQCDQFLFVPVVLCVQLQFDQVPKDFDADDPHGRRRGFKIKTWHPDFAAPVVSLVSVCVLLVNFWDKAFAVVQVPPDPDDNPDQDTATMEMRGADQALVVLVVSVVVCVVVVVFDKDKDWDWDFDQDDPPPPPPPDDDDDDDDDDDDDDPRDTDIDTDIDMDTAQSNYEYEYADDDPNSSVNCNVRRYMYMHRHNLSRSLSSSVVSLVVCCVVGVSHHYHYDYDDPPPDPPPPPPPPDPDDDDDDDDDDDDDDDDDDDDDDDDDDDDDDDDDDDDDDDDDDDDDDDDDDDDDDDDDDDDDDDDDDDDDDDDDDDDPVVVPVVPDDPDPVVVVCVPLVVVLVVVLPPQLLVLQVVCVVDVSSLVSCVVDPSSCVSQQLDADDDDDDDWAWDWDDDDDDDPDDDDDADADDPVPPPPDIGTDTKAFRCQQFDDPDPQDSVNQVVCCNVPLFDKTFGDPVCVVVLVCLLVVHDGSQLSHARIPVAFQKWWFWFWWDWPQFTFIFIFIDGDDPPDGDGPNNVSCCQAVVDDDDDDDDDGDTDGDGPNDPDPDPDPDPDDDRPPPVPDGPVNVQVVVCVVVVTHIDGPGGGMTTGRDGDDDDDDVVVVVVVVVD